Protein AF-A0A8C5RCY0-F1 (afdb_monomer)

Secondary structure (DSSP, 8-state):
-EEETTEEEEEEE-TT-TT--EEEEE-----B-B----------HHHHHHHHHHHHHHHHHHHHS-PPPEEEEEEEEE-HHHHHHTTT-HHHHHHHHHHHHHHHHHHHGGGTEEEEEEEEEE-SSS-SS---SSHHHHHHHHHHHIIIIITTTS--SEEEEEE---BTTBSEEE-TT-TT-TTT-EEEEE--TT-HHHHHHHHHHHHHHHHTPPPPPTT--BTTBS--TTSSB--SS----HHHHHHHHHHHHTTTTGGGGSPPP--SS---TTSSS--BTBS---SSHHHHTT-SSB-TTS-BPTT-S-SSSTTEETTEEPPTT-EEE--SSTTB--EE--SS-SSPPPP-B--TT-EETTTTEE-BTTB---HHHHHHHHH-TT-EEPPHHHHHHHHTT-BTTB-S-EETTTTEEPPPPGGGGGGSB--EE---S----TTEEEEEEEETTEEEEEEEESSS--TT-TTB--TT-EEETTEEEETTEEEE-------------PPP----------PPPPP--SS---SS---------------------------------------------------------------

Structure (mmCIF, N/CA/C/O backbone):
data_AF-A0A8C5RCY0-F1
#
_entry.id   AF-A0A8C5RCY0-F1
#
loop_
_atom_site.group_PDB
_atom_site.id
_atom_site.type_symbol
_atom_site.label_atom_id
_atom_site.label_alt_id
_atom_site.label_comp_id
_atom_site.label_asym_id
_atom_site.label_entity_id
_atom_site.label_seq_id
_atom_site.pdbx_PDB_ins_code
_atom_site.Cartn_x
_atom_site.Cartn_y
_atom_site.Cartn_z
_atom_site.occupancy
_atom_site.B_iso_or_equiv
_atom_site.auth_seq_id
_atom_site.auth_comp_id
_atom_site.auth_asym_id
_atom_site.auth_atom_id
_atom_site.pdbx_PDB_model_num
ATOM 1 N N . MET A 1 1 ? -20.989 9.919 14.136 1.00 50.25 1 MET A N 1
ATOM 2 C CA . MET A 1 1 ? -21.504 10.674 12.967 1.00 50.25 1 MET A CA 1
ATOM 3 C C . MET A 1 1 ? -22.786 10.044 12.462 1.00 50.25 1 MET A C 1
ATOM 5 O O . MET A 1 1 ? -22.923 8.832 12.572 1.00 50.25 1 MET A O 1
ATOM 9 N N . LEU A 1 2 ? -23.701 10.847 11.917 1.00 43.75 2 LEU A N 1
ATOM 10 C CA . LEU A 1 2 ? -24.967 10.369 11.351 1.00 43.75 2 LEU A CA 1
ATOM 11 C C . LEU A 1 2 ? -24.875 10.394 9.821 1.00 43.75 2 LEU A C 1
ATOM 13 O O . LEU A 1 2 ? -24.490 11.416 9.246 1.00 43.75 2 LEU A O 1
ATOM 17 N N . LYS A 1 3 ? -25.235 9.289 9.162 1.00 43.19 3 LYS A N 1
ATOM 18 C CA . LYS A 1 3 ? -25.404 9.233 7.703 1.00 43.19 3 LYS A CA 1
ATOM 19 C C . LYS A 1 3 ? -26.886 9.374 7.368 1.00 43.19 3 LYS A C 1
ATOM 21 O O . LYS A 1 3 ? -27.688 8.534 7.768 1.00 43.19 3 LYS A O 1
ATOM 26 N N . ILE A 1 4 ? -27.235 10.415 6.617 1.00 47.38 4 ILE A N 1
ATOM 27 C CA . ILE A 1 4 ? -28.568 10.574 6.022 1.00 47.38 4 ILE A CA 1
ATOM 28 C C . ILE A 1 4 ? -28.364 10.740 4.514 1.00 47.38 4 ILE A C 1
ATOM 30 O O . ILE A 1 4 ? -27.889 11.775 4.043 1.00 47.38 4 ILE A O 1
ATOM 34 N N . GLY A 1 5 ? -28.676 9.692 3.748 1.00 58.09 5 GLY A N 1
ATOM 35 C CA . GLY A 1 5 ? -28.392 9.642 2.311 1.00 58.09 5 GLY A CA 1
ATOM 36 C C . GLY A 1 5 ? -26.885 9.646 2.014 1.00 58.09 5 GLY A C 1
ATOM 37 O O . GLY A 1 5 ? -26.130 8.895 2.625 1.00 58.09 5 GLY A O 1
ATOM 38 N N . ALA A 1 6 ? -26.446 10.491 1.075 1.00 44.88 6 ALA A N 1
ATOM 39 C CA . ALA A 1 6 ? -25.035 10.643 0.695 1.00 44.88 6 ALA A CA 1
ATOM 40 C C . ALA A 1 6 ? -24.259 11.668 1.550 1.00 44.88 6 ALA A C 1
ATOM 42 O O . ALA A 1 6 ? -23.077 11.898 1.303 1.00 44.88 6 ALA A O 1
ATOM 43 N N . ARG A 1 7 ? -24.909 12.311 2.530 1.00 45.16 7 ARG A N 1
ATOM 44 C CA . ARG A 1 7 ? -24.324 13.394 3.330 1.00 45.16 7 ARG A CA 1
ATOM 45 C C . ARG A 1 7 ? -23.921 12.898 4.715 1.00 45.16 7 ARG A C 1
ATOM 47 O O . ARG A 1 7 ? -24.664 12.166 5.375 1.00 45.16 7 ARG A O 1
ATOM 54 N N . THR A 1 8 ? -22.745 13.336 5.148 1.00 47.88 8 THR A N 1
ATOM 55 C CA . THR A 1 8 ? -22.1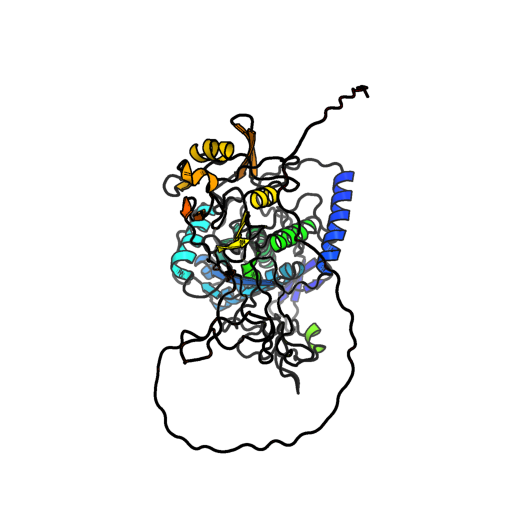94 13.031 6.467 1.00 47.88 8 THR A CA 1
ATOM 56 C C . THR A 1 8 ? -22.394 14.227 7.388 1.00 47.88 8 THR A C 1
ATOM 58 O O . THR A 1 8 ? -21.993 15.345 7.058 1.00 47.88 8 THR A O 1
ATOM 61 N N . TYR A 1 9 ? -22.996 13.983 8.551 1.00 56.94 9 TYR A N 1
ATOM 62 C CA . TYR A 1 9 ? -23.241 15.009 9.556 1.00 56.94 9 TYR A CA 1
ATOM 63 C C . TYR A 1 9 ? -22.355 14.790 10.784 1.00 56.94 9 TYR A C 1
ATOM 65 O O . TYR A 1 9 ? -22.276 13.676 11.328 1.00 56.94 9 TYR A O 1
ATOM 73 N N . GLY A 1 10 ? -21.716 15.872 11.226 1.00 47.06 10 GLY A N 1
ATOM 74 C CA . GLY A 1 10 ? -21.078 15.941 12.534 1.00 47.06 10 GLY A CA 1
ATOM 75 C C . GLY A 1 10 ? -22.150 15.960 13.619 1.00 47.06 10 GLY A C 1
ATOM 76 O O . GLY A 1 10 ? -23.184 16.608 13.451 1.00 47.06 10 GLY A O 1
ATOM 77 N N . ILE A 1 11 ? -21.921 15.210 14.697 1.00 56.53 11 ILE A N 1
ATOM 78 C CA . ILE A 1 11 ? -22.779 15.214 15.883 1.00 56.53 11 ILE A CA 1
ATOM 79 C C . ILE A 1 11 ? -21.907 15.662 17.052 1.00 56.53 11 ILE A C 1
ATOM 81 O O . ILE A 1 11 ? -20.930 14.982 17.359 1.00 56.53 11 ILE A O 1
ATOM 85 N N . GLU A 1 12 ? -22.249 16.773 17.693 1.00 47.50 12 GLU A N 1
ATOM 86 C CA . GLU A 1 12 ? -21.547 17.275 18.879 1.00 47.50 12 GLU A CA 1
ATOM 87 C C . GLU A 1 12 ? -22.531 17.392 20.052 1.00 47.50 12 GLU A C 1
ATOM 89 O O . GLU A 1 12 ? -23.617 17.938 19.865 1.00 47.50 12 GLU A O 1
ATOM 94 N N . PRO A 1 13 ? -22.222 16.872 21.253 1.00 45.31 13 PRO A N 1
ATOM 95 C CA . PRO A 1 13 ? -23.104 17.024 22.406 1.00 45.31 13 PRO A CA 1
ATOM 96 C C . PRO A 1 13 ? -23.240 18.499 22.806 1.00 45.31 13 PRO A C 1
ATOM 98 O O . PRO A 1 13 ? -22.250 19.216 22.947 1.00 45.31 13 PRO A O 1
ATOM 101 N N . LEU A 1 14 ? -24.476 18.951 23.032 1.00 54.16 14 LEU A N 1
ATOM 102 C CA . LEU A 1 14 ? -24.752 20.297 23.528 1.00 54.16 14 LEU A CA 1
ATOM 103 C C . LEU A 1 14 ? -24.266 20.391 24.982 1.00 54.16 14 LEU A C 1
ATOM 105 O O . LEU A 1 14 ? -24.842 19.755 25.872 1.00 54.16 14 LEU A O 1
ATOM 109 N N . GLN A 1 15 ? -23.203 21.163 25.238 1.00 45.41 15 GLN A N 1
ATOM 110 C CA . GLN A 1 15 ? -22.688 21.334 26.601 1.00 45.41 15 GLN A CA 1
ATOM 111 C C . GLN A 1 15 ? -23.796 21.843 27.540 1.00 45.41 15 GLN A C 1
ATOM 113 O O . GLN A 1 15 ? -24.514 22.786 27.217 1.00 45.41 15 GLN A O 1
ATOM 118 N N . ASN A 1 16 ? -23.918 21.204 28.711 1.00 47.50 16 ASN A N 1
ATOM 119 C CA . ASN A 1 16 ? -24.927 21.453 29.755 1.00 47.50 16 ASN A CA 1
ATOM 120 C C . ASN A 1 16 ? -26.383 21.072 29.421 1.00 47.50 16 ASN A C 1
ATOM 122 O O . ASN A 1 16 ? -27.303 21.477 30.133 1.00 47.50 16 ASN A O 1
ATOM 126 N N . SER A 1 17 ? -26.622 20.248 28.397 1.00 42.94 17 SER A N 1
ATOM 127 C CA . SER A 1 17 ? -27.958 19.703 28.137 1.00 42.94 17 SER A CA 1
ATOM 128 C C . SER A 1 17 ? -28.348 18.612 29.148 1.00 42.94 17 SER A C 1
ATOM 130 O O . SER A 1 17 ? -27.790 17.516 29.134 1.00 42.94 17 SER A O 1
ATOM 132 N N . SER A 1 18 ? -29.408 18.842 29.927 1.00 44.03 18 SER A N 1
ATOM 133 C CA . SER A 1 18 ? -30.026 17.838 30.814 1.00 44.03 18 SER A CA 1
ATOM 134 C C . SER A 1 18 ? -30.784 16.721 30.078 1.00 44.03 18 SER A C 1
ATOM 136 O O . SER A 1 18 ? -31.172 15.733 30.693 1.00 44.03 18 SER A O 1
ATOM 138 N N . THR A 1 19 ? -30.989 16.860 28.763 1.00 56.19 19 THR A N 1
ATOM 139 C CA . THR A 1 19 ? -31.773 15.934 27.922 1.00 56.19 19 THR A CA 1
ATOM 140 C C . THR A 1 19 ? -30.945 15.248 26.825 1.00 56.19 19 THR A C 1
ATOM 142 O O . THR A 1 19 ? -31.512 14.705 25.883 1.00 56.19 19 THR A O 1
ATOM 145 N N . PHE A 1 20 ? -29.607 15.247 26.938 1.00 52.72 20 PHE A N 1
ATOM 146 C CA . PHE A 1 20 ? -28.687 14.644 25.951 1.00 52.72 20 PHE A CA 1
ATOM 147 C C . PHE A 1 20 ? -28.889 15.131 24.498 1.00 52.72 20 PHE A C 1
ATOM 149 O O . PHE A 1 20 ? -28.779 14.363 23.540 1.00 52.72 20 PHE A O 1
ATOM 156 N N . GLN A 1 21 ? -29.190 16.416 24.310 1.00 50.53 21 GLN A N 1
ATOM 157 C CA . GLN A 1 21 ? -29.295 17.030 22.988 1.00 50.53 21 GLN A CA 1
ATOM 158 C C . GLN A 1 21 ? -27.919 17.144 22.319 1.00 50.53 21 GLN A C 1
ATOM 160 O O . GLN A 1 21 ? -26.903 17.347 22.983 1.00 50.53 21 GLN A O 1
ATOM 165 N N . HIS A 1 22 ? -27.895 17.021 20.992 1.00 58.16 22 HIS A N 1
ATOM 166 C CA . HIS A 1 22 ? -26.688 17.129 20.176 1.00 58.16 22 HIS A CA 1
ATOM 167 C C . HIS A 1 22 ? -26.909 18.131 19.035 1.00 58.16 22 HIS A C 1
ATOM 169 O O . HIS A 1 22 ? -27.993 18.174 18.450 1.00 58.16 22 HIS A O 1
ATOM 175 N N . PHE A 1 23 ? -25.881 18.903 18.688 1.00 46.06 23 PHE A N 1
ATOM 176 C CA . PHE A 1 23 ? -25.826 19.671 17.452 1.00 46.06 23 PHE A CA 1
ATOM 177 C C . PHE A 1 23 ? -25.548 18.749 16.272 1.00 46.06 23 PHE A C 1
ATOM 179 O O . PHE A 1 23 ? -24.612 17.951 16.305 1.00 46.06 23 PHE A O 1
ATOM 186 N N . LEU A 1 24 ? -26.347 18.901 15.218 1.00 41.97 24 LEU A N 1
ATOM 187 C CA . LEU A 1 24 ? -26.128 18.262 13.931 1.00 41.97 24 LEU A CA 1
ATOM 188 C C . LEU A 1 24 ? -25.653 19.335 12.948 1.00 41.97 24 LEU A C 1
ATOM 190 O O . LEU A 1 24 ? -26.405 20.267 12.665 1.00 41.97 24 LEU A O 1
ATOM 194 N N . TYR A 1 25 ? -24.432 19.225 12.426 1.00 49.44 25 TYR A N 1
ATOM 195 C CA . TYR A 1 25 ? -23.920 20.175 11.434 1.00 49.44 25 TYR A CA 1
ATOM 196 C C . TYR A 1 25 ? -23.475 19.471 10.155 1.00 49.44 25 TYR A C 1
ATOM 198 O O . TYR A 1 25 ? -22.950 18.354 10.160 1.00 49.44 25 TYR A O 1
ATOM 206 N N . LEU A 1 26 ? -23.743 20.139 9.036 1.00 41.75 26 LEU A N 1
ATOM 207 C CA . LEU A 1 26 ? -23.383 19.686 7.704 1.00 41.75 26 LEU A CA 1
ATOM 208 C C . LEU A 1 26 ? -21.919 20.058 7.445 1.00 41.75 26 LEU A C 1
ATOM 210 O O . LEU A 1 26 ? -21.539 21.216 7.598 1.00 41.75 26 LEU A O 1
ATOM 214 N N . SER A 1 27 ? -21.092 19.081 7.077 1.00 51.56 27 SER A N 1
ATOM 215 C CA . SER A 1 27 ? -19.667 19.303 6.801 1.00 51.56 27 SER A CA 1
ATOM 216 C C . SER A 1 27 ? -19.486 19.942 5.413 1.00 51.56 27 SER A C 1
ATOM 218 O O . SER A 1 27 ? -19.053 19.285 4.471 1.00 51.56 27 SER A O 1
ATOM 220 N N . GLU A 1 28 ? -19.867 21.210 5.256 1.00 38.28 28 GLU A N 1
ATOM 221 C CA . GLU A 1 28 ? -19.726 21.968 4.006 1.00 38.28 28 GLU A CA 1
ATOM 222 C C . GLU A 1 28 ? -18.860 23.218 4.215 1.00 38.28 28 GLU A C 1
ATOM 224 O O . GLU A 1 28 ? -19.363 24.276 4.564 1.00 38.28 28 GLU A O 1
ATOM 229 N N . GLU A 1 29 ? -17.564 23.107 3.915 1.00 36.97 29 GLU A N 1
ATOM 230 C CA . GLU A 1 29 ? -16.756 24.226 3.415 1.00 36.97 29 GLU A CA 1
ATOM 231 C C . GLU A 1 29 ? -15.822 23.698 2.315 1.00 36.97 29 GLU A C 1
ATOM 233 O O . GLU A 1 29 ? -15.032 22.774 2.522 1.00 36.97 29 GLU A O 1
ATOM 238 N N . LEU A 1 30 ? -15.943 24.256 1.107 1.00 34.28 30 LEU A N 1
ATOM 239 C CA . LEU A 1 30 ? -15.080 23.918 -0.024 1.00 34.28 30 LEU A CA 1
ATOM 240 C C . LEU A 1 30 ? -13.732 24.618 0.153 1.00 34.28 30 LEU A C 1
ATOM 242 O O . LEU A 1 30 ? -13.606 25.817 -0.079 1.00 34.28 30 LEU A O 1
ATOM 246 N N . GLN A 1 31 ? -12.718 23.850 0.536 1.00 42.97 31 GLN A N 1
ATOM 247 C CA . GLN A 1 31 ? -11.328 24.291 0.609 1.00 42.97 31 GLN A CA 1
ATOM 248 C C . GLN A 1 31 ? -10.449 23.322 -0.204 1.00 42.97 31 GLN A C 1
ATOM 250 O O . GLN A 1 31 ? -10.693 22.109 -0.186 1.00 42.97 31 GLN A O 1
ATOM 255 N N . PRO A 1 32 ? -9.438 23.816 -0.940 1.00 37.47 32 PRO A N 1
ATOM 256 C CA . PRO A 1 32 ? -8.477 22.949 -1.614 1.00 37.47 32 PRO A CA 1
ATOM 257 C C . PRO A 1 32 ? -7.735 22.073 -0.595 1.00 37.47 32 PRO A C 1
ATOM 259 O O . PRO A 1 32 ? -7.438 22.519 0.513 1.00 37.47 32 PRO A O 1
ATOM 262 N N . ILE A 1 33 ? -7.481 20.810 -0.959 1.00 45.62 33 ILE A N 1
ATOM 263 C CA . ILE A 1 33 ? -6.727 19.865 -0.116 1.00 45.62 33 ILE A CA 1
ATOM 264 C C . ILE A 1 33 ? -5.361 19.536 -0.718 1.00 45.62 33 ILE A C 1
ATOM 266 O O . ILE A 1 33 ? -4.458 19.209 0.035 1.00 45.62 33 ILE A O 1
ATOM 270 N N . PHE A 1 34 ? -5.137 19.693 -2.026 1.00 43.41 34 PHE A N 1
ATOM 271 C CA . PHE A 1 34 ? -3.838 19.344 -2.602 1.00 43.41 34 PHE A CA 1
ATOM 272 C C . PHE A 1 34 ? -3.398 20.259 -3.745 1.00 43.41 34 PHE A C 1
ATOM 274 O O . PHE A 1 34 ? -4.196 20.677 -4.587 1.00 43.41 34 PHE A O 1
ATOM 281 N N . SER A 1 35 ? -2.087 20.502 -3.795 1.00 29.30 35 SER A N 1
ATOM 282 C CA . SER A 1 35 ? -1.352 20.958 -4.973 1.00 29.30 35 SER A CA 1
ATOM 283 C C . SER A 1 35 ? -0.705 19.759 -5.682 1.00 29.30 35 SER A C 1
ATOM 285 O O . SER A 1 35 ? 0.372 19.306 -5.296 1.00 29.30 35 SER A O 1
ATOM 287 N N . SER A 1 36 ? -1.309 19.310 -6.781 1.00 34.56 36 SER A N 1
ATOM 288 C CA . SER A 1 36 ? -0.579 18.744 -7.920 1.00 34.56 36 SER A CA 1
ATOM 289 C C . SER A 1 36 ? -1.202 19.263 -9.219 1.00 34.56 36 SER A C 1
ATOM 291 O O . SER A 1 36 ? -2.405 19.530 -9.302 1.00 34.56 36 SER A O 1
ATOM 293 N N . TYR A 1 37 ? -0.347 19.540 -10.204 1.00 31.92 37 TYR A N 1
ATOM 294 C CA . TYR A 1 37 ? -0.692 20.263 -11.426 1.00 31.92 37 TYR A CA 1
ATOM 295 C C . TYR A 1 37 ? -1.842 19.587 -12.187 1.00 31.92 37 TYR A C 1
ATOM 297 O O . TYR A 1 37 ? -1.780 18.409 -12.535 1.00 31.92 37 TYR A O 1
ATOM 305 N N . ARG A 1 38 ? -2.873 20.370 -12.530 1.00 32.16 38 ARG A N 1
ATOM 306 C CA . ARG A 1 38 ? -3.836 19.988 -13.568 1.00 32.16 38 ARG A CA 1
ATOM 307 C C . ARG A 1 38 ? -3.090 19.801 -14.892 1.00 32.16 38 ARG A C 1
ATOM 309 O O . ARG A 1 38 ? -2.622 20.779 -15.466 1.00 32.16 38 ARG A O 1
ATOM 316 N N . THR A 1 39 ? -3.111 18.597 -15.449 1.00 32.84 39 THR A N 1
ATOM 317 C CA . THR A 1 39 ? -2.998 18.398 -16.901 1.00 32.84 39 THR A CA 1
ATOM 318 C C . THR A 1 39 ? -4.225 17.640 -17.377 1.00 32.84 39 THR A C 1
ATOM 320 O O . THR A 1 39 ? -4.200 16.432 -17.585 1.00 32.84 39 THR A O 1
ATOM 323 N N . GLY A 1 40 ? -5.346 18.352 -17.486 1.00 30.42 40 GLY A N 1
ATOM 324 C CA . GLY A 1 40 ? -6.555 17.797 -18.080 1.00 30.42 40 GLY A CA 1
ATOM 325 C C . GLY A 1 40 ? -6.426 17.787 -19.598 1.00 30.42 40 GLY A C 1
ATOM 326 O O . GLY A 1 40 ? -6.339 18.848 -20.210 1.00 30.42 40 GLY A O 1
ATOM 327 N N . VAL A 1 41 ? -6.446 16.605 -20.212 1.00 36.00 41 VAL A N 1
ATOM 328 C CA . VAL A 1 41 ? -6.773 16.483 -21.637 1.00 36.00 41 VAL A CA 1
ATOM 329 C C . VAL A 1 41 ? -8.282 16.681 -21.763 1.00 36.00 41 VAL A C 1
ATOM 331 O O . VAL A 1 41 ? -9.060 15.885 -21.231 1.00 36.00 41 VAL A O 1
ATOM 334 N N . GLU A 1 42 ? -8.718 17.739 -22.451 1.00 34.34 42 GLU A N 1
ATOM 335 C CA . GLU A 1 42 ? -10.131 17.926 -22.787 1.00 34.34 42 GLU A CA 1
ATOM 336 C C . GLU A 1 42 ? -10.602 16.776 -23.687 1.00 34.34 42 GLU A C 1
ATOM 338 O O . GLU A 1 42 ? -10.318 16.716 -24.883 1.00 34.34 42 GLU A O 1
ATOM 343 N N . ARG A 1 43 ? -11.328 15.822 -23.099 1.00 49.31 43 ARG A N 1
ATOM 344 C CA . ARG A 1 43 ? -12.045 14.784 -23.843 1.00 49.31 43 ARG A CA 1
ATOM 345 C C . ARG A 1 43 ? -13.437 15.281 -24.205 1.00 49.31 43 ARG A C 1
ATOM 347 O O . ARG A 1 43 ? -14.111 15.941 -23.416 1.00 49.31 43 ARG A O 1
ATOM 354 N N . THR A 1 44 ? -13.910 14.902 -25.388 1.00 48.47 44 THR A N 1
ATOM 355 C CA . THR A 1 44 ? -15.273 15.232 -25.820 1.00 48.47 44 THR A CA 1
ATOM 356 C C . THR A 1 44 ? -16.313 14.595 -24.887 1.00 48.47 44 THR A C 1
ATOM 358 O O . THR A 1 44 ? -16.146 13.464 -24.416 1.00 48.47 44 THR A O 1
ATOM 361 N N . LYS A 1 45 ? -17.436 15.290 -24.650 1.00 51.06 45 LYS A N 1
ATOM 362 C CA . LYS A 1 45 ? -18.540 14.823 -23.780 1.00 51.06 45 LYS A CA 1
ATOM 363 C C . LYS A 1 45 ? -19.024 13.403 -24.125 1.00 51.06 45 LYS A C 1
ATOM 365 O O . LYS A 1 45 ? -19.408 12.645 -23.236 1.00 51.06 45 LYS A O 1
ATOM 370 N N . HIS A 1 46 ? -18.970 13.022 -25.404 1.00 48.44 46 HIS A N 1
ATOM 371 C CA . HIS A 1 46 ? -19.343 11.687 -25.875 1.00 48.44 46 HIS A CA 1
ATOM 372 C C . HIS A 1 46 ? -18.389 10.581 -25.402 1.00 48.44 46 HIS A C 1
ATOM 374 O O . HIS A 1 46 ? -18.850 9.527 -24.959 1.00 48.44 46 HIS A O 1
ATOM 380 N N . GLN A 1 47 ? -17.074 10.812 -25.445 1.00 52.47 47 GLN A N 1
ATOM 381 C CA . GLN A 1 47 ? -16.083 9.832 -24.986 1.00 52.47 47 GLN A CA 1
ATOM 382 C C . GLN A 1 47 ? -16.169 9.619 -23.469 1.00 52.47 47 GLN A C 1
ATOM 384 O O . GLN A 1 47 ? -16.159 8.476 -23.011 1.00 52.47 47 GLN A O 1
ATOM 389 N N . ALA A 1 48 ? -16.351 10.698 -22.701 1.00 50.84 48 ALA A N 1
ATOM 390 C CA . ALA A 1 48 ? -16.540 10.631 -21.250 1.00 50.84 48 ALA A CA 1
ATOM 391 C C . ALA A 1 48 ? -17.800 9.833 -20.857 1.00 50.84 48 ALA A C 1
ATOM 393 O O . ALA A 1 48 ? -17.757 9.004 -19.947 1.00 50.84 48 ALA A O 1
ATOM 394 N N . LYS A 1 49 ? -18.915 10.014 -21.582 1.00 55.38 49 LYS A N 1
ATOM 395 C CA . LYS A 1 49 ? -20.176 9.293 -21.329 1.00 55.38 49 LYS A CA 1
ATOM 396 C C . LYS A 1 49 ? -20.057 7.786 -21.600 1.00 55.38 49 LYS A C 1
ATOM 398 O O . LYS A 1 49 ? -20.550 6.981 -20.809 1.00 55.38 49 LYS A O 1
ATOM 403 N N . ASN A 1 50 ? -19.360 7.404 -22.671 1.00 54.47 50 ASN A N 1
ATOM 404 C CA . ASN A 1 50 ? -19.125 5.997 -23.016 1.00 54.47 50 ASN A CA 1
ATOM 405 C C . ASN A 1 50 ? -18.203 5.297 -22.006 1.00 54.47 50 ASN A C 1
ATOM 407 O O . ASN A 1 50 ? -18.492 4.176 -21.585 1.00 54.47 50 ASN A O 1
ATOM 411 N N . LEU A 1 51 ? -17.127 5.968 -21.575 1.00 52.97 51 LEU A N 1
ATOM 412 C CA . LEU A 1 51 ? -16.232 5.472 -20.523 1.00 52.97 51 LEU A CA 1
ATOM 413 C C . LEU A 1 51 ? -16.984 5.274 -19.204 1.00 52.97 51 LEU A C 1
ATOM 415 O O . LEU A 1 51 ? -16.897 4.202 -18.609 1.00 52.97 51 LEU A O 1
ATOM 419 N N . ARG A 1 52 ? -17.808 6.253 -18.804 1.00 56.81 52 ARG A N 1
ATOM 420 C CA . ARG A 1 52 ? -18.641 6.180 -17.595 1.00 56.81 52 ARG A CA 1
ATOM 421 C C . ARG A 1 52 ? -19.579 4.970 -17.620 1.00 56.81 52 ARG A C 1
ATOM 423 O O . ARG A 1 52 ? -19.576 4.198 -16.669 1.00 56.81 52 ARG A O 1
ATOM 430 N N . SER A 1 53 ? -20.303 4.747 -18.720 1.00 54.44 53 SER A N 1
ATOM 431 C CA . SER A 1 53 ? -21.198 3.585 -18.878 1.00 54.44 53 SER A CA 1
ATOM 432 C C . SER A 1 53 ? -20.452 2.246 -18.795 1.00 54.44 53 SER A C 1
ATOM 434 O O . SER A 1 53 ? -20.878 1.330 -18.084 1.00 54.44 53 SER A O 1
ATOM 436 N N . ARG A 1 54 ? -19.299 2.137 -19.469 1.00 54.78 54 ARG A N 1
ATOM 437 C CA . ARG A 1 54 ? -18.464 0.929 -19.442 1.00 54.78 54 ARG A CA 1
ATOM 438 C C . ARG A 1 54 ? -17.912 0.648 -18.042 1.00 54.78 54 ARG A C 1
ATOM 440 O O . ARG A 1 54 ? -17.892 -0.507 -17.620 1.00 54.78 54 ARG A O 1
ATOM 447 N N . HIS A 1 55 ? -17.500 1.693 -17.325 1.00 59.78 55 HIS A N 1
ATOM 448 C CA . HIS A 1 55 ? -16.999 1.592 -15.957 1.00 59.78 55 HIS A CA 1
ATOM 449 C C . HIS A 1 55 ? -18.087 1.120 -14.994 1.00 59.78 55 HIS A C 1
ATOM 451 O O . HIS A 1 55 ? -17.861 0.174 -14.245 1.00 59.78 55 HIS A O 1
ATOM 457 N N . THR A 1 56 ? -19.292 1.693 -15.075 1.00 57.03 56 THR A N 1
ATOM 458 C CA . THR A 1 56 ? -20.436 1.276 -14.250 1.00 57.03 56 THR A CA 1
ATOM 459 C C . THR A 1 56 ? -20.748 -0.213 -14.418 1.00 57.03 56 THR A C 1
ATOM 461 O O . THR A 1 56 ? -20.978 -0.900 -13.427 1.00 57.03 56 THR A O 1
ATOM 464 N N . ARG A 1 57 ? -20.681 -0.747 -15.647 1.00 55.47 57 ARG A N 1
ATOM 465 C CA . ARG A 1 57 ? -20.912 -2.178 -15.903 1.00 55.47 57 ARG A CA 1
ATOM 466 C C . ARG A 1 57 ? -19.836 -3.083 -15.286 1.00 55.47 57 ARG A C 1
ATOM 468 O O . ARG A 1 57 ? -20.171 -4.134 -14.753 1.00 55.47 57 ARG A O 1
ATOM 475 N N . MET A 1 58 ? -18.561 -2.693 -15.340 1.00 54.94 58 MET A N 1
ATOM 476 C CA . MET A 1 58 ? -17.476 -3.471 -14.718 1.00 54.94 58 MET A CA 1
ATOM 477 C C . MET A 1 58 ? -17.524 -3.420 -13.187 1.00 54.94 58 MET A C 1
ATOM 479 O O . MET A 1 58 ? -17.354 -4.454 -12.546 1.00 54.94 58 MET A O 1
ATOM 483 N N . VAL A 1 59 ? -17.825 -2.255 -12.606 1.00 57.72 59 VAL A N 1
ATOM 484 C CA . VAL A 1 59 ? -18.030 -2.106 -11.156 1.00 57.72 59 VAL A CA 1
ATOM 485 C C . VAL A 1 59 ? -19.195 -2.976 -10.683 1.00 57.72 59 VAL A C 1
ATOM 487 O O . VAL A 1 59 ? -19.067 -3.679 -9.688 1.00 57.72 59 VAL A O 1
ATOM 490 N N . TYR A 1 60 ? -20.304 -3.001 -11.428 1.00 57.12 60 TYR A N 1
ATOM 491 C CA . TYR A 1 60 ? -21.455 -3.846 -11.107 1.00 57.12 60 TYR A CA 1
ATOM 492 C C . TYR A 1 60 ? -21.091 -5.339 -11.058 1.00 57.12 60 TYR A C 1
ATOM 494 O O . TYR A 1 60 ? -21.444 -6.027 -10.103 1.00 57.12 60 TYR A O 1
ATOM 502 N N . ASN A 1 61 ? -20.310 -5.826 -12.028 1.00 55.38 61 ASN A N 1
ATOM 503 C CA . ASN A 1 61 ? -19.833 -7.212 -12.032 1.00 55.38 61 ASN A CA 1
ATOM 504 C C . ASN A 1 61 ? -18.905 -7.525 -10.846 1.00 55.38 61 ASN A C 1
ATOM 506 O O . ASN A 1 61 ? -18.974 -8.617 -10.293 1.00 55.38 61 ASN A O 1
ATOM 510 N N . TYR A 1 62 ? -18.050 -6.582 -10.440 1.00 59.97 62 TYR A N 1
ATOM 511 C CA . TYR A 1 62 ? -17.175 -6.750 -9.276 1.00 59.97 62 TYR A CA 1
ATOM 512 C C . TYR A 1 62 ? -17.948 -6.796 -7.955 1.00 59.97 62 TYR A C 1
ATOM 514 O O . TYR A 1 62 ? -17.662 -7.618 -7.085 1.00 59.97 62 TYR A O 1
ATOM 522 N N . LEU A 1 63 ? -18.964 -5.943 -7.813 1.00 55.16 63 LEU A N 1
ATOM 523 C CA . LEU A 1 63 ? -19.838 -5.956 -6.644 1.00 55.16 63 LEU A CA 1
ATOM 524 C C . LEU A 1 63 ? -20.576 -7.298 -6.512 1.00 55.16 63 LEU A C 1
ATOM 526 O O . LEU A 1 63 ? -20.726 -7.775 -5.389 1.00 55.16 63 LEU A O 1
ATOM 530 N N . GLN A 1 64 ? -20.940 -7.929 -7.637 1.00 48.25 64 GLN A N 1
ATOM 531 C CA . GLN A 1 64 ? -21.567 -9.257 -7.679 1.00 48.25 64 GLN A CA 1
ATOM 532 C C . GLN A 1 64 ? -20.608 -10.443 -7.495 1.00 48.25 64 GLN A C 1
ATOM 534 O O . GLN A 1 64 ? -21.066 -11.534 -7.166 1.00 48.25 64 GLN A O 1
ATOM 539 N N . TYR A 1 65 ? -19.302 -10.271 -7.709 1.00 49.47 65 TYR A N 1
ATOM 540 C CA . TYR A 1 65 ? -18.336 -11.344 -7.482 1.00 49.47 65 TYR A CA 1
ATOM 541 C C . TYR A 1 65 ? -18.142 -11.535 -5.969 1.00 49.47 65 TYR A C 1
ATOM 543 O O . TYR A 1 65 ? -17.864 -10.565 -5.250 1.00 49.47 65 TYR A O 1
ATOM 551 N N . GLU A 1 66 ? -18.300 -12.769 -5.477 1.00 48.19 66 GLU A N 1
ATOM 552 C CA . GLU A 1 66 ? -17.975 -13.140 -4.093 1.00 48.19 66 GLU A CA 1
ATOM 553 C C . GLU A 1 66 ? -16.460 -13.159 -3.915 1.00 48.19 66 GLU A C 1
ATOM 555 O O . GLU A 1 66 ? -15.791 -14.189 -3.948 1.00 48.19 66 GLU A O 1
ATOM 560 N N . ASP A 1 67 ? -15.912 -11.961 -3.800 1.00 58.88 67 ASP A N 1
ATOM 561 C CA . ASP A 1 67 ? -14.536 -11.743 -3.434 1.00 58.88 67 ASP A CA 1
ATOM 562 C C . ASP A 1 67 ? -14.492 -11.429 -1.938 1.00 58.88 67 ASP A C 1
ATOM 564 O O . ASP A 1 67 ? -15.226 -10.567 -1.445 1.00 58.88 67 ASP A O 1
ATOM 568 N N . PHE A 1 68 ? -13.666 -12.177 -1.214 1.00 61.00 68 PHE A N 1
ATOM 569 C CA . PHE A 1 68 ? -13.592 -12.133 0.243 1.00 61.00 68 PHE A CA 1
ATOM 570 C C . PHE A 1 68 ? -13.133 -10.751 0.749 1.00 61.00 68 PHE A C 1
ATOM 572 O O . PHE A 1 68 ? -12.427 -10.039 0.014 1.00 61.00 68 PHE A O 1
ATOM 579 N N . PRO A 1 69 ? -13.501 -10.378 1.994 1.00 71.12 69 PRO A N 1
ATOM 580 C CA . PRO A 1 69 ? -13.052 -9.133 2.607 1.00 71.12 69 PRO A CA 1
ATOM 581 C C . PRO A 1 69 ? -11.524 -9.073 2.645 1.00 71.12 69 PRO A C 1
ATOM 583 O O . PRO A 1 69 ? -10.860 -10.071 2.943 1.00 71.12 69 PRO A O 1
ATOM 586 N N . LYS A 1 70 ? -10.987 -7.902 2.308 1.00 85.56 70 LYS A N 1
ATOM 587 C CA . LYS A 1 70 ? -9.580 -7.553 2.511 1.00 85.56 70 LYS A CA 1
ATOM 588 C C . LYS A 1 70 ? -9.420 -6.862 3.861 1.00 85.56 70 LYS A C 1
ATOM 590 O O . LYS A 1 70 ? -10.389 -6.304 4.378 1.00 85.56 70 LYS A O 1
ATOM 595 N N . TYR A 1 71 ? -8.213 -6.864 4.401 1.00 88.25 71 TYR A N 1
ATOM 596 C CA . TYR A 1 71 ? -7.891 -6.206 5.661 1.00 88.25 71 TYR A CA 1
ATOM 597 C C . TYR A 1 71 ? -6.620 -5.388 5.493 1.00 88.25 71 TYR A C 1
ATOM 599 O O . TYR A 1 71 ? -5.681 -5.854 4.867 1.00 88.25 71 TYR A O 1
ATOM 607 N N . ILE A 1 72 ? -6.619 -4.166 6.012 1.00 93.75 72 ILE A N 1
ATOM 608 C CA . ILE A 1 72 ? -5.443 -3.309 6.123 1.00 93.75 72 ILE A CA 1
ATOM 609 C C . ILE A 1 72 ? -5.038 -3.313 7.593 1.00 93.75 72 ILE A C 1
ATOM 611 O O . ILE A 1 72 ? -5.721 -2.704 8.420 1.00 93.75 72 ILE A O 1
ATOM 615 N N . GLU A 1 73 ? -3.937 -3.981 7.917 1.00 92.00 73 GLU A N 1
ATOM 616 C CA . GLU A 1 73 ? -3.320 -3.956 9.244 1.00 92.00 73 GLU A CA 1
ATOM 617 C C . GLU A 1 73 ? -2.549 -2.640 9.420 1.00 92.00 73 GLU A C 1
ATOM 619 O O . GLU A 1 73 ? -1.394 -2.493 9.010 1.00 92.00 73 GLU A O 1
ATOM 624 N N . LEU A 1 74 ? -3.217 -1.650 10.007 1.00 94.25 74 LEU A N 1
ATOM 625 C CA . LEU A 1 74 ? -2.734 -0.282 10.142 1.00 94.25 74 LEU A CA 1
ATOM 626 C C . LEU A 1 74 ? -2.053 -0.052 11.494 1.00 94.25 74 LEU A C 1
ATOM 628 O O . LEU A 1 74 ? -2.616 -0.333 12.554 1.00 94.25 74 LEU A O 1
ATOM 632 N N . TYR A 1 75 ? -0.875 0.564 11.461 1.00 94.12 75 TYR A N 1
ATOM 633 C CA . TYR A 1 75 ? -0.203 1.083 12.648 1.00 94.12 75 TYR A CA 1
ATOM 634 C C . TYR A 1 75 ? -0.141 2.613 12.605 1.00 94.12 75 TYR A C 1
ATOM 636 O O . TYR A 1 75 ? 0.326 3.196 11.627 1.00 94.12 75 TYR A O 1
ATOM 644 N N . ILE A 1 76 ? -0.569 3.286 13.671 1.00 96.88 76 ILE A N 1
ATOM 645 C CA . ILE A 1 76 ? -0.530 4.752 13.753 1.00 96.88 76 ILE A CA 1
ATOM 646 C C . ILE A 1 76 ? 0.535 5.201 14.750 1.00 96.88 76 ILE A C 1
ATOM 648 O O . ILE A 1 76 ? 0.631 4.695 15.866 1.00 96.88 76 ILE A O 1
ATOM 652 N N . VAL A 1 77 ? 1.333 6.183 14.349 1.00 97.50 77 VAL A N 1
ATOM 653 C CA . VAL A 1 77 ? 2.245 6.915 15.226 1.00 97.50 77 VAL A CA 1
ATOM 654 C C . VAL A 1 77 ? 1.740 8.345 15.347 1.00 97.50 77 VAL A C 1
ATOM 656 O O . VAL A 1 77 ? 1.353 8.946 14.351 1.00 97.50 77 VAL A O 1
ATOM 659 N N . VAL A 1 78 ? 1.729 8.896 16.554 1.00 98.19 78 VAL A N 1
ATOM 660 C CA . VAL A 1 78 ? 1.290 10.269 16.819 1.00 98.19 78 VAL A CA 1
ATOM 661 C C . VAL A 1 78 ? 2.460 11.067 17.370 1.00 98.19 78 VAL A C 1
ATOM 663 O O . VAL A 1 78 ? 3.081 10.661 18.357 1.00 98.19 78 VAL A O 1
ATOM 666 N N . ASP A 1 79 ? 2.764 12.194 16.728 1.00 96.62 79 ASP A N 1
ATOM 667 C CA . ASP A 1 79 ? 3.860 13.062 17.144 1.00 96.62 79 ASP A CA 1
ATOM 668 C C . ASP A 1 79 ? 3.568 13.784 18.478 1.00 96.62 79 ASP A C 1
ATOM 670 O O . ASP A 1 79 ? 2.435 13.867 18.970 1.00 96.62 79 ASP A O 1
ATOM 674 N N . LYS A 1 80 ? 4.628 14.315 19.092 1.00 97.25 80 LYS A N 1
ATOM 675 C CA . LYS A 1 80 ? 4.570 15.004 20.385 1.00 97.25 80 LYS A CA 1
ATOM 676 C C . LYS A 1 80 ? 3.678 16.240 20.355 1.00 97.25 80 LYS A C 1
ATOM 678 O O . LYS A 1 80 ? 3.054 16.575 21.365 1.00 97.25 80 LYS A O 1
ATOM 683 N N . ASN A 1 81 ? 3.612 16.922 19.220 1.00 95.88 81 ASN A N 1
ATOM 684 C CA . ASN A 1 81 ? 2.868 18.164 19.109 1.00 95.88 81 ASN A CA 1
ATOM 685 C C . ASN A 1 81 ? 1.360 17.909 18.995 1.00 95.88 81 ASN A C 1
ATOM 687 O O . ASN A 1 81 ? 0.590 18.626 19.630 1.00 95.88 81 ASN A O 1
ATOM 691 N N . VAL A 1 82 ? 0.930 16.854 18.298 1.00 96.25 82 VAL A N 1
ATOM 692 C CA . VAL A 1 82 ? -0.464 16.382 18.313 1.00 96.25 82 VAL A CA 1
ATOM 693 C C . VAL A 1 82 ? -0.855 15.952 19.725 1.00 96.25 82 VAL A C 1
ATOM 695 O O . VAL A 1 82 ? -1.914 16.339 20.215 1.00 96.25 82 VAL A O 1
ATOM 698 N N . PHE A 1 83 ? 0.020 15.232 20.436 1.00 97.12 83 PHE A N 1
ATOM 699 C CA . PHE A 1 83 ? -0.223 14.893 21.842 1.00 97.12 83 PHE A CA 1
ATOM 700 C C . PHE A 1 83 ? -0.398 16.141 22.724 1.00 97.12 83 PHE A C 1
ATOM 702 O O . PHE A 1 83 ? -1.288 16.175 23.575 1.00 97.12 83 PHE A O 1
ATOM 709 N N . ALA A 1 84 ? 0.400 17.190 22.505 1.00 96.06 84 ALA A N 1
ATOM 710 C CA . ALA A 1 84 ? 0.253 18.460 23.213 1.00 96.06 84 ALA A CA 1
ATOM 711 C C . ALA A 1 84 ? -1.054 19.194 22.851 1.00 96.06 84 ALA A C 1
ATOM 713 O O . ALA A 1 84 ? -1.706 19.737 23.745 1.00 96.06 84 ALA A O 1
ATOM 714 N N . GLN A 1 85 ? -1.461 19.172 21.576 1.00 94.75 85 GLN A N 1
ATOM 715 C CA . GLN A 1 85 ? -2.729 19.744 21.104 1.00 94.75 85 GLN A CA 1
ATOM 716 C C . GLN A 1 85 ? -3.943 19.049 21.733 1.00 94.75 85 GLN A C 1
ATOM 718 O O . GLN A 1 85 ? -4.896 19.722 22.118 1.00 94.75 85 GLN A O 1
ATOM 723 N N . GLU A 1 86 ? -3.868 17.739 21.965 1.00 95.19 86 GLU A N 1
ATOM 724 C CA . GLU A 1 86 ? -4.884 16.960 22.689 1.00 95.19 86 GLU A CA 1
ATOM 725 C C . GLU A 1 86 ? -4.717 17.009 24.218 1.00 95.19 86 GLU A C 1
ATOM 727 O O . GLU A 1 86 ? -5.031 16.064 24.949 1.00 95.19 86 GLU A O 1
ATOM 732 N N . ALA A 1 87 ? -4.242 18.151 24.721 1.00 94.69 87 ALA A N 1
ATOM 733 C CA . ALA A 1 87 ? -4.075 18.460 26.138 1.00 94.69 87 ALA A CA 1
ATOM 734 C C . ALA A 1 87 ? -3.147 17.491 26.896 1.00 94.69 87 ALA A C 1
ATOM 736 O O . ALA A 1 87 ? -3.343 17.256 28.089 1.00 94.69 87 ALA A O 1
ATOM 737 N N . ASN A 1 88 ? -2.132 16.935 26.223 1.00 95.12 88 ASN A N 1
ATOM 738 C CA . ASN A 1 88 ? -1.203 15.943 26.781 1.00 95.12 88 ASN A CA 1
ATOM 739 C C . ASN A 1 88 ? -1.934 14.744 27.411 1.00 95.12 88 ASN A C 1
ATOM 741 O O . ASN A 1 88 ? -1.505 14.197 28.429 1.00 95.12 88 ASN A O 1
ATOM 745 N N . ASN A 1 89 ? -3.063 14.346 26.821 1.00 94.62 89 ASN A N 1
ATOM 746 C CA . ASN A 1 89 ? -3.908 13.285 27.341 1.00 94.62 89 ASN A CA 1
ATOM 747 C C . ASN A 1 89 ? -3.921 12.090 26.382 1.00 94.62 89 ASN A C 1
ATOM 749 O O . ASN A 1 89 ? -4.443 12.162 25.270 1.00 94.62 89 ASN A O 1
ATOM 753 N N . VAL A 1 90 ? -3.368 10.967 26.846 1.00 93.75 90 VAL A N 1
ATOM 754 C CA . VAL A 1 90 ? -3.266 9.725 26.066 1.00 93.75 90 VAL A CA 1
ATOM 755 C C . VAL A 1 90 ? -4.649 9.226 25.643 1.00 93.75 90 VAL A C 1
ATOM 757 O O . VAL A 1 90 ? -4.831 8.878 24.479 1.00 93.75 90 VAL A O 1
ATOM 760 N N . SER A 1 91 ? -5.639 9.261 26.539 1.00 90.56 91 SER A N 1
ATOM 761 C CA . SER A 1 91 ? -7.001 8.805 26.241 1.00 90.56 91 SER A CA 1
ATOM 762 C C . SER A 1 91 ? -7.678 9.656 25.163 1.00 90.56 91 SER A C 1
ATOM 764 O O . SER A 1 91 ? -8.434 9.128 24.347 1.00 90.56 91 SER A O 1
ATOM 766 N N . ARG A 1 92 ? -7.396 10.967 25.119 1.00 91.50 92 ARG A N 1
ATOM 767 C CA . ARG A 1 92 ? -7.928 11.849 24.064 1.00 91.50 92 ARG A CA 1
ATOM 768 C C . ARG A 1 92 ? -7.337 11.516 22.704 1.00 91.50 92 ARG A C 1
ATOM 770 O O . ARG A 1 92 ? -8.094 11.302 21.763 1.00 91.50 92 ARG A O 1
ATOM 777 N N . VAL A 1 93 ? -6.013 11.375 22.624 1.00 94.19 93 VAL A N 1
ATOM 778 C CA . VAL A 1 93 ? -5.340 10.958 21.385 1.00 94.19 93 VAL A CA 1
ATOM 779 C C . VAL A 1 93 ? -5.851 9.596 20.914 1.00 94.19 93 VAL A C 1
ATOM 781 O O . VAL A 1 93 ? -6.153 9.437 19.736 1.00 94.19 93 VAL A O 1
ATOM 784 N N . GLN A 1 94 ? -6.006 8.629 21.823 1.00 91.62 94 GLN A N 1
ATOM 785 C CA . GLN A 1 94 ? -6.571 7.316 21.497 1.00 91.62 94 GLN A CA 1
ATOM 786 C C . GLN A 1 94 ? -7.977 7.423 20.901 1.00 91.62 94 GLN A C 1
ATOM 788 O O . GLN A 1 94 ? -8.251 6.786 19.890 1.00 91.62 94 GLN A O 1
ATOM 793 N N . THR A 1 95 ? -8.843 8.250 21.492 1.00 89.19 95 THR A N 1
ATOM 794 C CA . THR A 1 95 ? -10.214 8.460 20.998 1.00 89.19 95 THR A CA 1
ATOM 795 C C . THR A 1 95 ? -10.203 9.053 19.589 1.00 89.19 95 THR A C 1
ATOM 797 O O . THR A 1 95 ? -10.832 8.504 18.691 1.00 89.19 95 THR A O 1
ATOM 800 N N . VAL A 1 96 ? -9.409 10.106 19.364 1.00 92.69 96 VAL A N 1
ATOM 801 C CA . VAL A 1 96 ? -9.266 10.747 18.045 1.00 92.69 96 VAL A CA 1
ATOM 802 C C . VAL A 1 96 ? -8.765 9.758 16.993 1.00 92.69 96 VAL A C 1
ATOM 804 O O . VAL A 1 96 ? -9.307 9.698 15.891 1.00 92.69 96 VAL A O 1
ATOM 807 N N . VAL A 1 97 ? -7.742 8.966 17.322 1.00 94.69 97 VAL A N 1
ATOM 808 C CA . VAL A 1 97 ? -7.189 7.957 16.411 1.00 94.69 97 VAL A CA 1
ATOM 809 C C . VAL A 1 97 ? -8.235 6.896 16.066 1.00 94.69 97 VAL A C 1
ATOM 811 O O . VAL A 1 97 ? -8.402 6.579 14.890 1.00 94.69 97 VAL A O 1
ATOM 814 N N . LEU A 1 98 ? -8.958 6.374 17.060 1.00 88.94 98 LEU A N 1
ATOM 815 C CA . LEU A 1 98 ? -10.006 5.376 16.838 1.00 88.94 98 LEU A CA 1
ATOM 816 C C . LEU A 1 98 ? -11.130 5.923 15.957 1.00 88.94 98 LEU A C 1
ATOM 818 O O . LEU A 1 98 ? -11.535 5.253 15.011 1.00 88.94 98 LEU A O 1
ATOM 822 N N . ASP A 1 99 ? -11.588 7.150 16.203 1.00 88.69 99 ASP A N 1
ATOM 823 C CA . ASP A 1 99 ? -12.627 7.768 15.381 1.00 88.69 99 ASP A CA 1
ATOM 824 C C . ASP A 1 99 ? -12.177 7.933 13.923 1.00 88.69 99 ASP A C 1
ATOM 826 O O . ASP A 1 99 ? -12.938 7.649 12.997 1.00 88.69 99 ASP A O 1
ATOM 830 N N . VAL A 1 100 ? -10.925 8.339 13.697 1.00 93.44 100 VAL A N 1
ATOM 831 C CA . VAL A 1 100 ? -10.351 8.486 12.350 1.00 93.44 100 VAL A CA 1
ATOM 832 C C . VAL A 1 100 ? -10.257 7.147 11.632 1.00 93.44 100 VAL A C 1
ATOM 834 O O . VAL A 1 100 ? -10.642 7.060 10.464 1.00 93.44 100 VAL A O 1
ATOM 837 N N . VAL A 1 101 ? -9.792 6.102 12.321 1.00 92.75 101 VAL A N 1
ATOM 838 C CA . VAL A 1 101 ? -9.714 4.747 11.760 1.00 92.75 101 VAL A CA 1
ATOM 839 C C . VAL A 1 101 ? -11.103 4.213 11.434 1.00 92.75 101 VAL A C 1
ATOM 841 O O . VAL A 1 101 ? -11.293 3.700 10.339 1.00 92.75 101 VAL A O 1
ATOM 844 N N . ASN A 1 102 ? -12.092 4.407 12.307 1.00 86.00 102 ASN A N 1
ATOM 845 C CA . ASN A 1 102 ? -13.470 3.971 12.062 1.00 86.00 102 ASN A CA 1
ATOM 846 C C . ASN A 1 102 ? -14.098 4.684 10.851 1.00 86.00 102 ASN A C 1
ATOM 848 O O . ASN A 1 102 ? -14.831 4.079 10.068 1.00 86.00 102 ASN A O 1
ATOM 852 N N . ILE A 1 103 ? -13.808 5.976 10.660 1.00 87.56 103 ILE A N 1
ATOM 853 C CA . ILE A 1 103 ? -14.266 6.723 9.478 1.00 87.56 103 ILE A CA 1
ATOM 854 C C . ILE A 1 103 ? -13.582 6.210 8.207 1.00 87.56 103 ILE A C 1
ATOM 856 O O . ILE A 1 103 ? -14.243 6.079 7.170 1.00 87.56 103 ILE A O 1
ATOM 860 N N . ALA A 1 104 ? -12.281 5.922 8.277 1.00 93.44 104 ALA A N 1
ATOM 861 C CA . ALA A 1 104 ? -11.556 5.318 7.170 1.00 93.44 104 ALA A CA 1
ATOM 862 C C . ALA A 1 104 ? -12.126 3.934 6.842 1.00 93.44 104 ALA A C 1
ATOM 864 O O . ALA A 1 104 ? -12.518 3.714 5.700 1.00 93.44 104 ALA A O 1
ATOM 865 N N . ASP A 1 105 ? -12.291 3.050 7.825 1.00 89.75 105 ASP A N 1
ATOM 866 C CA . ASP A 1 105 ? -12.898 1.729 7.643 1.00 89.75 105 ASP A CA 1
ATOM 867 C C . ASP A 1 105 ? -14.242 1.825 6.909 1.00 89.75 105 ASP A C 1
ATOM 869 O O . ASP A 1 105 ? -14.398 1.283 5.814 1.00 89.75 105 ASP A O 1
ATOM 873 N N . ALA A 1 106 ? -15.159 2.661 7.409 1.00 85.56 106 ALA A N 1
ATOM 874 C CA . ALA A 1 106 ? -16.464 2.887 6.791 1.00 85.56 106 ALA A CA 1
ATOM 875 C C . ALA A 1 106 ? -16.391 3.414 5.342 1.00 85.56 106 ALA A C 1
ATOM 877 O O . ALA A 1 106 ? -17.336 3.232 4.568 1.00 85.56 106 ALA A O 1
ATOM 878 N N . THR A 1 107 ? -15.305 4.094 4.971 1.00 89.50 107 THR A N 1
ATOM 879 C CA . THR A 1 107 ? -15.035 4.559 3.601 1.00 89.50 107 THR A CA 1
ATOM 880 C C . THR A 1 107 ? -14.547 3.399 2.720 1.00 89.50 107 THR A C 1
ATOM 882 O O . THR A 1 107 ? -15.025 3.205 1.594 1.00 89.50 107 THR A O 1
ATOM 885 N N . PHE A 1 108 ? -13.644 2.577 3.260 1.00 92.25 108 PHE A N 1
ATOM 886 C CA . PHE A 1 108 ? -13.034 1.411 2.615 1.00 92.25 108 PHE A CA 1
ATOM 887 C C . PHE A 1 108 ? -13.974 0.210 2.449 1.00 92.25 108 PHE A C 1
ATOM 889 O O . PHE A 1 108 ? -13.757 -0.599 1.539 1.00 92.25 108 PHE A O 1
ATOM 896 N N . GLN A 1 109 ? -15.091 0.161 3.180 1.00 84.94 109 GLN A N 1
ATOM 897 C CA . GLN A 1 109 ? -16.151 -0.835 2.970 1.00 84.94 109 GLN A CA 1
ATOM 898 C C . GLN A 1 109 ? -16.645 -0.891 1.510 1.00 84.94 109 GLN A C 1
ATOM 900 O O . GLN A 1 109 ? -16.945 -1.966 0.989 1.00 84.94 109 GLN A O 1
ATOM 905 N N . SER A 1 110 ? -16.659 0.238 0.786 1.00 83.62 110 SER A N 1
ATOM 906 C CA . SER A 1 110 ? -17.044 0.265 -0.640 1.00 83.62 110 SER A CA 1
ATOM 907 C C . SER A 1 110 ? -16.057 -0.456 -1.578 1.00 83.62 110 SER A C 1
ATOM 909 O O . SER A 1 110 ? -16.425 -0.827 -2.694 1.00 83.62 110 SER A O 1
ATOM 911 N N . LEU A 1 111 ? -14.834 -0.724 -1.107 1.00 87.38 111 LEU A N 1
ATOM 912 C CA . LEU A 1 111 ? -13.816 -1.558 -1.756 1.00 87.38 111 LEU A CA 1
ATOM 913 C C . LEU A 1 111 ? -13.760 -2.980 -1.168 1.00 87.38 111 LEU A C 1
ATOM 915 O O . LEU A 1 111 ? -12.800 -3.708 -1.425 1.00 87.38 111 LEU A O 1
ATOM 919 N N . LYS A 1 112 ? -14.752 -3.380 -0.356 1.00 83.56 112 LYS A N 1
ATOM 920 C CA . LYS A 1 112 ? -14.764 -4.653 0.391 1.00 83.56 112 LYS A CA 1
ATOM 921 C C . LYS A 1 112 ? -13.476 -4.849 1.210 1.00 83.56 112 LYS A C 1
ATOM 923 O O . LYS A 1 112 ? -12.897 -5.937 1.223 1.00 83.56 112 LYS A O 1
ATOM 928 N N . THR A 1 113 ? -12.990 -3.771 1.825 1.00 88.06 113 THR A N 1
ATOM 929 C CA . THR A 1 113 ? -11.735 -3.736 2.583 1.00 88.06 113 THR A CA 1
ATOM 930 C C . THR A 1 113 ? -11.991 -3.149 3.965 1.00 88.06 113 THR A C 1
ATOM 932 O O . THR A 1 113 ? -12.626 -2.104 4.062 1.00 88.06 113 THR A O 1
ATOM 935 N N . ASN A 1 114 ? -11.485 -3.808 5.004 1.00 88.06 114 ASN A N 1
ATOM 936 C CA . ASN A 1 114 ? -11.570 -3.358 6.388 1.00 88.06 114 ASN A CA 1
ATOM 937 C C . ASN A 1 114 ? -10.244 -2.713 6.804 1.00 88.06 114 ASN A C 1
ATOM 939 O O . ASN A 1 114 ? -9.180 -3.248 6.490 1.00 88.06 114 ASN A O 1
ATOM 943 N N . VAL A 1 115 ? -10.284 -1.592 7.514 1.00 91.88 115 VAL A N 1
ATOM 944 C CA . VAL A 1 115 ? -9.109 -0.911 8.072 1.00 91.88 115 VAL A CA 1
ATOM 945 C C . VAL A 1 115 ? -9.040 -1.221 9.559 1.00 91.88 115 VAL A C 1
ATOM 947 O O . VAL A 1 115 ? -9.906 -0.814 10.326 1.00 91.88 115 VAL A O 1
ATOM 950 N N . VAL A 1 116 ? -7.995 -1.932 9.977 1.00 88.19 116 VAL A N 1
ATOM 951 C CA . VAL A 1 116 ? -7.885 -2.470 11.336 1.00 88.19 116 VAL A CA 1
ATOM 952 C C . VAL A 1 116 ? -6.665 -1.878 12.027 1.00 88.19 116 VAL A C 1
ATOM 954 O O . VAL A 1 116 ? -5.539 -2.034 11.559 1.00 88.19 116 VAL A O 1
ATOM 957 N N . LEU A 1 117 ? -6.875 -1.202 13.159 1.00 90.12 117 LEU A N 1
ATOM 958 C CA . LEU A 1 117 ? -5.786 -0.653 13.966 1.00 90.12 117 LEU A CA 1
ATOM 959 C C . LEU A 1 117 ? -5.096 -1.773 14.756 1.00 90.12 117 LEU A C 1
ATOM 961 O O . LEU A 1 117 ? -5.601 -2.230 15.783 1.00 90.12 117 LEU A O 1
ATOM 965 N N . VAL A 1 118 ? -3.914 -2.191 14.307 1.00 87.88 118 VAL A N 1
ATOM 966 C CA . VAL A 1 118 ? -3.113 -3.232 14.977 1.00 87.88 118 VAL A CA 1
ATOM 967 C C . VAL A 1 118 ? -2.091 -2.652 15.959 1.00 87.88 118 VAL A C 1
ATOM 969 O O . VAL A 1 118 ? -1.602 -3.356 16.845 1.00 87.88 118 VAL A O 1
ATOM 972 N N . GLY A 1 119 ? -1.795 -1.352 15.866 1.00 88.69 119 GLY A N 1
ATOM 973 C CA . GLY A 1 119 ? -0.894 -0.687 16.802 1.00 88.69 119 GLY A CA 1
ATOM 974 C C . GLY A 1 119 ? -1.000 0.834 16.816 1.00 88.69 119 GLY A C 1
ATOM 975 O O . GLY A 1 119 ? -1.341 1.468 15.821 1.00 88.69 119 GLY A O 1
ATOM 976 N N . LEU A 1 120 ? -0.697 1.408 17.980 1.00 93.00 120 LEU A N 1
ATOM 977 C CA . LEU A 1 120 ? -0.658 2.846 18.225 1.00 93.00 120 LEU A CA 1
ATOM 978 C C . LEU A 1 120 ? 0.562 3.176 19.082 1.00 93.00 120 LEU A C 1
ATOM 980 O O . LEU A 1 120 ? 0.746 2.585 20.149 1.00 93.00 120 LEU A O 1
ATOM 984 N N . GLU A 1 121 ? 1.359 4.143 18.644 1.00 94.44 121 GLU A N 1
ATOM 985 C CA . GLU A 1 121 ? 2.485 4.689 19.402 1.00 94.44 121 GLU A CA 1
ATOM 986 C C . GLU A 1 121 ? 2.355 6.209 19.497 1.00 94.44 121 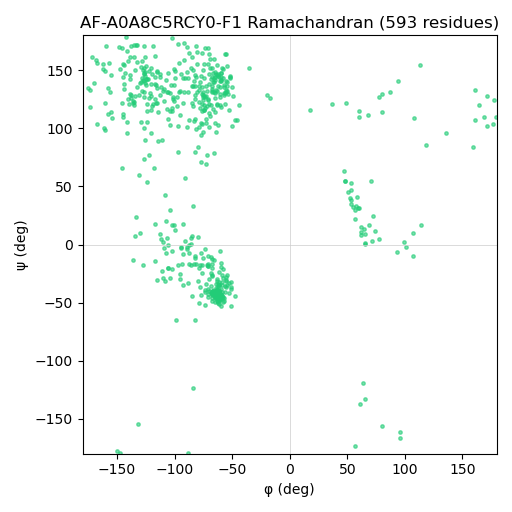GLU A C 1
ATOM 988 O O . GLU A 1 121 ? 2.189 6.886 18.489 1.00 94.44 121 GLU A O 1
ATOM 993 N N . ILE A 1 122 ? 2.408 6.756 20.713 1.00 97.12 122 ILE A N 1
ATOM 994 C CA . ILE A 1 122 ? 2.273 8.196 20.960 1.00 97.12 122 ILE A CA 1
ATOM 995 C C . ILE A 1 122 ? 3.596 8.693 21.530 1.00 97.12 122 ILE A C 1
ATOM 997 O O . ILE A 1 122 ? 4.048 8.213 22.571 1.00 97.12 122 ILE A O 1
ATOM 1001 N N . TRP A 1 123 ? 4.221 9.658 20.866 1.00 97.44 123 TRP A N 1
ATOM 1002 C CA . TRP A 1 123 ? 5.475 10.252 21.319 1.00 97.44 123 TRP A CA 1
ATOM 1003 C C . TRP A 1 123 ? 5.212 11.288 22.418 1.00 97.44 123 TRP A C 1
ATOM 1005 O O . TRP A 1 123 ? 5.103 12.482 22.168 1.00 97.44 123 TRP A O 1
ATOM 1015 N N . THR A 1 124 ? 5.082 10.833 23.666 1.00 97.12 124 THR A N 1
ATOM 1016 C CA . THR A 1 124 ? 4.688 11.685 24.806 1.00 97.12 124 THR A CA 1
ATOM 1017 C C . THR A 1 124 ? 5.801 12.585 25.335 1.00 97.12 124 THR A C 1
ATOM 1019 O O . THR A 1 124 ? 5.504 13.624 25.929 1.00 97.12 124 THR A O 1
ATOM 1022 N N . GLU A 1 125 ? 7.062 12.211 25.119 1.00 95.88 125 GLU A N 1
ATOM 1023 C CA . GLU A 1 125 ? 8.238 12.953 25.588 1.00 95.88 125 GLU A CA 1
ATOM 1024 C C . GLU A 1 125 ? 8.831 13.819 24.474 1.00 95.88 125 GLU A C 1
ATOM 1026 O O . GLU A 1 125 ? 8.769 15.043 24.557 1.00 95.88 125 GLU A O 1
ATOM 1031 N N . ASN A 1 126 ? 9.346 13.191 23.412 1.00 96.12 126 ASN A N 1
ATOM 1032 C CA . ASN A 1 126 ? 9.995 13.855 22.281 1.00 96.12 126 ASN A CA 1
ATOM 1033 C C . ASN A 1 126 ? 9.683 13.128 20.968 1.00 96.12 126 ASN A C 1
ATOM 1035 O O . ASN A 1 126 ? 9.471 11.915 20.964 1.00 96.12 126 ASN A O 1
ATOM 1039 N N . ASN A 1 127 ? 9.730 13.854 19.847 1.00 96.56 127 ASN A N 1
ATOM 1040 C CA . ASN A 1 127 ? 9.661 13.240 18.522 1.00 96.56 127 ASN A CA 1
ATOM 1041 C C . ASN A 1 127 ? 10.895 12.360 18.277 1.00 96.56 127 ASN A C 1
ATOM 1043 O O . ASN A 1 127 ? 12.025 12.808 18.464 1.00 96.56 127 ASN A O 1
ATOM 1047 N N . LEU A 1 128 ? 10.686 11.117 17.829 1.00 95.81 128 LEU A N 1
ATOM 1048 C CA . LEU A 1 128 ? 11.777 10.159 17.583 1.00 95.81 128 LEU A CA 1
ATOM 1049 C C . LEU A 1 128 ? 12.406 10.293 16.188 1.00 95.81 128 LEU A C 1
ATOM 1051 O O . LEU A 1 128 ? 13.325 9.549 15.842 1.00 95.81 128 LEU A O 1
ATOM 1055 N N . ILE A 1 129 ? 11.912 11.241 15.393 1.00 96.12 129 ILE A N 1
ATOM 1056 C CA . ILE A 1 129 ? 12.461 11.627 14.096 1.00 96.12 129 ILE A CA 1
ATOM 1057 C C . ILE A 1 129 ? 12.568 13.150 14.009 1.00 96.12 129 ILE A C 1
ATOM 1059 O O . ILE A 1 129 ? 11.830 13.882 14.669 1.00 96.12 129 ILE A O 1
ATOM 1063 N N . GLU A 1 130 ? 13.449 13.628 13.134 1.00 94.19 130 GLU A N 1
ATOM 1064 C CA . GLU A 1 130 ? 13.494 15.038 12.748 1.00 94.19 130 GLU A CA 1
ATOM 1065 C C . GLU A 1 130 ? 12.283 15.375 11.862 1.00 94.19 130 GLU A C 1
ATOM 1067 O O . GLU A 1 130 ? 12.142 14.825 10.761 1.00 94.19 130 GLU A O 1
ATOM 1072 N N . ILE A 1 131 ? 11.438 16.302 12.324 1.00 93.81 131 ILE A N 1
ATOM 1073 C CA . ILE A 1 131 ? 10.350 16.877 11.526 1.00 93.81 131 ILE A CA 1
ATOM 1074 C C . ILE A 1 131 ? 10.895 18.111 10.788 1.00 93.81 131 ILE A C 1
ATOM 1076 O O . ILE A 1 131 ? 11.098 19.171 11.373 1.00 93.81 131 ILE A O 1
ATOM 1080 N N . SER A 1 132 ? 11.205 17.943 9.503 1.00 91.12 132 SER A N 1
ATOM 1081 C CA . SER A 1 132 ? 11.683 19.003 8.609 1.00 91.12 132 SER A CA 1
ATOM 1082 C C . SER A 1 132 ? 10.536 19.872 8.076 1.00 91.12 132 SER A C 1
ATOM 1084 O O . SER A 1 132 ? 9.375 19.484 8.144 1.00 91.12 132 SER A O 1
ATOM 1086 N N . THR A 1 133 ? 10.848 21.036 7.498 1.00 89.06 133 THR A N 1
ATOM 1087 C CA . THR A 1 133 ? 9.894 21.875 6.745 1.00 89.06 133 THR A CA 1
ATOM 1088 C C . THR A 1 133 ? 9.492 21.273 5.399 1.00 89.06 133 THR A C 1
ATOM 1090 O O . THR A 1 133 ? 8.487 21.683 4.826 1.00 89.06 133 THR A O 1
ATOM 1093 N N . ASP A 1 134 ? 10.251 20.294 4.908 1.00 84.56 134 ASP A N 1
ATOM 1094 C CA . ASP A 1 134 ? 9.929 19.505 3.725 1.00 84.56 134 ASP A CA 1
ATOM 1095 C C . ASP A 1 134 ? 9.232 18.198 4.133 1.00 84.56 134 ASP A C 1
ATOM 1097 O O . ASP A 1 134 ? 9.848 17.308 4.731 1.00 84.56 134 ASP A O 1
ATOM 1101 N N . ILE A 1 135 ? 7.943 18.077 3.795 1.00 86.38 135 ILE A N 1
ATOM 1102 C CA . ILE A 1 135 ? 7.110 16.912 4.128 1.00 86.38 135 ILE A CA 1
ATOM 1103 C C . ILE A 1 135 ? 7.685 15.604 3.577 1.00 86.38 135 ILE A C 1
ATOM 1105 O O . ILE A 1 135 ? 7.506 14.541 4.173 1.00 86.38 135 ILE A O 1
ATOM 1109 N N . THR A 1 136 ? 8.423 15.647 2.471 1.00 83.25 136 THR A N 1
ATOM 1110 C CA . THR A 1 136 ? 9.021 14.439 1.906 1.00 83.25 136 THR A CA 1
ATOM 1111 C C . THR A 1 136 ? 10.194 13.965 2.721 1.00 83.25 136 THR A C 1
ATOM 1113 O O . THR A 1 136 ? 10.315 12.765 2.977 1.00 83.25 136 THR A O 1
ATOM 1116 N N . LYS A 1 137 ? 11.033 14.894 3.184 1.00 84.38 137 LYS A N 1
ATOM 1117 C CA . LYS A 1 137 ? 12.108 14.559 4.115 1.00 84.38 137 LYS A CA 1
ATOM 1118 C C . LYS A 1 137 ? 11.526 13.960 5.398 1.00 84.38 137 LYS A C 1
ATOM 1120 O O . LYS A 1 137 ? 12.065 12.980 5.908 1.00 84.38 137 LYS A O 1
ATOM 1125 N N . VAL A 1 138 ? 10.383 14.467 5.875 1.00 92.50 138 VAL A N 1
ATOM 1126 C CA . VAL A 1 138 ? 9.660 13.868 7.014 1.00 92.50 138 VAL A CA 1
ATOM 1127 C C . VAL A 1 138 ? 9.203 12.440 6.702 1.00 92.50 138 VAL A C 1
ATOM 1129 O O . VAL A 1 138 ? 9.441 11.545 7.513 1.00 92.50 138 VAL A O 1
ATOM 1132 N N . LEU A 1 139 ? 8.616 12.190 5.526 1.00 89.88 139 LEU A N 1
ATOM 1133 C CA . LEU A 1 139 ? 8.149 10.854 5.132 1.00 89.88 139 LEU A CA 1
ATOM 1134 C C . LEU A 1 139 ? 9.322 9.868 5.049 1.00 89.88 139 LEU A C 1
ATOM 1136 O O . LEU A 1 139 ? 9.225 8.749 5.551 1.00 89.88 139 LEU A O 1
ATOM 1140 N N . GLN A 1 140 ? 10.450 10.291 4.476 1.00 86.88 140 GLN A N 1
ATOM 1141 C CA . GLN A 1 140 ? 11.674 9.492 4.399 1.00 86.88 140 GLN A CA 1
ATOM 1142 C C . GLN A 1 140 ? 12.239 9.179 5.790 1.00 86.88 140 GLN A C 1
ATOM 1144 O O . GLN A 1 140 ? 12.587 8.028 6.065 1.00 86.88 140 GLN A O 1
ATOM 1149 N N . ASN A 1 141 ? 12.295 10.174 6.679 1.00 91.88 141 ASN A N 1
ATOM 1150 C CA . ASN A 1 141 ? 12.742 10.000 8.060 1.00 91.88 141 ASN A CA 1
ATOM 1151 C C . ASN A 1 141 ? 11.844 9.016 8.821 1.00 91.88 141 ASN A C 1
ATOM 1153 O O . ASN A 1 141 ? 12.350 8.100 9.474 1.00 91.88 141 ASN A O 1
ATOM 1157 N N . PHE A 1 142 ? 10.522 9.161 8.693 1.00 95.75 142 PHE A N 1
ATOM 1158 C CA . PHE A 1 142 ? 9.548 8.268 9.317 1.00 95.75 142 PHE A CA 1
ATOM 1159 C C . PHE A 1 142 ? 9.651 6.840 8.772 1.00 95.75 142 PHE A C 1
ATOM 1161 O O . PHE A 1 142 ? 9.721 5.875 9.535 1.00 95.75 142 PHE A O 1
ATOM 1168 N N . ASN A 1 143 ? 9.740 6.696 7.450 1.00 91.81 143 ASN A N 1
ATOM 1169 C CA . ASN A 1 143 ? 9.887 5.404 6.796 1.00 91.81 143 ASN A CA 1
ATOM 1170 C C . ASN A 1 143 ? 11.191 4.697 7.204 1.00 91.81 143 ASN A C 1
ATOM 1172 O O . ASN A 1 143 ? 11.193 3.500 7.491 1.00 91.81 143 ASN A O 1
ATOM 1176 N N . LYS A 1 144 ? 12.299 5.440 7.309 1.00 89.88 144 LYS A N 1
ATOM 1177 C CA . LYS A 1 144 ? 13.560 4.911 7.838 1.00 89.88 144 LYS A CA 1
ATOM 1178 C C . LYS A 1 144 ? 13.372 4.419 9.272 1.00 89.88 144 LYS A C 1
ATOM 1180 O O . LYS A 1 144 ? 13.644 3.251 9.537 1.00 89.88 144 LYS A O 1
ATOM 1185 N N . TRP A 1 145 ? 12.838 5.264 10.154 1.00 93.56 145 TRP A N 1
ATOM 1186 C CA . TRP A 1 145 ? 12.612 4.926 11.559 1.00 93.56 145 TRP A CA 1
ATOM 1187 C C . TRP A 1 145 ? 11.726 3.686 11.737 1.00 93.56 145 TRP A C 1
ATOM 1189 O O . TRP A 1 145 ? 12.106 2.780 12.479 1.00 93.56 145 TRP A O 1
ATOM 1199 N N . ARG A 1 146 ? 10.596 3.565 11.021 1.00 92.88 146 ARG A N 1
ATOM 1200 C CA . ARG A 1 146 ? 9.726 2.381 11.169 1.00 92.88 146 ARG A CA 1
ATOM 1201 C C . ARG A 1 146 ? 10.462 1.099 10.762 1.00 92.88 146 ARG A C 1
ATOM 1203 O O . ARG A 1 146 ? 10.349 0.083 11.442 1.00 92.88 146 ARG A O 1
ATOM 1210 N N . THR A 1 147 ? 11.265 1.146 9.694 1.00 88.62 147 THR A N 1
ATOM 1211 C CA . THR A 1 147 ? 11.980 -0.045 9.205 1.00 88.62 147 THR A CA 1
ATOM 1212 C C . THR A 1 147 ? 13.093 -0.491 10.149 1.00 88.62 147 THR A C 1
ATOM 1214 O O . THR A 1 147 ? 13.372 -1.684 10.226 1.00 88.62 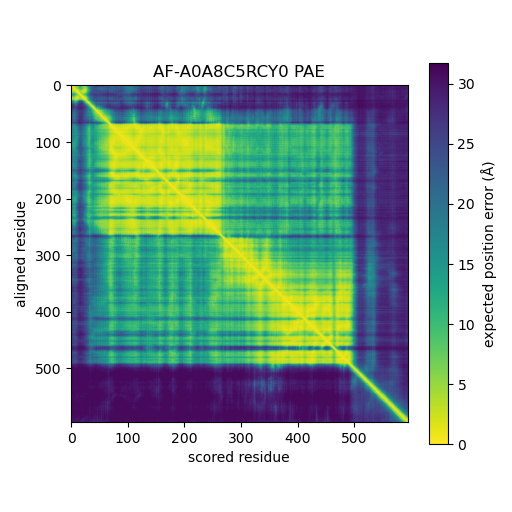147 THR A O 1
ATOM 1217 N N . THR A 1 148 ? 13.709 0.431 10.893 1.00 86.69 148 THR A N 1
ATOM 1218 C CA . THR A 1 148 ? 14.807 0.122 11.819 1.00 86.69 148 THR A CA 1
ATOM 1219 C C . THR A 1 148 ? 14.341 -0.154 13.245 1.00 86.69 148 THR A C 1
ATOM 1221 O O . THR A 1 148 ? 14.927 -0.991 13.927 1.00 86.69 148 THR A O 1
ATOM 1224 N N . ASN A 1 149 ? 13.299 0.535 13.712 1.00 86.62 149 ASN A N 1
ATOM 1225 C CA . ASN A 1 149 ? 12.907 0.542 15.122 1.00 86.62 149 ASN A CA 1
ATOM 1226 C C . ASN A 1 149 ? 11.599 -0.209 15.387 1.00 86.62 149 ASN A C 1
ATOM 1228 O O . ASN A 1 149 ? 11.427 -0.730 16.490 1.00 86.62 149 ASN A O 1
ATOM 1232 N N . MET A 1 150 ? 10.689 -0.254 14.410 1.00 85.00 150 MET A N 1
ATOM 1233 C CA . MET A 1 150 ? 9.315 -0.736 14.590 1.00 85.00 150 MET A CA 1
ATOM 1234 C C . MET A 1 150 ? 9.051 -2.092 13.926 1.00 85.00 150 MET A C 1
ATOM 1236 O O . MET A 1 150 ? 8.288 -2.880 14.475 1.00 85.00 150 MET A O 1
ATOM 1240 N N . ALA A 1 151 ? 9.726 -2.404 12.815 1.00 76.25 151 ALA A N 1
ATOM 1241 C CA . ALA A 1 151 ? 9.474 -3.598 11.998 1.00 76.25 151 ALA A CA 1
ATOM 1242 C C . ALA A 1 151 ? 9.524 -4.939 12.762 1.00 76.25 151 ALA A C 1
ATOM 1244 O O . ALA A 1 151 ? 8.862 -5.891 12.368 1.00 76.25 151 ALA A O 1
ATOM 1245 N N . ASN A 1 152 ? 10.276 -5.015 13.866 1.00 78.25 152 ASN A N 1
ATOM 1246 C CA . ASN A 1 152 ? 10.395 -6.230 14.683 1.00 78.25 152 ASN A CA 1
ATOM 1247 C C . ASN A 1 152 ? 9.417 -6.283 15.873 1.00 78.25 152 ASN A C 1
ATOM 1249 O O . ASN A 1 152 ? 9.436 -7.256 16.623 1.00 78.25 152 ASN A O 1
ATOM 1253 N N . ARG A 1 153 ? 8.612 -5.237 16.108 1.00 81.50 153 ARG A N 1
ATOM 1254 C CA . ARG A 1 153 ? 7.739 -5.139 17.293 1.00 81.50 153 ARG A CA 1
ATOM 1255 C C . ARG A 1 153 ? 6.400 -5.844 17.090 1.00 81.50 153 ARG A C 1
ATOM 1257 O O . ARG A 1 153 ? 5.908 -6.505 18.000 1.00 81.50 153 ARG A O 1
ATOM 1264 N N . THR A 1 154 ? 5.776 -5.660 15.931 1.00 80.38 154 THR A N 1
ATOM 1265 C CA . THR A 1 154 ? 4.425 -6.152 15.614 1.00 80.38 154 THR A CA 1
ATOM 1266 C C . THR A 1 154 ? 4.307 -6.296 14.098 1.00 80.38 154 THR A C 1
ATOM 1268 O O . THR A 1 154 ? 4.925 -5.516 13.376 1.00 80.38 154 THR A O 1
ATOM 1271 N N . ALA A 1 155 ? 3.556 -7.289 13.618 1.00 84.56 155 ALA A N 1
ATOM 1272 C CA . ALA A 1 155 ? 3.237 -7.410 12.197 1.00 84.56 155 ALA A CA 1
ATOM 1273 C C . ALA A 1 155 ? 2.159 -6.382 11.816 1.00 84.56 155 ALA A C 1
ATOM 1275 O O . ALA A 1 155 ? 1.207 -6.179 12.564 1.00 84.56 155 ALA A O 1
ATOM 1276 N N . TYR A 1 156 ? 2.351 -5.700 10.692 1.00 89.69 156 TYR A N 1
ATOM 1277 C CA . TYR A 1 156 ? 1.419 -4.725 10.133 1.00 89.69 156 TYR A CA 1
ATOM 1278 C C . TYR A 1 156 ? 1.679 -4.593 8.630 1.00 89.69 156 TYR A C 1
ATOM 1280 O O . TYR A 1 156 ? 2.804 -4.823 8.172 1.00 89.69 156 TYR A O 1
ATOM 1288 N N . ASP A 1 157 ? 0.668 -4.157 7.884 1.00 92.25 157 ASP A N 1
ATOM 1289 C CA . ASP A 1 157 ? 0.785 -3.867 6.458 1.00 92.25 157 ASP A CA 1
ATOM 1290 C C . ASP A 1 157 ? 1.435 -2.507 6.244 1.00 92.25 157 ASP A C 1
ATOM 1292 O O . ASP A 1 157 ? 2.405 -2.382 5.495 1.00 92.25 157 ASP A O 1
ATOM 1296 N N . THR A 1 158 ? 0.927 -1.479 6.932 1.00 94.94 158 THR A N 1
ATOM 1297 C CA . THR A 1 158 ? 1.349 -0.087 6.741 1.00 94.94 158 THR A CA 1
ATOM 1298 C C . THR A 1 158 ? 1.361 0.727 8.025 1.00 94.94 158 THR A C 1
ATOM 1300 O O . THR A 1 158 ? 0.655 0.420 8.986 1.00 94.94 158 THR A O 1
ATOM 1303 N N . ALA A 1 159 ? 2.187 1.776 8.039 1.00 95.94 159 ALA A N 1
ATOM 1304 C CA . ALA A 1 159 ? 2.284 2.703 9.154 1.00 95.94 159 ALA A CA 1
ATOM 1305 C C . ALA A 1 159 ? 2.055 4.152 8.714 1.00 95.94 159 ALA A C 1
ATOM 1307 O O . ALA A 1 159 ? 2.622 4.601 7.718 1.00 95.94 159 ALA A O 1
ATOM 1308 N N . PHE A 1 160 ? 1.286 4.909 9.492 1.00 97.88 160 PHE A N 1
ATOM 1309 C CA . PHE A 1 160 ? 1.066 6.336 9.264 1.00 97.88 160 PHE A CA 1
ATOM 1310 C C . PHE A 1 160 ? 1.512 7.169 10.462 1.00 97.88 160 PHE A C 1
ATOM 1312 O O . PHE A 1 160 ? 1.250 6.798 11.604 1.00 97.88 160 PHE A O 1
ATOM 1319 N N . LEU A 1 161 ? 2.166 8.302 10.203 1.00 98.19 161 LEU A N 1
ATOM 1320 C CA . LEU A 1 161 ? 2.481 9.303 11.222 1.00 98.19 161 LEU A CA 1
ATOM 1321 C C . LEU A 1 161 ? 1.476 10.453 11.150 1.00 98.19 161 LEU A C 1
ATOM 1323 O O . LEU A 1 161 ? 1.336 11.101 10.112 1.00 98.19 161 LEU A O 1
ATOM 1327 N N . PHE A 1 162 ? 0.812 10.724 12.268 1.00 97.88 162 PHE A N 1
ATOM 1328 C CA . PHE A 1 162 ? -0.006 11.910 12.479 1.00 97.88 162 PHE A CA 1
ATOM 1329 C C . PHE A 1 162 ? 0.857 12.989 13.121 1.00 97.88 162 PHE A C 1
ATOM 1331 O O . PHE A 1 162 ? 1.424 12.773 14.194 1.00 97.88 162 PHE A O 1
ATOM 1338 N N . LEU A 1 163 ? 0.967 14.140 12.460 1.00 95.56 163 LEU A N 1
ATOM 1339 C CA . LEU A 1 163 ? 1.810 15.243 12.913 1.00 95.56 163 LEU A CA 1
ATOM 1340 C C . LEU A 1 163 ? 1.090 16.584 12.838 1.00 95.56 163 LEU A C 1
ATOM 1342 O O . LEU A 1 163 ? 0.249 16.796 11.967 1.00 95.56 163 LEU A O 1
ATOM 1346 N N . SER A 1 164 ? 1.439 17.509 13.729 1.00 92.75 164 SER A N 1
ATOM 1347 C CA . SER A 1 164 ? 0.773 18.815 13.796 1.00 92.75 164 SER A CA 1
ATOM 1348 C C . SER A 1 164 ? 1.366 19.850 12.840 1.00 92.75 164 SER A C 1
ATOM 1350 O O . SER A 1 164 ? 0.771 20.907 12.630 1.00 92.75 164 SER A O 1
ATOM 1352 N N . GLN A 1 165 ? 2.585 19.616 12.346 1.00 90.62 165 GLN A N 1
ATOM 1353 C CA . GLN A 1 165 ? 3.272 20.590 11.510 1.00 90.62 165 GLN A CA 1
ATOM 1354 C C . GLN A 1 165 ? 2.542 20.736 10.175 1.00 90.62 165 GLN A C 1
ATOM 1356 O O . GLN A 1 165 ? 2.226 19.753 9.508 1.00 90.62 165 GLN A O 1
ATOM 1361 N N . THR A 1 166 ? 2.291 21.983 9.790 1.00 87.44 166 THR A N 1
ATOM 1362 C CA . THR A 1 166 ? 1.641 22.320 8.529 1.00 87.44 166 THR A CA 1
ATOM 1363 C C . THR A 1 166 ? 2.670 22.478 7.417 1.00 87.44 166 THR A C 1
ATOM 1365 O O . THR A 1 166 ? 3.805 22.910 7.636 1.00 87.44 166 THR A O 1
ATOM 1368 N N . PHE A 1 167 ? 2.257 22.140 6.200 1.00 84.88 167 PHE A N 1
ATOM 1369 C CA . PHE A 1 167 ? 3.062 22.285 4.994 1.00 84.88 167 PHE A CA 1
ATOM 1370 C C . PHE A 1 167 ? 2.286 23.107 3.972 1.00 84.88 167 PHE A C 1
ATOM 1372 O O . PHE A 1 167 ? 1.055 23.159 3.994 1.00 84.88 167 PHE A O 1
ATOM 1379 N N . LYS A 1 168 ? 3.009 23.783 3.080 1.00 77.69 168 LYS A N 1
ATOM 1380 C CA . LYS A 1 168 ? 2.387 24.614 2.053 1.00 77.69 168 LYS A CA 1
ATOM 1381 C C . LYS A 1 168 ? 1.608 23.731 1.073 1.00 77.69 168 LYS A C 1
ATOM 1383 O O . LYS A 1 168 ? 2.217 22.923 0.383 1.00 77.69 168 LYS A O 1
ATOM 1388 N N . ASP A 1 169 ? 0.288 23.914 1.022 1.00 68.94 169 ASP A N 1
ATOM 1389 C CA . ASP A 1 169 ? -0.644 23.264 0.085 1.00 68.94 169 ASP A CA 1
ATOM 1390 C C . ASP A 1 169 ? -0.635 21.716 0.106 1.00 68.94 169 ASP A C 1
ATOM 1392 O O . ASP A 1 169 ? -1.053 21.074 -0.863 1.00 68.94 169 ASP A O 1
ATOM 1396 N N . VAL A 1 170 ? -0.170 21.107 1.208 1.00 74.69 170 VAL A N 1
ATOM 1397 C CA . VAL A 1 170 ? -0.072 19.648 1.381 1.00 74.69 170 VAL A CA 1
ATOM 1398 C C . VAL A 1 170 ? -0.562 19.244 2.773 1.00 74.69 170 VAL A C 1
ATOM 1400 O O . VAL A 1 170 ? -0.024 19.689 3.786 1.00 74.69 170 VAL A O 1
ATOM 1403 N N . PHE A 1 171 ? -1.574 18.376 2.817 1.00 80.19 171 PHE A N 1
ATOM 1404 C CA . PHE A 1 171 ? -2.233 17.925 4.053 1.00 80.19 171 PHE A CA 1
ATOM 1405 C C . PHE A 1 171 ? -1.924 16.464 4.415 1.00 80.19 171 PHE A C 1
ATOM 1407 O O . PHE A 1 171 ? -2.338 15.977 5.465 1.00 80.19 171 PHE A O 1
ATOM 1414 N N . GLY A 1 172 ? -1.167 15.773 3.571 1.00 86.94 172 GLY A N 1
ATOM 1415 C CA . GLY A 1 172 ? -0.748 14.392 3.745 1.00 86.94 172 GLY A CA 1
ATOM 1416 C C . GLY A 1 172 ? 0.263 14.021 2.667 1.00 86.94 172 GLY A C 1
ATOM 1417 O O . GLY A 1 172 ? 0.412 14.744 1.678 1.00 86.94 172 GLY A O 1
ATOM 1418 N N . LYS A 1 173 ? 1.028 12.955 2.897 1.00 86.25 173 LYS A N 1
ATOM 1419 C CA . LYS A 1 173 ? 1.928 12.404 1.880 1.00 86.25 173 LYS A CA 1
ATOM 1420 C C . LYS A 1 173 ? 2.218 10.943 2.154 1.00 86.25 173 LYS A C 1
ATOM 1422 O O . LYS A 1 173 ? 2.648 10.584 3.247 1.00 86.25 173 LYS A O 1
ATOM 1427 N N . SER A 1 174 ? 2.092 10.112 1.135 1.00 86.69 174 SER A N 1
ATOM 1428 C CA . SER A 1 174 ? 2.396 8.687 1.207 1.00 86.69 174 SER A CA 1
ATOM 1429 C C . SER A 1 174 ? 3.116 8.205 -0.050 1.00 86.69 174 SER A C 1
ATOM 1431 O O . SER A 1 174 ? 3.119 8.860 -1.096 1.00 86.69 174 SER A O 1
ATOM 1433 N N . TYR A 1 175 ? 3.774 7.051 0.045 1.00 77.94 175 TYR A N 1
ATOM 1434 C CA . TYR A 1 175 ? 4.334 6.403 -1.138 1.00 77.94 175 TYR A CA 1
ATOM 1435 C C . TYR A 1 175 ? 3.208 5.760 -1.956 1.00 77.94 175 TYR A C 1
ATOM 1437 O O . TYR A 1 175 ? 2.516 4.879 -1.457 1.00 77.94 175 TYR A O 1
ATOM 1445 N N . HIS A 1 176 ? 3.027 6.172 -3.211 1.00 79.75 176 HIS A N 1
ATOM 1446 C CA . HIS A 1 176 ? 1.995 5.600 -4.080 1.00 79.75 176 HIS A CA 1
ATOM 1447 C C . HIS A 1 176 ? 2.194 4.091 -4.299 1.00 79.75 176 HIS A C 1
ATOM 1449 O O . HIS A 1 176 ? 3.304 3.659 -4.621 1.00 79.75 176 HIS A O 1
ATOM 1455 N N . SER A 1 177 ? 1.114 3.306 -4.212 1.00 78.19 177 SER A N 1
ATOM 1456 C CA . SER A 1 177 ? 1.114 1.855 -4.479 1.00 78.19 177 SER A CA 1
ATOM 1457 C C . SER A 1 177 ? 2.131 1.052 -3.647 1.00 78.19 177 SER A C 1
ATOM 1459 O O . SER A 1 177 ? 2.659 0.043 -4.118 1.00 78.19 177 SER A O 1
ATOM 1461 N N . ALA A 1 178 ? 2.415 1.488 -2.420 1.00 82.06 178 ALA A N 1
ATOM 1462 C CA . ALA A 1 178 ? 3.464 0.926 -1.571 1.00 82.06 178 ALA A CA 1
ATOM 1463 C C . ALA A 1 178 ? 2.942 0.187 -0.327 1.00 82.06 178 ALA A C 1
ATOM 1465 O O . ALA A 1 178 ? 3.752 -0.269 0.477 1.00 82.06 178 ALA A O 1
ATOM 1466 N N . ILE A 1 179 ? 1.622 0.025 -0.172 1.00 89.62 179 ILE A N 1
ATOM 1467 C CA . ILE A 1 179 ? 1.022 -0.578 1.032 1.00 89.62 179 ILE A CA 1
ATOM 1468 C C . ILE A 1 179 ? 1.551 -1.985 1.363 1.00 89.62 179 ILE A C 1
ATOM 1470 O O . ILE A 1 179 ? 1.742 -2.314 2.524 1.00 89.62 179 ILE A O 1
ATOM 1474 N N . CYS A 1 180 ? 1.852 -2.804 0.351 1.00 84.44 180 CYS A N 1
ATOM 1475 C CA . CYS A 1 180 ? 2.414 -4.147 0.541 1.00 84.44 180 CYS A CA 1
ATOM 1476 C C . CYS A 1 180 ? 3.934 -4.202 0.320 1.00 84.44 180 CYS A C 1
ATOM 1478 O O . CYS A 1 180 ? 4.486 -5.282 0.101 1.00 84.44 180 CYS A O 1
ATOM 1480 N N . GLU A 1 181 ? 4.622 -3.055 0.324 1.00 81.38 181 GLU A N 1
ATOM 1481 C CA . GLU A 1 181 ? 6.068 -2.965 0.129 1.00 81.38 181 GLU A CA 1
ATOM 1482 C C . GLU A 1 181 ? 6.766 -2.704 1.477 1.00 81.38 181 GLU A C 1
ATOM 1484 O O . GLU A 1 181 ? 6.788 -1.565 1.954 1.00 81.38 181 GLU A O 1
ATOM 1489 N N . PRO A 1 182 ? 7.392 -3.720 2.107 1.00 79.25 182 PRO A N 1
ATOM 1490 C CA . PRO A 1 182 ? 7.904 -3.615 3.474 1.00 79.25 182 PRO A CA 1
ATOM 1491 C C . PRO A 1 182 ? 8.868 -2.449 3.696 1.00 79.25 182 PRO A C 1
ATOM 1493 O O . PRO A 1 182 ? 8.897 -1.876 4.784 1.00 79.25 182 PRO A O 1
ATOM 1496 N N . HIS A 1 183 ? 9.626 -2.049 2.672 1.00 77.81 183 HIS A N 1
ATOM 1497 C CA . HIS A 1 183 ? 10.581 -0.945 2.764 1.00 77.81 183 HIS A CA 1
ATOM 1498 C C . HIS A 1 183 ? 9.966 0.447 2.583 1.00 77.81 183 HIS A C 1
ATOM 1500 O O . HIS A 1 183 ? 10.600 1.416 2.989 1.00 77.81 183 HIS A O 1
ATOM 1506 N N . PHE A 1 184 ? 8.748 0.566 2.041 1.00 81.88 184 PHE A N 1
ATOM 1507 C CA . PHE A 1 184 ? 8.121 1.854 1.694 1.00 81.88 184 PHE A CA 1
ATOM 1508 C C . PHE A 1 184 ? 6.658 1.988 2.132 1.00 81.88 184 PHE A C 1
ATOM 1510 O O . PHE A 1 184 ? 6.022 2.983 1.810 1.00 81.88 184 PHE A O 1
ATOM 1517 N N . SER A 1 185 ? 6.129 1.032 2.892 1.00 90.94 185 SER A N 1
ATOM 1518 C CA . SER A 1 185 ? 4.780 1.076 3.454 1.00 90.94 185 SER A CA 1
ATOM 1519 C C . SER A 1 185 ? 4.655 2.089 4.610 1.00 90.94 185 SER A C 1
ATOM 1521 O O . SER A 1 185 ? 4.598 1.727 5.790 1.00 90.94 185 SER A O 1
ATOM 1523 N N . ALA A 1 186 ? 4.741 3.377 4.261 1.00 93.12 186 ALA A N 1
ATOM 1524 C CA . ALA A 1 186 ? 4.625 4.526 5.149 1.00 93.12 186 ALA A CA 1
ATOM 1525 C C . ALA A 1 186 ? 3.806 5.659 4.518 1.00 93.12 186 ALA A C 1
ATOM 1527 O O . ALA A 1 186 ? 3.936 5.948 3.322 1.00 93.12 186 ALA A O 1
ATOM 1528 N N . GLY A 1 187 ? 3.066 6.370 5.366 1.00 94.25 187 GLY A N 1
ATOM 1529 C CA . GLY A 1 187 ? 2.411 7.629 5.036 1.00 94.25 187 GLY A CA 1
ATOM 1530 C C . GLY A 1 187 ? 2.463 8.643 6.177 1.00 94.25 187 GLY A C 1
ATOM 1531 O O . GLY A 1 187 ? 2.804 8.325 7.317 1.00 94.25 187 GLY A O 1
ATOM 1532 N N . LEU A 1 188 ? 2.133 9.885 5.854 1.00 95.62 188 LEU A N 1
ATOM 1533 C CA . LEU A 1 188 ? 2.002 11.009 6.767 1.00 95.62 188 LEU A CA 1
ATOM 1534 C C . LEU A 1 188 ? 0.616 11.619 6.605 1.00 95.62 188 LEU A C 1
ATOM 1536 O O . LEU A 1 188 ? 0.147 11.780 5.478 1.00 95.62 188 LEU A O 1
ATOM 1540 N N . GLN A 1 189 ? 0.024 12.051 7.711 1.00 95.50 189 GLN A N 1
ATOM 1541 C CA . GLN A 1 189 ? -1.180 12.869 7.695 1.00 95.50 189 GLN A CA 1
ATOM 1542 C C . GLN A 1 189 ? -0.998 14.077 8.617 1.00 95.50 189 GLN A C 1
ATOM 1544 O O . GLN A 1 189 ? -0.640 13.933 9.789 1.00 95.50 189 GLN A O 1
ATOM 1549 N N . VAL A 1 190 ? -1.272 15.273 8.094 1.00 94.19 190 VAL A N 1
ATOM 1550 C CA . VAL A 1 190 ? -1.275 16.504 8.892 1.00 94.19 190 VAL A CA 1
ATOM 1551 C C . VAL A 1 190 ? -2.546 16.542 9.732 1.00 94.19 190 VAL A C 1
ATOM 1553 O O . VAL A 1 190 ? -3.655 16.444 9.202 1.00 94.19 190 VAL A O 1
ATOM 1556 N N . TYR A 1 191 ? -2.382 16.679 11.045 1.00 93.81 191 TYR A N 1
ATOM 1557 C CA . TYR A 1 191 ? -3.473 16.734 12.006 1.00 93.81 191 TYR A CA 1
ATOM 1558 C C . TYR A 1 191 ? -4.224 18.063 11.927 1.00 93.81 191 TYR A C 1
ATOM 1560 O O . TYR A 1 191 ? -3.630 19.138 12.004 1.00 93.81 191 TYR A O 1
ATOM 1568 N N . LEU A 1 192 ? -5.549 17.981 11.786 1.00 86.62 192 LEU A N 1
ATOM 1569 C CA . LEU A 1 192 ? -6.441 19.138 11.754 1.00 86.62 192 LEU A CA 1
ATOM 1570 C C . LEU A 1 192 ? -7.288 19.156 13.025 1.00 86.62 192 LEU A C 1
ATOM 1572 O O . LEU A 1 192 ? -8.376 18.575 13.075 1.00 86.62 192 LEU A O 1
ATOM 1576 N N . GLN A 1 193 ? -6.774 19.830 14.055 1.00 83.75 193 GLN A N 1
ATOM 1577 C CA . GLN A 1 193 ? -7.466 19.973 15.332 1.00 83.75 193 GLN A CA 1
ATOM 1578 C C . GLN A 1 193 ? -8.876 20.553 15.127 1.00 83.75 193 GLN A C 1
ATOM 1580 O O . GLN A 1 193 ? -9.070 21.493 14.354 1.00 83.75 193 GLN A O 1
ATOM 1585 N N . ASN A 1 194 ? -9.865 19.978 15.817 1.00 84.31 194 ASN A N 1
ATOM 1586 C CA . ASN A 1 194 ? -11.290 20.329 15.729 1.00 84.31 194 ASN A CA 1
ATOM 1587 C C . ASN A 1 194 ? -11.951 20.123 14.347 1.00 84.31 194 ASN A C 1
ATOM 1589 O O . ASN A 1 194 ? -13.103 20.503 14.165 1.00 84.31 194 ASN A O 1
ATOM 1593 N N . GLN A 1 195 ? -11.276 19.498 13.374 1.00 86.88 195 GLN A N 1
ATOM 1594 C CA . GLN A 1 195 ? -11.836 19.168 12.054 1.00 86.88 195 GLN A CA 1
ATOM 1595 C C . GLN A 1 195 ? -11.716 17.664 11.765 1.00 86.88 195 GLN A C 1
ATOM 1597 O O . GLN A 1 195 ? -11.190 17.251 10.731 1.00 86.88 195 GLN A O 1
ATOM 1602 N N . LEU A 1 196 ? -12.218 16.835 12.687 1.00 86.62 196 LEU A N 1
ATOM 1603 C CA . LEU A 1 196 ? -12.084 15.372 12.655 1.00 86.62 196 LEU A CA 1
ATOM 1604 C C . LEU A 1 196 ? -12.535 14.747 11.326 1.00 86.62 196 LEU A C 1
ATOM 1606 O O . LEU A 1 196 ? -11.863 13.870 10.796 1.00 86.62 196 LEU A O 1
ATOM 1610 N N . THR A 1 197 ? -13.646 15.218 10.755 1.00 84.75 197 THR A N 1
ATOM 1611 C CA . THR A 1 197 ? -14.180 14.700 9.485 1.00 84.75 197 THR A CA 1
ATOM 1612 C C . THR A 1 197 ? -13.256 14.978 8.310 1.00 84.75 197 THR A C 1
ATOM 1614 O O . THR A 1 197 ? -12.991 14.084 7.507 1.00 84.75 197 THR A O 1
ATOM 1617 N N . ARG A 1 198 ? -12.717 16.197 8.235 1.00 85.56 198 ARG A N 1
ATOM 1618 C CA . ARG A 1 198 ? -11.765 16.592 7.197 1.00 85.56 198 ARG A CA 1
ATOM 1619 C C . ARG A 1 198 ? -10.439 15.860 7.362 1.00 85.56 198 ARG A C 1
ATOM 1621 O O . ARG A 1 198 ? -9.885 15.392 6.372 1.00 85.56 198 ARG A O 1
ATOM 1628 N N . PHE A 1 199 ? -9.967 15.718 8.599 1.00 90.31 199 PHE A N 1
ATOM 1629 C CA . PHE A 1 199 ? -8.771 14.943 8.920 1.00 90.31 199 PHE A CA 1
ATOM 1630 C C . PHE A 1 199 ? -8.925 13.474 8.507 1.00 90.31 199 PHE A C 1
ATOM 1632 O O . PHE A 1 199 ? -8.066 12.947 7.807 1.00 90.31 199 PHE A O 1
ATOM 1639 N N . ALA A 1 200 ? -10.047 12.837 8.849 1.00 91.12 200 ALA A N 1
ATOM 1640 C CA . ALA A 1 200 ? -10.311 11.445 8.499 1.00 91.12 200 ALA A CA 1
ATOM 1641 C C . ALA A 1 200 ? -10.527 11.224 6.992 1.00 91.12 200 ALA A C 1
ATOM 1643 O O . ALA A 1 200 ? -10.088 10.211 6.448 1.00 91.12 200 ALA A O 1
ATOM 1644 N N . SER A 1 201 ? -11.159 12.174 6.299 1.00 89.38 201 SER A N 1
ATOM 1645 C CA . SER A 1 201 ? -11.286 12.158 4.835 1.00 89.38 201 SER A CA 1
ATOM 1646 C C . SER A 1 201 ? -9.918 12.288 4.154 1.00 89.38 201 SER A C 1
ATOM 1648 O O . SER A 1 201 ? -9.598 11.499 3.266 1.00 89.38 201 SER A O 1
ATOM 1650 N N . GLY A 1 202 ? -9.069 13.210 4.628 1.00 89.94 202 GLY A N 1
ATOM 1651 C CA . GLY A 1 202 ? -7.686 13.353 4.164 1.00 89.94 202 GLY A CA 1
ATOM 1652 C C . GLY A 1 202 ? -6.853 12.095 4.415 1.00 89.94 202 GLY A C 1
ATOM 1653 O O . GLY A 1 202 ? -6.201 11.601 3.502 1.00 89.94 202 GLY A O 1
ATOM 1654 N N . PHE A 1 203 ? -6.969 11.504 5.605 1.00 94.75 203 PHE A N 1
ATOM 1655 C CA . PHE A 1 203 ? -6.329 10.228 5.917 1.00 94.75 203 PHE A CA 1
ATOM 1656 C C . PHE A 1 203 ? -6.809 9.099 4.990 1.00 94.75 203 PHE A C 1
ATOM 1658 O O . PHE A 1 203 ? -5.998 8.329 4.483 1.00 94.75 203 PHE A O 1
ATOM 1665 N N . SER A 1 204 ? -8.115 9.026 4.711 1.00 94.81 204 SER A N 1
ATOM 1666 C CA . SER A 1 204 ? -8.686 8.032 3.792 1.00 94.81 204 SER A CA 1
ATOM 1667 C C . SER A 1 204 ? -8.167 8.207 2.362 1.00 94.81 204 SER A C 1
ATOM 1669 O O . SER A 1 204 ? -7.881 7.214 1.694 1.00 94.81 204 SER A O 1
ATOM 1671 N N . HIS A 1 205 ? -8.010 9.455 1.905 1.00 92.31 205 HIS A N 1
ATOM 1672 C CA . HIS A 1 205 ? -7.391 9.786 0.621 1.00 92.31 205 HIS A CA 1
ATOM 1673 C C . HIS A 1 205 ? -5.941 9.304 0.561 1.00 92.31 205 HIS A C 1
ATOM 1675 O O . HIS A 1 205 ? -5.569 8.599 -0.375 1.00 92.31 205 HIS A O 1
ATOM 1681 N N . GLU A 1 206 ? -5.129 9.637 1.564 1.00 92.00 206 GLU A N 1
ATOM 1682 C CA . GLU A 1 206 ? -3.725 9.225 1.598 1.00 92.00 206 GLU A CA 1
ATOM 1683 C C . GLU A 1 206 ? -3.573 7.709 1.691 1.00 92.00 206 GLU A C 1
ATOM 1685 O O . GLU A 1 206 ? -2.754 7.134 0.982 1.00 92.00 206 GLU A O 1
ATOM 1690 N N . LEU A 1 207 ? -4.388 7.031 2.501 1.00 95.88 207 LEU A N 1
ATOM 1691 C CA . LEU A 1 207 ? -4.371 5.571 2.587 1.00 95.88 207 LEU A CA 1
ATOM 1692 C C . LEU A 1 207 ? -4.758 4.924 1.246 1.00 95.88 207 LEU A C 1
ATOM 1694 O O . LEU A 1 207 ? -4.143 3.948 0.819 1.00 95.88 207 LEU A O 1
ATOM 1698 N N . ALA A 1 208 ? -5.734 5.490 0.539 1.00 93.31 208 ALA A N 1
ATOM 1699 C CA . ALA A 1 208 ? -6.151 5.026 -0.780 1.00 93.31 208 ALA A CA 1
ATOM 1700 C C . ALA A 1 208 ? -5.077 5.260 -1.853 1.00 93.31 208 ALA A C 1
ATOM 1702 O O . ALA A 1 208 ? -4.782 4.364 -2.651 1.00 93.31 208 ALA A O 1
ATOM 1703 N N . TYR A 1 209 ? -4.435 6.426 -1.840 1.00 88.25 209 TYR A N 1
ATOM 1704 C CA . TYR A 1 209 ? -3.282 6.719 -2.688 1.00 88.25 209 TYR A CA 1
ATOM 1705 C C . TYR A 1 209 ? -2.109 5.771 -2.383 1.00 88.25 209 TYR A C 1
ATOM 1707 O O . TYR A 1 209 ? -1.475 5.226 -3.293 1.00 88.25 209 TYR A O 1
ATOM 1715 N N . HIS A 1 210 ? -1.882 5.470 -1.103 1.00 90.00 210 HIS A N 1
ATOM 1716 C CA . HIS A 1 210 ? -0.865 4.529 -0.639 1.00 90.00 210 HIS A CA 1
ATOM 1717 C C . HIS A 1 210 ? -1.099 3.093 -1.136 1.00 90.00 210 HIS A C 1
ATOM 1719 O O . HIS A 1 210 ? -0.146 2.380 -1.460 1.00 90.00 210 HIS A O 1
ATOM 1725 N N . ILE A 1 211 ? -2.362 2.682 -1.279 1.00 91.00 211 ILE A N 1
ATOM 1726 C CA . ILE A 1 211 ? -2.757 1.403 -1.900 1.00 91.00 211 ILE A CA 1
ATOM 1727 C C . ILE A 1 211 ? -2.449 1.377 -3.400 1.00 91.00 211 ILE A C 1
ATOM 1729 O O . ILE A 1 211 ? -2.190 0.309 -3.955 1.00 91.00 211 ILE A O 1
ATOM 1733 N N . GLY A 1 212 ? -2.422 2.542 -4.048 1.00 82.44 212 GLY A N 1
ATOM 1734 C CA . GLY A 1 212 ? -2.169 2.698 -5.481 1.00 82.44 212 GLY A CA 1
ATOM 1735 C C . GLY A 1 212 ? -3.367 3.222 -6.267 1.00 82.44 212 GLY A C 1
ATOM 1736 O O . GLY A 1 212 ? -3.412 3.049 -7.489 1.00 82.44 212 GLY A O 1
ATOM 1737 N N . LEU A 1 213 ? -4.359 3.802 -5.581 1.00 87.38 213 LEU A N 1
ATOM 1738 C CA . LEU A 1 213 ? -5.464 4.483 -6.240 1.00 87.38 213 LEU A CA 1
ATOM 1739 C C . LEU A 1 213 ? -4.998 5.838 -6.767 1.00 87.38 213 LEU A C 1
ATOM 1741 O O . LEU A 1 213 ? -4.419 6.647 -6.048 1.00 87.38 213 LEU A O 1
ATOM 1745 N N . SER A 1 214 ? -5.276 6.085 -8.041 1.00 81.69 214 SER A N 1
ATOM 1746 C CA . SER A 1 214 ? -4.975 7.359 -8.692 1.00 81.69 214 SER A CA 1
ATOM 1747 C C . SER A 1 214 ? -6.038 8.409 -8.378 1.00 81.69 214 SER A C 1
ATOM 1749 O O . SER A 1 214 ? -7.193 8.071 -8.105 1.00 81.69 214 SER A O 1
ATOM 1751 N N . HIS A 1 215 ? -5.666 9.691 -8.458 1.00 83.31 215 HIS A N 1
ATOM 1752 C CA . HIS A 1 215 ? -6.640 10.770 -8.300 1.00 83.31 215 HIS A CA 1
ATOM 1753 C C . HIS A 1 215 ? -7.726 10.710 -9.369 1.00 83.31 215 HIS A C 1
ATOM 1755 O O . HIS A 1 215 ? -7.434 10.445 -10.537 1.00 83.31 215 HIS A O 1
ATOM 1761 N N . ASP A 1 216 ? -8.946 11.065 -8.989 1.00 82.56 216 ASP A N 1
ATOM 1762 C CA . ASP A 1 216 ? -10.091 11.101 -9.888 1.00 82.56 216 ASP A CA 1
ATOM 1763 C C . ASP A 1 216 ? -9.939 12.164 -10.986 1.00 82.56 216 ASP A C 1
ATOM 1765 O O . ASP A 1 216 ? -9.402 13.256 -10.774 1.00 82.56 216 ASP A O 1
ATOM 1769 N N . ASP A 1 217 ? -10.436 11.831 -12.175 1.00 75.50 217 ASP A N 1
ATOM 1770 C CA . ASP A 1 217 ? -10.569 12.750 -13.304 1.00 75.50 217 ASP A CA 1
ATOM 1771 C C . ASP A 1 217 ? -11.992 13.317 -13.384 1.00 75.50 217 ASP A C 1
ATOM 1773 O O . ASP A 1 217 ? -12.918 12.843 -12.728 1.00 75.50 217 ASP A O 1
ATOM 1777 N N . SER A 1 218 ? -12.215 14.283 -14.278 1.00 74.88 218 SER A N 1
ATOM 1778 C CA . SER A 1 218 ? -13.503 14.982 -14.430 1.00 74.88 218 SER A CA 1
ATOM 1779 C C . SER A 1 218 ? -14.708 14.095 -14.785 1.00 74.88 218 SER A C 1
ATOM 1781 O O . SER A 1 218 ? -15.850 14.537 -14.671 1.00 74.88 218 SER A O 1
ATOM 1783 N N . TYR A 1 219 ? -14.483 12.859 -15.241 1.00 78.81 219 TYR A N 1
ATOM 1784 C CA . TYR A 1 219 ? -15.534 11.896 -15.592 1.00 78.81 219 TYR A CA 1
ATOM 1785 C C . TYR A 1 219 ? -15.767 10.821 -14.519 1.00 78.81 219 TYR A C 1
ATOM 1787 O O . TYR A 1 219 ? -16.686 10.004 -14.670 1.00 78.81 219 TYR A O 1
ATOM 1795 N N . CYS A 1 220 ? -14.947 10.802 -13.468 1.00 83.75 220 CYS A N 1
ATOM 1796 C CA . CYS A 1 220 ? -15.067 9.884 -12.346 1.00 83.75 220 CYS A CA 1
ATOM 1797 C C . CYS A 1 220 ? -16.166 10.367 -11.394 1.00 83.75 220 CYS A C 1
ATOM 1799 O O . CYS A 1 220 ? -16.308 11.561 -11.140 1.00 83.75 220 CYS A O 1
ATOM 1801 N N . ILE A 1 221 ? -16.998 9.435 -10.930 1.00 84.44 221 ILE A N 1
ATOM 1802 C CA . ILE A 1 221 ? -18.195 9.743 -10.139 1.00 84.44 221 ILE A CA 1
ATOM 1803 C C . ILE A 1 221 ? -18.443 8.714 -9.040 1.00 84.44 221 ILE A C 1
ATOM 1805 O O . ILE A 1 221 ? -18.194 7.521 -9.225 1.00 84.44 221 ILE A O 1
ATOM 1809 N N . CYS A 1 222 ? -19.008 9.173 -7.930 1.00 84.06 222 CYS A N 1
ATOM 1810 C CA . CYS A 1 222 ? -19.448 8.376 -6.787 1.00 84.06 222 CYS A CA 1
ATOM 1811 C C . CYS A 1 222 ? -20.917 8.713 -6.501 1.00 84.06 222 CYS A C 1
ATOM 1813 O O . CYS A 1 222 ? -21.248 9.753 -5.931 1.00 84.06 222 CYS A O 1
ATOM 1815 N N . GLY A 1 223 ? -21.825 7.849 -6.966 1.00 79.44 223 GLY A N 1
ATOM 1816 C CA . GLY A 1 223 ? -23.256 8.158 -6.989 1.00 79.44 223 GLY A CA 1
ATOM 1817 C C . GLY A 1 223 ? -23.549 9.340 -7.920 1.00 79.44 223 GLY A C 1
ATOM 1818 O O . GLY A 1 223 ? -23.268 9.276 -9.120 1.00 79.44 223 GLY A O 1
ATOM 1819 N N . GLU A 1 224 ? -24.092 10.419 -7.359 1.00 78.31 224 GLU A N 1
ATOM 1820 C CA . GLU A 1 224 ? -24.397 11.667 -8.077 1.00 78.31 224 GLU A CA 1
ATOM 1821 C C . GLU A 1 224 ? -23.276 12.717 -7.976 1.00 78.31 224 GLU A C 1
ATOM 1823 O O . GLU A 1 224 ? -23.367 13.780 -8.590 1.00 78.31 224 GLU A O 1
ATOM 1828 N N . HIS A 1 225 ? -22.197 12.421 -7.244 1.00 80.12 225 HIS A N 1
ATOM 1829 C CA . HIS A 1 225 ? -21.118 13.365 -6.958 1.00 80.12 225 HIS A CA 1
ATOM 1830 C C . HIS A 1 225 ? -19.899 13.160 -7.866 1.00 80.12 225 HIS A C 1
ATOM 1832 O O . HIS A 1 225 ? -19.597 12.042 -8.287 1.00 80.12 225 HIS A O 1
ATOM 1838 N N . THR A 1 226 ? -19.182 14.255 -8.138 1.00 77.88 226 THR A N 1
ATOM 1839 C CA . THR A 1 226 ? -17.894 14.276 -8.861 1.00 77.88 226 THR A CA 1
ATOM 1840 C C . THR A 1 226 ? -16.690 14.447 -7.931 1.00 77.88 226 THR A C 1
ATOM 1842 O O . THR A 1 226 ? -15.578 14.088 -8.299 1.00 77.88 226 THR A O 1
ATOM 1845 N N . ASN A 1 227 ? -16.901 14.982 -6.723 1.00 82.06 227 ASN A N 1
ATOM 1846 C CA . ASN A 1 227 ? -15.845 15.208 -5.735 1.00 82.06 227 ASN A CA 1
ATOM 1847 C C . ASN A 1 227 ? -15.835 14.037 -4.748 1.00 82.06 227 ASN A C 1
ATOM 1849 O O . ASN A 1 227 ? -16.430 14.115 -3.675 1.00 82.06 227 ASN A O 1
ATOM 1853 N N . CYS A 1 228 ? -15.226 12.933 -5.166 1.00 89.38 228 CYS A N 1
ATOM 1854 C CA . CYS A 1 228 ? -15.094 11.698 -4.394 1.00 89.38 228 CYS A CA 1
ATOM 1855 C C . CYS A 1 228 ? -13.782 11.691 -3.600 1.00 89.38 228 CYS A C 1
ATOM 1857 O O . CYS A 1 228 ? -12.955 12.579 -3.791 1.00 89.38 228 CYS A O 1
ATOM 1859 N N . ILE A 1 229 ? -13.561 10.692 -2.736 1.00 90.88 229 ILE A N 1
ATOM 1860 C CA . ILE A 1 229 ? -12.380 10.641 -1.848 1.00 90.88 229 ILE A CA 1
ATOM 1861 C C . ILE A 1 229 ? -11.057 10.848 -2.595 1.00 90.88 229 ILE A C 1
ATOM 1863 O O . ILE A 1 229 ? -10.193 11.551 -2.088 1.00 90.88 229 ILE A O 1
ATOM 1867 N N . MET A 1 230 ? -10.910 10.308 -3.810 1.00 89.75 230 MET A N 1
ATOM 1868 C CA . MET A 1 230 ? -9.683 10.431 -4.608 1.00 89.75 230 MET A CA 1
ATOM 1869 C C . MET A 1 230 ? -9.602 11.717 -5.441 1.00 89.75 230 MET A C 1
ATOM 1871 O O . MET A 1 230 ? -8.690 11.874 -6.250 1.00 89.75 230 MET A O 1
ATOM 1875 N N . HIS A 1 231 ? -10.522 12.660 -5.280 1.00 85.19 231 HIS A N 1
ATOM 1876 C CA . HIS A 1 231 ? -10.452 13.951 -5.952 1.00 85.19 231 HIS A CA 1
ATOM 1877 C C . HIS A 1 231 ? -9.317 14.824 -5.376 1.00 85.19 231 HIS A C 1
ATOM 1879 O O . HIS A 1 231 ? -8.918 14.673 -4.225 1.00 85.19 231 HIS A O 1
ATOM 1885 N N . THR A 1 232 ? -8.791 15.769 -6.164 1.00 74.56 232 THR A N 1
ATOM 1886 C CA . THR A 1 232 ? -7.682 16.658 -5.742 1.00 74.56 232 THR A CA 1
ATOM 1887 C C . THR A 1 232 ? -8.108 17.764 -4.764 1.00 74.56 232 THR A C 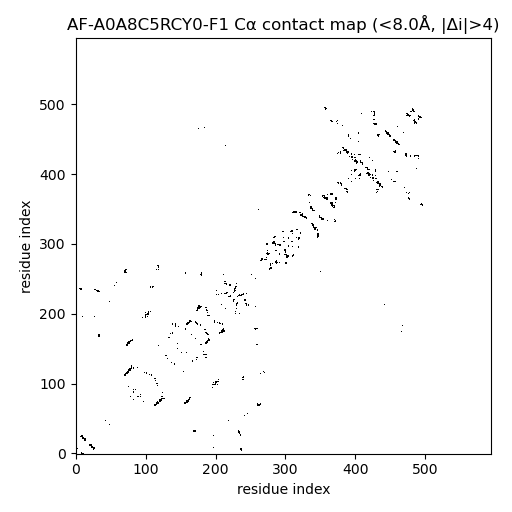1
ATOM 1889 O O . THR A 1 232 ? -7.280 18.436 -4.151 1.00 74.56 232 THR A O 1
ATOM 1892 N N . TYR A 1 233 ? -9.415 17.953 -4.600 1.00 69.44 233 TYR A N 1
ATOM 1893 C CA . TYR A 1 233 ? -10.036 18.865 -3.636 1.00 69.44 233 TYR A CA 1
ATOM 1894 C C . TYR A 1 233 ? -10.868 18.065 -2.641 1.00 69.44 233 TYR A C 1
ATOM 1896 O O . TYR A 1 233 ? -11.262 16.942 -2.954 1.00 69.44 233 TYR A O 1
ATOM 1904 N N . TYR A 1 234 ? -11.202 18.676 -1.499 1.00 69.62 234 TYR A N 1
ATOM 1905 C CA . TYR A 1 234 ? -12.019 18.035 -0.471 1.00 69.62 234 TYR A CA 1
ATOM 1906 C C . TYR A 1 234 ? -13.284 17.404 -1.042 1.00 69.62 234 TYR A C 1
ATOM 1908 O O . TYR A 1 234 ? -14.078 18.059 -1.727 1.00 69.62 234 TYR A O 1
ATOM 1916 N N . ALA A 1 235 ? -13.469 16.130 -0.717 1.00 67.81 235 ALA A N 1
ATOM 1917 C CA . ALA A 1 235 ? -14.695 15.410 -0.966 1.00 67.81 235 ALA A CA 1
ATOM 1918 C C . ALA A 1 235 ? -15.664 15.676 0.188 1.00 67.81 235 ALA A C 1
ATOM 1920 O O . ALA A 1 235 ? -15.374 15.348 1.335 1.00 67.81 235 ALA A O 1
ATOM 1921 N N . SER A 1 236 ? -16.844 16.219 -0.110 1.00 64.12 236 SER A N 1
ATOM 1922 C CA . SER A 1 236 ? -17.933 16.312 0.875 1.00 64.12 236 SER A CA 1
ATOM 1923 C C . SER A 1 236 ? -18.595 14.955 1.155 1.00 64.12 236 SER A C 1
ATOM 1925 O O . SER A 1 236 ? -19.477 14.855 2.009 1.00 64.12 236 SER A O 1
ATOM 1927 N N . VAL A 1 237 ? -18.175 13.907 0.437 1.00 76.94 237 VAL A N 1
ATOM 1928 C CA . VAL A 1 237 ? -18.694 12.543 0.538 1.00 76.94 237 VAL A CA 1
ATOM 1929 C C . VAL A 1 237 ? -17.567 11.544 0.792 1.00 76.94 237 VAL A C 1
ATOM 1931 O O . VAL A 1 237 ? -16.511 11.598 0.166 1.00 76.94 237 VAL A O 1
ATOM 1934 N N . ASN A 1 238 ? -17.826 10.573 1.667 1.00 81.19 238 ASN A N 1
ATOM 1935 C CA . ASN A 1 238 ? -16.887 9.498 1.996 1.00 81.19 238 ASN A CA 1
ATOM 1936 C C . ASN A 1 238 ? -17.098 8.282 1.082 1.00 81.19 238 ASN A C 1
ATOM 1938 O O . ASN A 1 238 ? -17.420 7.190 1.548 1.00 81.19 238 ASN A O 1
ATOM 1942 N N . LEU A 1 239 ? -17.005 8.493 -0.234 1.00 86.38 239 LEU A N 1
ATOM 1943 C CA . LEU A 1 239 ? -17.227 7.461 -1.250 1.00 86.38 239 LEU A CA 1
ATOM 1944 C C . LEU A 1 239 ? -16.083 7.433 -2.265 1.00 86.38 239 LEU A C 1
ATOM 1946 O O . LEU A 1 239 ? -15.626 8.480 -2.729 1.00 86.38 239 LEU A O 1
ATOM 1950 N N . PHE A 1 240 ? -15.671 6.226 -2.656 1.00 90.75 240 PHE A N 1
ATOM 1951 C CA . PHE A 1 240 ? -14.776 6.016 -3.791 1.00 90.75 240 PHE A CA 1
ATOM 1952 C C . PHE A 1 240 ? -15.528 6.142 -5.117 1.00 90.75 240 PHE A C 1
ATOM 1954 O O . PHE A 1 240 ? -16.701 5.770 -5.228 1.00 90.75 240 PHE A O 1
ATOM 1961 N N . SER A 1 241 ? -14.854 6.676 -6.137 1.00 89.88 241 SER A N 1
ATOM 1962 C CA . SER A 1 241 ? -15.441 6.808 -7.466 1.00 89.88 241 SER A CA 1
ATOM 1963 C C . SER A 1 241 ? -15.469 5.463 -8.196 1.00 89.88 241 SER A C 1
ATOM 1965 O O . SER A 1 241 ? -14.751 4.514 -7.869 1.00 89.88 241 SER A O 1
ATOM 1967 N N . ASN A 1 242 ? -16.257 5.391 -9.265 1.00 81.38 242 ASN A N 1
ATOM 1968 C CA . ASN A 1 242 ? -16.209 4.274 -10.205 1.00 81.38 242 ASN A CA 1
ATOM 1969 C C . ASN A 1 242 ? -14.800 4.040 -10.791 1.00 81.38 242 ASN A C 1
ATOM 1971 O O . ASN A 1 242 ? -14.455 2.897 -11.083 1.00 81.38 242 ASN A O 1
ATOM 1975 N N . CYS A 1 243 ? -13.990 5.087 -10.965 1.00 85.12 243 CYS A N 1
ATOM 1976 C CA . CYS A 1 243 ? -12.607 4.970 -11.426 1.00 85.12 243 CYS A CA 1
ATOM 1977 C C . CYS A 1 243 ? -11.713 4.354 -10.348 1.00 85.12 243 CYS A C 1
ATOM 1979 O O . CYS A 1 243 ? -10.959 3.427 -10.646 1.00 85.12 243 CYS A O 1
ATOM 1981 N N . SER A 1 244 ? -11.844 4.811 -9.099 1.00 89.62 244 SER A N 1
ATOM 1982 C CA . SER A 1 244 ? -11.086 4.276 -7.966 1.00 89.62 244 SER A CA 1
ATOM 1983 C C . SER A 1 244 ? -11.363 2.782 -7.773 1.00 89.62 244 SER A C 1
ATOM 1985 O O . SER A 1 244 ? -10.431 1.993 -7.645 1.00 89.62 244 SER A O 1
ATOM 1987 N N . ILE A 1 245 ? -12.632 2.363 -7.853 1.00 87.12 245 ILE A N 1
ATOM 1988 C CA . ILE A 1 245 ? -13.012 0.946 -7.738 1.00 87.12 245 ILE A CA 1
ATOM 1989 C C . ILE A 1 245 ? -12.364 0.109 -8.854 1.00 87.12 245 ILE A C 1
ATOM 1991 O O . ILE A 1 245 ? -11.836 -0.968 -8.592 1.00 87.12 245 ILE A O 1
ATOM 1995 N N . LEU A 1 246 ? -12.343 0.595 -10.099 1.00 80.00 246 LEU A N 1
ATOM 1996 C CA . LEU A 1 246 ? -11.692 -0.123 -11.204 1.00 80.00 246 LEU A CA 1
ATOM 1997 C C . LEU A 1 246 ? -10.180 -0.220 -11.045 1.00 80.00 246 LEU A C 1
ATOM 1999 O O . LEU A 1 246 ? -9.605 -1.270 -11.331 1.00 80.00 246 LEU A O 1
ATOM 2003 N N . ASN A 1 247 ? -9.541 0.852 -10.581 1.00 84.19 247 ASN A N 1
ATOM 2004 C CA . ASN A 1 247 ? -8.119 0.834 -10.275 1.00 84.19 247 ASN A CA 1
ATOM 2005 C C . ASN A 1 247 ? -7.822 -0.200 -9.180 1.00 84.19 247 ASN A C 1
ATOM 2007 O O . ASN A 1 247 ? -6.870 -0.962 -9.329 1.00 84.19 247 ASN A O 1
ATOM 2011 N N . PHE A 1 248 ? -8.651 -0.280 -8.138 1.00 86.69 248 PHE A N 1
ATOM 2012 C CA . PHE A 1 248 ? -8.508 -1.273 -7.074 1.00 86.69 248 PHE A CA 1
ATOM 2013 C C . PHE A 1 248 ? -8.602 -2.714 -7.600 1.00 86.69 248 PHE A C 1
ATOM 2015 O O . PHE A 1 248 ? -7.763 -3.555 -7.276 1.00 86.69 248 PHE A O 1
ATOM 2022 N N . ILE A 1 249 ? -9.581 -2.993 -8.467 1.00 78.19 249 ILE A N 1
ATOM 2023 C CA . ILE A 1 249 ? -9.755 -4.309 -9.104 1.00 78.19 249 ILE A CA 1
ATOM 2024 C C . ILE A 1 249 ? -8.516 -4.695 -9.913 1.00 78.19 249 ILE A C 1
ATOM 2026 O O . ILE A 1 249 ? -8.048 -5.828 -9.828 1.00 78.19 249 ILE A O 1
ATOM 2030 N N . ASP A 1 250 ? -7.977 -3.756 -10.686 1.00 73.44 250 ASP A N 1
ATOM 2031 C CA . ASP A 1 250 ? -6.784 -3.969 -11.504 1.00 73.44 250 ASP A CA 1
ATOM 2032 C C . ASP A 1 250 ? -5.557 -4.285 -10.632 1.00 73.44 250 ASP A C 1
ATOM 2034 O O . ASP A 1 250 ? -4.845 -5.253 -10.893 1.00 73.44 250 ASP A O 1
ATOM 2038 N N . LEU A 1 251 ? -5.357 -3.549 -9.531 1.00 78.00 251 LEU A N 1
ATOM 2039 C CA . LEU A 1 251 ? -4.293 -3.831 -8.557 1.00 78.00 251 LEU A CA 1
ATOM 2040 C C . LEU A 1 251 ? -4.437 -5.232 -7.942 1.00 78.00 251 LEU A C 1
ATOM 2042 O O . LEU A 1 251 ? -3.451 -5.967 -7.825 1.00 78.00 251 LEU A O 1
ATOM 2046 N N . HIS A 1 252 ? -5.663 -5.624 -7.582 1.00 77.69 252 HIS A N 1
ATOM 2047 C CA . HIS A 1 252 ? -5.950 -6.953 -7.046 1.00 77.69 252 HIS A CA 1
ATOM 2048 C C . HIS A 1 252 ? -5.640 -8.057 -8.069 1.00 77.69 252 HIS A C 1
ATOM 2050 O O . HIS A 1 252 ? -4.902 -8.993 -7.759 1.00 77.69 252 HIS A O 1
ATOM 2056 N N . GLN A 1 253 ? -6.117 -7.920 -9.310 1.00 68.06 253 GLN A N 1
ATOM 2057 C CA . GLN A 1 253 ? -5.873 -8.886 -10.391 1.00 68.06 253 GLN A CA 1
ATOM 2058 C C . GLN A 1 253 ? -4.390 -9.002 -10.764 1.00 68.06 253 GLN A C 1
ATOM 2060 O O . GLN A 1 253 ? -3.927 -10.068 -11.169 1.00 68.06 253 GLN A O 1
ATOM 2065 N N . GLN A 1 254 ? -3.622 -7.926 -10.595 1.00 66.88 254 GLN A N 1
ATOM 2066 C CA . GLN A 1 254 ? -2.173 -7.925 -10.795 1.00 66.88 254 GLN A CA 1
ATOM 2067 C C . GLN A 1 254 ? -1.394 -8.560 -9.629 1.00 66.88 254 GLN A C 1
ATOM 2069 O O . GLN A 1 254 ? -0.179 -8.750 -9.741 1.00 66.88 254 GLN A O 1
ATOM 2074 N N . GLY A 1 255 ? -2.066 -8.897 -8.523 1.00 68.62 255 GLY A N 1
ATOM 2075 C CA . GLY A 1 255 ? -1.449 -9.452 -7.319 1.00 68.62 255 GLY A CA 1
ATOM 2076 C C . GLY A 1 255 ? -0.635 -8.431 -6.520 1.00 68.62 255 GLY A C 1
ATOM 2077 O O . GLY A 1 255 ? 0.292 -8.820 -5.813 1.00 68.62 255 GLY A O 1
ATOM 2078 N N . LEU A 1 256 ? -0.940 -7.133 -6.647 1.00 75.62 256 LEU A N 1
ATOM 2079 C CA . LEU A 1 256 ? -0.240 -6.053 -5.934 1.00 75.62 256 LEU A CA 1
ATOM 2080 C C . LEU A 1 256 ? -0.736 -5.850 -4.499 1.00 75.62 256 LEU A C 1
ATOM 2082 O O . LEU A 1 256 ? -0.032 -5.261 -3.688 1.00 75.62 256 LEU A O 1
ATOM 2086 N N . LEU A 1 257 ? -1.915 -6.384 -4.177 1.00 84.06 257 LEU A N 1
ATOM 2087 C CA . LEU A 1 257 ? -2.583 -6.233 -2.881 1.00 84.06 257 LEU A CA 1
ATOM 2088 C C . LEU A 1 257 ? -2.482 -7.495 -2.012 1.00 84.06 257 LEU A C 1
ATOM 2090 O O . LEU A 1 257 ? -3.390 -7.802 -1.247 1.00 84.06 257 LEU A O 1
ATOM 2094 N N . GLY A 1 258 ? -1.409 -8.272 -2.178 1.00 81.12 258 GLY A N 1
ATOM 2095 C CA . GLY A 1 258 ? -1.277 -9.593 -1.556 1.00 81.12 258 GLY A CA 1
ATOM 2096 C C . GLY A 1 258 ? -1.247 -9.577 -0.025 1.00 81.12 258 GLY A C 1
ATOM 2097 O O . GLY A 1 258 ? -1.745 -10.521 0.576 1.00 81.12 258 GLY A O 1
ATOM 2098 N N . CYS A 1 259 ? -0.709 -8.516 0.589 1.00 84.81 259 CYS A N 1
ATOM 2099 C CA . CYS A 1 259 ? -0.688 -8.356 2.047 1.00 84.81 259 CYS A CA 1
ATOM 2100 C C . CYS A 1 259 ? -2.087 -8.132 2.638 1.00 84.81 259 CYS A C 1
ATOM 2102 O O . CYS A 1 259 ? -2.359 -8.549 3.744 1.00 84.81 259 CYS A O 1
ATOM 2104 N N . LEU A 1 260 ? -3.039 -7.616 1.857 1.00 89.25 260 LEU A N 1
ATOM 2105 C CA . LEU A 1 260 ? -4.380 -7.311 2.364 1.00 89.25 260 LEU A CA 1
ATOM 2106 C C . LEU A 1 260 ? -5.297 -8.543 2.478 1.00 89.25 260 LEU A C 1
ATOM 2108 O O . LEU A 1 260 ? -6.507 -8.413 2.670 1.00 89.25 260 LEU A O 1
ATOM 2112 N N . LEU A 1 261 ? -4.766 -9.744 2.236 1.00 81.94 261 LEU A N 1
ATOM 2113 C CA . LEU A 1 261 ? -5.547 -10.980 2.130 1.00 81.94 261 LEU A CA 1
ATOM 2114 C C . LEU A 1 261 ? -5.572 -11.789 3.430 1.00 81.94 261 LEU A C 1
ATOM 2116 O O . LEU A 1 261 ? -6.436 -12.668 3.560 1.00 81.94 261 LEU A O 1
ATOM 2120 N N . ASN A 1 262 ? -4.658 -11.527 4.370 1.00 75.12 262 ASN A N 1
ATOM 2121 C CA . ASN A 1 262 ? -4.725 -12.135 5.694 1.00 75.12 262 ASN A CA 1
ATOM 2122 C C . ASN A 1 262 ? -5.767 -11.434 6.559 1.00 75.12 262 ASN A C 1
ATOM 2124 O O . ASN A 1 262 ? -5.901 -10.217 6.555 1.00 75.12 262 ASN A O 1
ATOM 2128 N N . VAL A 1 263 ? -6.508 -12.239 7.317 1.00 76.06 263 VAL A N 1
ATOM 2129 C CA . VAL A 1 263 ? -7.297 -11.726 8.434 1.00 76.06 263 VAL A CA 1
ATOM 2130 C C . VAL A 1 263 ? -6.301 -11.347 9.533 1.00 76.06 263 VAL A C 1
ATOM 2132 O O . VAL A 1 263 ? -5.425 -12.174 9.816 1.00 76.06 263 VAL A O 1
ATOM 2135 N N . PRO A 1 264 ? -6.408 -10.153 10.139 1.00 76.38 264 PRO A N 1
ATOM 2136 C CA . PRO A 1 264 ? -5.516 -9.746 11.207 1.00 76.38 264 PRO A CA 1
ATOM 2137 C C . PRO A 1 264 ? -5.522 -10.757 12.347 1.00 76.38 264 PRO A C 1
ATOM 2139 O O . PRO A 1 264 ? -6.568 -11.318 12.692 1.00 76.38 264 PRO A O 1
ATOM 2142 N N . GLU A 1 265 ? -4.349 -11.021 12.922 1.00 70.06 265 GLU A N 1
ATOM 2143 C CA . GLU A 1 265 ? -4.287 -11.838 14.133 1.00 70.06 265 GLU A CA 1
ATOM 2144 C C . GLU A 1 265 ? -5.013 -11.114 15.279 1.00 70.06 265 GLU A C 1
ATOM 2146 O O . GLU A 1 265 ? -5.017 -9.886 15.349 1.00 70.06 265 GLU A O 1
ATOM 2151 N N . ILE A 1 266 ? -5.637 -11.894 16.170 1.00 62.62 266 ILE A N 1
ATOM 2152 C CA . ILE A 1 266 ? -6.486 -11.422 17.274 1.00 62.62 266 ILE A CA 1
ATOM 2153 C C . ILE A 1 266 ? -5.807 -10.251 18.005 1.00 62.62 266 ILE A C 1
ATOM 2155 O O . ILE A 1 266 ? -4.840 -10.444 18.754 1.00 62.62 266 ILE A O 1
ATOM 2159 N N . SER A 1 267 ? -6.321 -9.033 17.807 1.00 56.19 267 SER A N 1
ATOM 2160 C CA . SER A 1 267 ? -5.765 -7.837 18.432 1.00 56.19 267 SER A CA 1
ATOM 2161 C C . SER A 1 267 ? -6.162 -7.803 19.905 1.00 56.19 267 SER A C 1
ATOM 2163 O O . SER A 1 267 ? -7.322 -7.945 20.292 1.00 56.19 267 SER A O 1
ATOM 2165 N N . SER A 1 268 ? -5.168 -7.648 20.777 1.00 52.09 268 SER A N 1
ATOM 2166 C CA . SER A 1 268 ? -5.382 -7.584 22.230 1.00 52.09 268 SER A CA 1
ATOM 2167 C C . SER A 1 268 ? -5.683 -6.172 22.738 1.00 52.09 268 SER A C 1
ATOM 2169 O O . SER A 1 268 ? -6.157 -6.029 23.867 1.00 52.09 268 SER A O 1
ATOM 2171 N N . ARG A 1 269 ? -5.389 -5.132 21.942 1.00 60.44 269 ARG A N 1
ATOM 2172 C CA . ARG A 1 269 ? -5.298 -3.741 22.423 1.00 60.44 269 ARG A CA 1
ATOM 2173 C C . ARG A 1 269 ? -6.488 -2.853 22.065 1.00 60.44 269 ARG A C 1
ATOM 2175 O O . ARG A 1 269 ? -6.784 -1.954 22.845 1.00 60.44 269 ARG A O 1
ATOM 2182 N N . PHE A 1 270 ? -7.175 -3.107 20.954 1.00 65.81 270 PHE A N 1
ATOM 2183 C CA . PHE A 1 270 ? -8.293 -2.283 20.480 1.00 65.81 270 PHE A CA 1
ATOM 2184 C C . PHE A 1 270 ? -9.520 -3.154 20.241 1.00 65.81 270 PHE A C 1
ATOM 2186 O O . PHE A 1 270 ? -9.852 -3.456 19.108 1.00 65.81 270 PHE A O 1
ATOM 2193 N N . LYS A 1 271 ? -10.149 -3.589 21.336 1.00 72.81 271 LYS A N 1
ATOM 2194 C CA . LYS A 1 271 ? -11.321 -4.467 21.289 1.00 72.81 271 LYS A CA 1
ATOM 2195 C C . LYS A 1 271 ? -12.545 -3.658 20.889 1.00 72.81 271 LYS A C 1
ATOM 2197 O O . LYS A 1 271 ? -12.892 -2.714 21.611 1.00 72.81 271 LYS A O 1
ATOM 2202 N N . HIS A 1 272 ? -13.198 -4.016 19.795 1.00 77.69 272 HIS A N 1
ATOM 2203 C CA . HIS A 1 272 ? -14.430 -3.359 19.389 1.00 77.69 272 HIS A CA 1
ATOM 2204 C C . HIS A 1 272 ? -15.440 -4.342 18.813 1.00 77.69 272 HIS A C 1
ATOM 2206 O O . HIS A 1 272 ? -15.472 -4.581 17.612 1.00 77.69 272 HIS A O 1
ATOM 2212 N N . CYS A 1 273 ? -16.348 -4.785 19.678 1.00 83.69 273 CYS A N 1
ATOM 2213 C CA . CYS A 1 273 ? -17.448 -5.626 19.255 1.00 83.69 273 CYS A CA 1
ATOM 2214 C C . CYS A 1 273 ? -18.339 -4.916 18.229 1.00 83.69 273 CYS A C 1
ATOM 2216 O O . CYS A 1 273 ? -18.954 -3.883 18.523 1.00 83.69 273 CYS A O 1
ATOM 2218 N N . GLY A 1 274 ? -18.440 -5.521 17.052 1.00 79.38 274 GLY A N 1
ATOM 2219 C CA . GLY A 1 274 ? -19.223 -5.067 15.915 1.00 79.38 274 GLY A CA 1
ATOM 2220 C C . GLY A 1 274 ? -18.389 -4.510 14.759 1.00 79.38 274 GLY A C 1
ATOM 2221 O O . GLY A 1 274 ? -18.971 -3.933 13.837 1.00 79.38 274 GLY A O 1
ATOM 2222 N N . ASN A 1 275 ? -17.059 -4.664 14.782 1.00 73.12 275 ASN A N 1
ATOM 2223 C CA . ASN A 1 275 ? -16.168 -4.290 13.673 1.00 73.12 275 ASN A CA 1
ATOM 2224 C C . ASN A 1 275 ? -15.964 -5.431 12.651 1.00 73.12 275 ASN A C 1
ATOM 2226 O O . ASN A 1 275 ? -15.281 -5.241 11.646 1.00 73.12 275 ASN A O 1
ATOM 2230 N N . GLY A 1 276 ? -16.545 -6.612 12.882 1.00 76.38 276 GLY A N 1
ATOM 2231 C CA . GLY A 1 276 ? -16.414 -7.782 12.007 1.00 76.38 276 GLY A CA 1
ATOM 2232 C C . GLY A 1 276 ? -15.054 -8.491 12.082 1.00 76.38 276 GLY A C 1
ATOM 2233 O O . GLY A 1 276 ? -14.765 -9.345 11.234 1.00 76.38 276 GLY A O 1
ATOM 2234 N N . VAL A 1 277 ? -14.217 -8.161 13.067 1.00 76.62 277 VAL A N 1
ATOM 2235 C CA . VAL A 1 277 ? -12.915 -8.784 13.339 1.00 76.62 277 VAL A CA 1
ATOM 2236 C C . VAL A 1 277 ? -12.984 -9.466 14.699 1.00 76.62 277 VAL A C 1
ATOM 2238 O O . VAL A 1 277 ? -13.533 -8.930 15.644 1.00 76.62 277 VAL A O 1
ATOM 2241 N N . LEU A 1 278 ? -12.435 -10.676 14.810 1.00 79.44 278 LEU A N 1
ATOM 2242 C CA . LEU A 1 278 ? -12.469 -11.404 16.075 1.00 79.44 278 LEU A CA 1
ATOM 2243 C C . LEU A 1 278 ? -11.390 -10.877 17.034 1.00 79.44 278 LEU A C 1
ATOM 2245 O O . LEU A 1 278 ? -10.220 -11.259 16.912 1.00 79.44 278 LEU A O 1
ATOM 2249 N N . ASP A 1 279 ? -11.785 -10.052 18.003 1.00 78.81 279 ASP A N 1
ATOM 2250 C CA . ASP A 1 279 ? -10.879 -9.492 19.009 1.00 78.81 279 ASP A CA 1
ATOM 2251 C C . ASP A 1 279 ? -10.705 -10.398 20.243 1.00 78.81 279 ASP A C 1
ATOM 2253 O O . ASP A 1 279 ? -11.450 -11.348 20.505 1.00 78.81 279 ASP A O 1
ATOM 2257 N N . MET A 1 280 ? -9.675 -10.125 21.055 1.00 75.94 280 MET A N 1
ATOM 2258 C CA . MET A 1 280 ? -9.384 -10.952 22.231 1.00 75.94 280 MET A CA 1
ATOM 2259 C C . MET A 1 280 ? -10.509 -10.877 23.277 1.00 75.94 280 MET A C 1
ATOM 2261 O O . MET A 1 280 ? -10.657 -9.875 23.982 1.00 75.94 280 MET A O 1
ATOM 2265 N N . GLY A 1 281 ? -11.198 -11.997 23.491 1.00 79.88 281 GLY A N 1
ATOM 2266 C CA . GLY A 1 281 ? -12.304 -12.127 24.448 1.00 79.88 281 GLY A CA 1
ATOM 2267 C C . GLY A 1 281 ? -13.674 -12.213 23.779 1.00 79.88 281 GLY A C 1
ATOM 2268 O O . GLY A 1 281 ? -14.647 -12.560 24.446 1.00 79.88 281 GLY A O 1
ATOM 2269 N N . GLU A 1 282 ? -13.737 -11.969 22.474 1.00 87.88 282 GLU A N 1
ATOM 2270 C CA . GLU A 1 282 ? -14.913 -12.217 21.653 1.00 87.88 282 GLU A CA 1
ATOM 2271 C C . GLU A 1 282 ? -14.927 -13.670 21.172 1.00 87.88 282 GLU A C 1
ATOM 2273 O O . GLU A 1 282 ? -13.887 -14.321 21.037 1.00 87.88 282 GLU A O 1
ATOM 2278 N N . GLN A 1 283 ? -16.122 -14.206 20.933 1.00 88.06 283 GLN A N 1
ATOM 2279 C CA . GLN A 1 283 ? -16.299 -15.553 20.375 1.00 88.06 283 GLN A CA 1
ATOM 2280 C C . GLN A 1 283 ? -16.724 -15.518 18.902 1.00 88.06 283 GLN A C 1
ATOM 2282 O O . GLN A 1 283 ? -16.589 -16.509 18.182 1.00 88.06 283 GLN A O 1
ATOM 2287 N N . CYS A 1 284 ? -17.262 -14.385 18.464 1.00 87.81 284 CYS A N 1
ATOM 2288 C CA . CYS A 1 284 ? -17.658 -14.085 17.098 1.00 87.81 284 CYS A CA 1
ATOM 2289 C C . CYS A 1 284 ? -17.800 -12.570 16.952 1.00 87.81 284 CYS A C 1
ATOM 2291 O O . CYS A 1 284 ? -18.114 -11.903 17.930 1.00 87.81 284 CYS A O 1
ATOM 2293 N N . ASP A 1 285 ? -17.649 -12.060 15.734 1.00 86.69 285 ASP A N 1
ATOM 2294 C CA . ASP A 1 285 ? -18.047 -10.702 15.381 1.00 86.69 285 ASP A CA 1
ATOM 2295 C C . ASP A 1 285 ? -18.734 -10.741 14.008 1.00 86.69 285 ASP A C 1
ATOM 2297 O O . ASP A 1 285 ? -18.238 -11.319 13.041 1.00 86.69 285 ASP A O 1
ATOM 2301 N N . CYS A 1 286 ? -19.937 -10.194 13.977 1.00 83.81 286 CYS A N 1
ATOM 2302 C CA . CYS A 1 286 ? -20.937 -10.214 12.911 1.00 83.81 286 CYS A CA 1
ATOM 2303 C C . CYS A 1 286 ? -21.139 -8.811 12.303 1.00 83.81 286 CYS A C 1
ATOM 2305 O O . CYS A 1 286 ? -22.078 -8.605 11.526 1.00 83.81 286 CYS A O 1
ATOM 2307 N N . GLY A 1 287 ? -20.294 -7.844 12.670 1.00 81.75 287 GLY A N 1
ATOM 2308 C CA . GLY A 1 287 ? -20.408 -6.444 12.284 1.00 81.75 287 GLY A CA 1
ATOM 2309 C C . GLY A 1 287 ? -21.430 -5.680 13.126 1.00 81.75 287 GLY A C 1
ATOM 2310 O O . GLY A 1 287 ? -21.759 -6.063 14.250 1.00 81.75 287 GLY A O 1
ATOM 2311 N N . GLU A 1 288 ? -21.966 -4.592 12.564 1.00 82.00 288 GLU A N 1
ATOM 2312 C CA . GLU A 1 288 ? -22.803 -3.654 13.313 1.00 82.00 288 GLU A CA 1
ATOM 2313 C C . GLU A 1 288 ? -23.963 -4.338 14.075 1.00 82.00 288 GLU A C 1
ATOM 2315 O O . GLU A 1 288 ? -24.622 -5.253 13.561 1.00 82.00 288 GLU A O 1
ATOM 2320 N N . PRO A 1 289 ? -24.320 -3.848 15.279 1.00 83.44 289 PRO A N 1
ATOM 2321 C CA . PRO A 1 289 ? -25.330 -4.483 16.126 1.00 83.44 289 PRO A CA 1
ATOM 2322 C C . PRO A 1 289 ? -26.684 -4.713 15.440 1.00 83.44 289 PRO A C 1
ATOM 2324 O O . PRO A 1 289 ? -27.359 -5.710 15.707 1.00 83.44 289 PRO A O 1
ATOM 2327 N N . ASN A 1 290 ? -27.099 -3.801 14.554 1.00 83.12 290 ASN A N 1
ATOM 2328 C CA . ASN A 1 290 ? -28.384 -3.885 13.858 1.00 83.12 290 ASN A CA 1
ATOM 2329 C C . ASN A 1 290 ? -28.414 -5.012 12.821 1.00 83.12 290 ASN A C 1
ATOM 2331 O O . ASN A 1 290 ? -29.404 -5.742 12.753 1.00 83.12 290 ASN A O 1
ATOM 2335 N N . THR A 1 291 ? -27.340 -5.181 12.049 1.00 81.00 291 THR A N 1
ATOM 2336 C CA . THR A 1 291 ? -27.201 -6.290 11.098 1.00 81.00 291 THR A CA 1
ATOM 2337 C C . THR A 1 291 ? -26.997 -7.610 11.834 1.00 81.00 291 THR A C 1
ATOM 2339 O O . THR A 1 291 ? -27.613 -8.615 11.476 1.00 81.00 291 THR A O 1
ATOM 2342 N N . CYS A 1 292 ? -26.237 -7.590 12.931 1.00 87.44 292 CYS A N 1
ATOM 2343 C CA . CYS A 1 292 ? -25.919 -8.782 13.706 1.00 87.44 292 CYS A CA 1
ATOM 2344 C C . CYS A 1 292 ? -27.121 -9.412 14.432 1.00 87.44 292 CYS A C 1
ATOM 2346 O O . CYS A 1 292 ? -27.142 -10.620 14.665 1.00 87.44 292 CYS A O 1
ATOM 2348 N N . ARG A 1 293 ? -28.171 -8.651 14.775 1.00 86.38 293 ARG A N 1
ATOM 2349 C CA . ARG A 1 293 ? -29.365 -9.221 15.446 1.00 86.38 293 ARG A CA 1
ATOM 2350 C C . ARG A 1 293 ? -29.935 -10.442 14.717 1.00 86.38 293 ARG A C 1
ATOM 2352 O O . ARG A 1 293 ? -30.365 -11.396 15.373 1.00 86.38 293 ARG A O 1
ATOM 2359 N N . ASN A 1 294 ? -29.891 -10.411 13.386 1.00 86.75 294 ASN A N 1
ATOM 2360 C CA . ASN A 1 294 ? -30.414 -11.459 12.516 1.00 86.75 294 ASN A CA 1
ATOM 2361 C C . ASN A 1 294 ? -29.391 -12.562 12.195 1.00 86.75 294 ASN A C 1
ATOM 2363 O O . ASN A 1 294 ? -29.756 -13.538 11.542 1.00 86.75 294 ASN A O 1
ATOM 2367 N N . ASP A 1 295 ? -28.141 -12.442 12.648 1.00 89.75 295 ASP A N 1
ATOM 2368 C CA . ASP A 1 295 ? -27.113 -13.453 12.412 1.00 89.75 295 ASP A CA 1
ATOM 2369 C C . ASP A 1 295 ? -27.474 -14.766 13.133 1.00 89.75 295 ASP A C 1
ATOM 2371 O O . ASP A 1 295 ? -27.836 -14.740 14.310 1.00 89.75 295 ASP A O 1
ATOM 2375 N N . PRO A 1 296 ? -27.424 -15.938 12.485 1.00 90.88 296 PRO A N 1
ATOM 2376 C CA . PRO A 1 296 ? -27.839 -17.190 13.116 1.00 90.88 296 PRO A CA 1
ATOM 2377 C C . PRO A 1 296 ? -26.876 -17.689 14.207 1.00 90.88 296 PRO A C 1
ATOM 2379 O O . PRO A 1 296 ? -27.284 -18.500 15.040 1.00 90.88 296 PRO A O 1
ATOM 2382 N N . CYS A 1 297 ? -25.630 -17.216 14.231 1.00 93.56 297 CYS A N 1
ATOM 2383 C CA . CYS A 1 297 ? -24.534 -17.787 15.013 1.00 93.56 297 CYS A CA 1
ATOM 2384 C C . CYS A 1 297 ? -24.008 -16.850 16.099 1.00 93.56 297 CYS A C 1
ATOM 2386 O O . CYS A 1 297 ? -23.555 -17.324 17.140 1.00 93.56 297 CYS A O 1
ATOM 2388 N N . CYS A 1 298 ? -24.075 -15.541 15.879 1.00 93.06 298 CYS A N 1
ATOM 2389 C CA . CYS A 1 298 ? -23.504 -14.526 16.745 1.00 93.06 298 CYS A CA 1
ATOM 2390 C C . CYS A 1 298 ? -24.579 -13.632 17.367 1.00 93.06 298 CYS A C 1
ATOM 2392 O O . CYS A 1 298 ? -25.649 -13.395 16.801 1.00 93.06 298 CYS A O 1
ATOM 2394 N N . THR A 1 299 ? -24.317 -13.160 18.580 1.00 92.19 299 THR A N 1
ATOM 2395 C CA . THR A 1 299 ? -25.121 -12.130 19.242 1.00 92.19 299 THR A CA 1
ATOM 2396 C C . THR A 1 299 ? -24.488 -10.753 19.028 1.00 92.19 299 THR A C 1
ATOM 2398 O O . THR A 1 299 ? -23.270 -10.676 18.893 1.00 92.19 299 THR A O 1
ATOM 2401 N N . PRO A 1 300 ? -25.261 -9.650 19.106 1.00 90.69 300 PRO A N 1
ATOM 2402 C CA . PRO A 1 300 ? -24.714 -8.288 19.029 1.00 90.69 300 PRO A CA 1
ATOM 2403 C C . PRO A 1 300 ? -23.699 -7.924 20.125 1.00 90.69 300 PRO A C 1
ATOM 2405 O O . PRO A 1 300 ? -23.153 -6.831 20.097 1.00 90.69 300 PRO A O 1
ATOM 2408 N N . ASN A 1 301 ? -23.482 -8.812 21.101 1.00 90.62 301 ASN A N 1
ATOM 2409 C CA . ASN A 1 301 ? -22.501 -8.664 22.174 1.00 90.62 301 ASN A CA 1
ATOM 2410 C C . ASN A 1 301 ? -21.234 -9.508 21.915 1.00 90.62 301 ASN A C 1
ATOM 2412 O O . ASN A 1 301 ? -20.504 -9.803 22.858 1.00 90.62 301 ASN A O 1
ATOM 2416 N N . CYS A 1 302 ? -21.016 -9.961 20.675 1.00 91.06 302 CYS A N 1
ATOM 2417 C CA . CYS A 1 302 ? -19.851 -10.744 20.241 1.00 91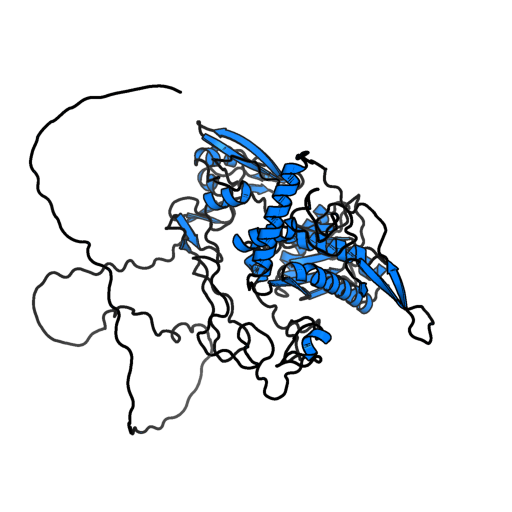.06 302 CYS A CA 1
ATOM 2418 C C . CYS A 1 302 ? -19.668 -12.088 20.966 1.00 91.06 302 CYS A C 1
ATOM 2420 O O . CYS A 1 302 ? -18.564 -12.609 21.158 1.00 91.06 302 CYS A O 1
ATOM 2422 N N . LEU A 1 303 ? -20.800 -12.677 21.359 1.00 92.50 303 LEU A N 1
ATOM 2423 C CA . LEU A 1 303 ? -20.895 -14.013 21.943 1.00 92.50 303 LEU A CA 1
ATOM 2424 C C . LEU A 1 303 ? -21.626 -14.956 20.996 1.00 92.50 303 LEU A C 1
ATOM 2426 O O . LEU A 1 303 ? -22.603 -14.554 20.353 1.00 92.50 303 LEU A O 1
ATOM 2430 N N . LEU A 1 304 ? -21.205 -16.220 20.966 1.00 94.00 304 LEU A N 1
ATOM 2431 C CA . LEU A 1 304 ? -21.875 -17.250 20.182 1.00 94.00 304 LEU A CA 1
ATOM 2432 C C . LEU A 1 304 ? -23.277 -17.530 20.738 1.00 94.00 304 LEU A C 1
ATOM 2434 O O . LEU A 1 304 ? -23.502 -17.601 21.949 1.00 94.00 304 LEU A O 1
ATOM 2438 N N . LYS A 1 305 ? -24.238 -17.720 19.835 1.00 93.88 305 LYS A N 1
ATOM 2439 C CA . LYS A 1 305 ? -25.583 -18.195 20.168 1.00 93.88 305 LYS A CA 1
ATOM 2440 C C . LYS A 1 305 ? -25.531 -19.658 20.617 1.00 93.88 305 LYS A C 1
ATOM 2442 O O . LYS A 1 305 ? -24.601 -20.406 20.320 1.00 93.88 305 LYS A O 1
ATOM 2447 N N . LYS A 1 306 ? -26.567 -20.094 21.339 1.00 91.50 306 LYS A N 1
ATOM 2448 C CA . LYS A 1 306 ? -26.678 -21.477 21.821 1.00 91.50 306 LYS A CA 1
ATOM 2449 C C . LYS A 1 306 ? -26.568 -22.464 20.647 1.00 91.50 306 LYS A C 1
ATOM 2451 O O . LYS A 1 306 ? -27.281 -22.313 19.660 1.00 91.50 306 LYS A O 1
ATOM 2456 N N . ASN A 1 307 ? -25.718 -23.483 20.798 1.00 88.50 307 ASN A N 1
ATOM 2457 C CA . ASN A 1 307 ? -25.380 -24.508 19.795 1.00 88.50 307 ASN A CA 1
ATOM 2458 C C . ASN A 1 307 ? -24.511 -24.041 18.610 1.00 88.50 307 ASN A C 1
ATOM 2460 O O . ASN A 1 307 ? -24.236 -24.853 17.729 1.00 88.50 307 ASN A O 1
ATOM 2464 N N . ALA A 1 308 ? -24.057 -22.786 18.577 1.00 94.12 308 ALA A N 1
ATOM 2465 C CA . ALA A 1 308 ? -23.061 -22.354 17.603 1.00 94.12 308 ALA A CA 1
ATOM 2466 C C . ALA A 1 308 ? -21.654 -22.770 18.063 1.00 94.12 308 ALA A C 1
ATOM 2468 O O . ALA A 1 308 ? -21.274 -22.540 19.210 1.00 94.12 308 ALA A O 1
ATOM 2469 N N . ILE A 1 309 ? -20.883 -23.381 17.163 1.00 93.38 309 ILE A N 1
ATOM 2470 C CA . ILE A 1 309 ? -19.468 -23.734 17.379 1.00 93.38 309 ILE A CA 1
ATOM 2471 C C . ILE A 1 309 ? -18.555 -22.643 16.802 1.00 93.38 309 ILE A C 1
ATOM 2473 O O . ILE A 1 309 ? -17.464 -22.400 17.309 1.00 93.38 309 ILE A O 1
ATOM 2477 N N . CYS A 1 310 ? -19.013 -21.965 15.751 1.00 90.50 310 CYS A N 1
ATOM 2478 C CA . CYS A 1 310 ? -18.339 -20.825 15.148 1.00 90.50 310 CYS A CA 1
ATOM 2479 C C . CYS A 1 310 ? -19.348 -19.749 14.743 1.00 90.50 310 CYS A C 1
ATOM 2481 O O . CYS A 1 310 ? -20.526 -20.046 14.539 1.00 90.50 310 CYS A O 1
ATOM 2483 N N . GLY A 1 311 ? -18.875 -18.508 14.605 1.00 85.44 311 GLY A N 1
ATOM 2484 C CA . GLY A 1 311 ? -19.696 -17.378 14.155 1.00 85.44 311 GLY A CA 1
ATOM 2485 C C . GLY A 1 311 ? -19.025 -16.470 13.125 1.00 85.44 311 GLY A C 1
ATOM 2486 O O . GLY A 1 311 ? -19.716 -15.688 12.493 1.00 85.44 311 GLY A O 1
ATOM 2487 N N . ALA A 1 312 ? -17.712 -16.595 12.915 1.00 78.62 312 ALA A N 1
ATOM 2488 C CA . ALA A 1 312 ? -16.960 -15.799 11.947 1.00 78.62 312 ALA A CA 1
ATOM 2489 C C . ALA A 1 312 ? -15.805 -16.618 11.343 1.00 78.62 312 ALA A C 1
ATOM 2491 O O . ALA A 1 312 ? -15.262 -17.499 12.011 1.00 78.62 312 ALA A O 1
ATOM 2492 N N . GLY A 1 313 ? -15.424 -16.314 10.097 1.00 77.50 313 GLY A N 1
ATOM 2493 C CA . GLY A 1 313 ? -14.306 -16.944 9.378 1.00 77.50 313 GLY A CA 1
ATOM 2494 C C . GLY A 1 313 ? -14.718 -17.788 8.161 1.00 77.50 313 GLY A C 1
ATOM 2495 O O . GLY A 1 313 ? -15.829 -18.311 8.084 1.00 77.50 313 GLY A O 1
ATOM 2496 N N . LYS A 1 314 ? -13.801 -17.932 7.189 1.00 80.75 314 LYS A N 1
ATOM 2497 C CA . LYS A 1 314 ? -14.060 -18.582 5.879 1.00 80.75 314 LYS A CA 1
ATOM 2498 C C . LYS A 1 314 ? -14.364 -20.086 5.963 1.00 80.75 314 LYS A C 1
ATOM 2500 O O . LYS A 1 314 ? -14.827 -20.666 4.989 1.00 80.75 314 LYS A O 1
ATOM 2505 N N . CYS A 1 315 ? -14.101 -20.709 7.108 1.00 91.12 315 CYS A N 1
ATOM 2506 C CA . CYS A 1 315 ? -14.390 -22.112 7.397 1.00 91.12 315 CYS A CA 1
ATOM 2507 C C . CYS A 1 315 ? -15.558 -22.292 8.377 1.00 91.12 315 CYS A C 1
ATOM 2509 O O . CYS A 1 315 ? -15.692 -23.355 8.983 1.00 91.12 315 CYS A O 1
ATOM 2511 N N . CYS A 1 316 ? -16.421 -21.283 8.526 1.00 90.75 316 CYS A N 1
ATOM 2512 C CA . CYS A 1 316 ? -17.663 -21.379 9.283 1.00 90.75 316 CYS A CA 1
ATOM 2513 C C . CYS A 1 316 ? -18.876 -21.355 8.348 1.00 90.75 316 CYS A C 1
ATOM 2515 O O . CYS A 1 316 ? -19.063 -20.414 7.580 1.00 90.75 316 CYS A O 1
ATOM 2517 N N . ARG A 1 317 ? -19.737 -22.375 8.421 1.00 90.88 317 ARG A N 1
ATOM 2518 C CA . ARG A 1 317 ? -20.993 -22.418 7.659 1.00 90.88 317 ARG A CA 1
ATOM 2519 C C . ARG A 1 317 ? -22.110 -22.961 8.531 1.00 90.88 317 ARG A C 1
ATOM 2521 O O . ARG A 1 317 ? -21.971 -24.026 9.123 1.00 90.88 317 ARG A O 1
ATOM 2528 N N . LYS A 1 318 ? -23.239 -22.245 8.578 1.00 90.75 318 LYS A N 1
ATOM 2529 C CA . LYS A 1 318 ? -24.393 -22.595 9.431 1.00 90.75 318 LYS A CA 1
ATOM 2530 C C . LYS A 1 318 ? -23.968 -22.857 10.889 1.00 90.75 318 LYS A C 1
ATOM 2532 O O . LYS A 1 318 ? -24.381 -23.843 11.489 1.00 90.75 318 LYS A O 1
ATOM 2537 N N . CYS A 1 319 ? -23.112 -21.985 11.423 1.00 93.94 319 CYS A N 1
ATOM 2538 C CA . CYS A 1 319 ? -22.609 -22.012 12.802 1.00 93.94 319 CYS A CA 1
ATOM 2539 C C . CYS A 1 319 ? -21.740 -23.223 13.178 1.00 93.94 319 CYS A C 1
ATOM 2541 O O . CYS A 1 319 ? -21.475 -23.451 14.360 1.00 93.94 319 CYS A O 1
ATOM 2543 N N . MET A 1 320 ? -21.288 -23.991 12.184 1.00 94.50 320 MET A N 1
ATOM 2544 C CA . MET A 1 320 ? -20.465 -25.187 12.344 1.00 94.50 320 MET A CA 1
ATOM 2545 C C . MET A 1 320 ? -19.199 -25.073 11.493 1.00 94.50 320 MET A C 1
ATOM 2547 O O . MET A 1 320 ? -19.202 -24.422 10.442 1.00 94.50 320 MET A O 1
ATOM 2551 N N . PHE A 1 321 ? -18.120 -25.732 11.924 1.00 94.62 321 PHE A N 1
ATOM 2552 C CA . PHE A 1 321 ? -16.917 -25.824 11.103 1.00 94.62 321 PHE A CA 1
ATOM 2553 C C . PHE A 1 321 ? -17.215 -26.564 9.802 1.00 94.62 321 PHE A C 1
ATOM 2555 O O . PHE A 1 321 ? -17.879 -27.605 9.784 1.00 94.62 321 PHE A O 1
ATOM 2562 N N . ILE A 1 322 ? -16.699 -26.020 8.708 1.00 95.00 322 ILE A N 1
ATOM 2563 C CA . ILE A 1 322 ? -16.751 -26.671 7.409 1.00 95.00 322 ILE A CA 1
ATOM 2564 C C . ILE A 1 322 ? -15.864 -27.928 7.452 1.00 95.00 322 ILE A C 1
ATOM 2566 O O . ILE A 1 322 ? -14.732 -27.842 7.934 1.00 95.00 322 ILE A O 1
ATOM 2570 N N . PRO A 1 323 ? -16.335 -29.091 6.955 1.00 94.00 323 PRO A N 1
ATOM 2571 C CA . PRO A 1 323 ? -15.551 -30.322 6.938 1.00 94.00 323 PRO A CA 1
ATOM 2572 C C . PRO A 1 323 ? -14.192 -30.176 6.246 1.00 94.00 323 PRO A C 1
ATOM 2574 O O . PRO A 1 323 ? -14.007 -29.361 5.339 1.00 94.00 323 PRO A O 1
ATOM 2577 N N . LYS A 1 324 ? -13.242 -31.026 6.648 1.00 96.06 324 LYS A N 1
ATOM 2578 C CA . LYS A 1 324 ? -11.896 -31.032 6.075 1.00 96.06 324 LYS A CA 1
ATOM 2579 C C . LYS A 1 324 ? -11.941 -31.230 4.556 1.00 96.06 324 LYS A C 1
ATOM 2581 O O . LYS A 1 324 ? -12.536 -32.195 4.081 1.00 96.06 324 LYS A O 1
ATOM 2586 N N . GLY A 1 325 ? -11.228 -30.378 3.820 1.00 90.62 325 GLY A N 1
ATOM 2587 C CA . GLY A 1 325 ? -11.051 -30.507 2.369 1.00 90.62 325 GLY A CA 1
ATOM 2588 C C . GLY A 1 325 ? -11.962 -29.627 1.508 1.00 90.62 325 GLY A C 1
ATOM 2589 O O . GLY A 1 325 ? -11.856 -29.695 0.286 1.00 90.62 325 GLY A O 1
ATOM 2590 N N . GLU A 1 326 ? -12.816 -28.786 2.095 1.00 91.81 326 GLU A N 1
ATOM 2591 C CA . GLU A 1 326 ? -13.532 -27.741 1.347 1.00 91.81 326 GLU A CA 1
ATOM 2592 C C . GLU A 1 326 ? -12.632 -26.511 1.159 1.00 91.81 326 GLU A C 1
ATOM 2594 O O . GLU A 1 326 ? -11.930 -26.112 2.086 1.00 91.81 326 GLU A O 1
ATOM 2599 N N . ILE A 1 327 ? -12.618 -25.924 -0.041 1.00 84.94 327 ILE A N 1
ATOM 2600 C CA . ILE A 1 327 ? -11.755 -24.778 -0.366 1.00 84.94 327 ILE A CA 1
ATOM 2601 C C . ILE A 1 327 ? -12.260 -23.533 0.368 1.00 84.94 327 ILE A C 1
ATOM 2603 O O . ILE A 1 327 ? -13.402 -23.129 0.171 1.00 84.94 327 ILE A O 1
ATOM 2607 N N . CYS A 1 328 ? -11.390 -22.891 1.150 1.00 85.25 328 CYS A N 1
ATOM 2608 C CA . CYS A 1 328 ? -11.675 -21.611 1.807 1.00 85.25 328 CYS A CA 1
ATOM 2609 C C . CYS A 1 328 ? -10.958 -20.421 1.166 1.00 85.25 328 CYS A C 1
ATOM 2611 O O . CYS A 1 328 ? -11.396 -19.281 1.327 1.00 85.25 328 CYS A O 1
ATOM 2613 N N . ARG A 1 329 ? -9.883 -20.661 0.407 1.00 82.94 329 ARG A N 1
ATOM 2614 C CA . ARG A 1 329 ? -9.264 -19.646 -0.449 1.00 82.94 329 ARG A CA 1
ATOM 2615 C C . ARG A 1 329 ? -8.827 -20.285 -1.760 1.00 82.94 329 ARG A C 1
ATOM 2617 O O . ARG A 1 329 ? -8.092 -21.268 -1.786 1.00 82.94 329 ARG A O 1
ATOM 2624 N N . ALA A 1 330 ? -9.299 -19.718 -2.864 1.00 75.75 330 ALA A N 1
ATOM 2625 C CA . ALA A 1 330 ? -8.853 -20.117 -4.187 1.00 75.75 330 ALA A CA 1
ATOM 2626 C C . ALA A 1 330 ? -7.451 -19.559 -4.476 1.00 75.75 330 ALA A C 1
ATOM 2628 O O . ALA A 1 330 ? -7.092 -18.471 -4.018 1.00 75.75 330 ALA A O 1
ATOM 2629 N N . LYS A 1 331 ? -6.683 -20.282 -5.295 1.00 76.12 331 LYS A N 1
ATOM 2630 C CA . LYS A 1 331 ? -5.423 -19.764 -5.835 1.00 76.12 331 LYS A CA 1
ATOM 2631 C C . LYS A 1 331 ? -5.678 -18.582 -6.778 1.00 76.12 331 LYS A C 1
ATOM 2633 O O . LYS A 1 331 ? -6.599 -18.628 -7.592 1.00 76.12 331 LYS A O 1
ATOM 2638 N N . VAL A 1 332 ? -4.832 -17.558 -6.704 1.00 67.94 332 VAL A N 1
ATOM 2639 C CA . VAL A 1 332 ? -4.917 -16.328 -7.514 1.00 67.94 332 VAL A CA 1
ATOM 2640 C C . VAL A 1 332 ? -4.169 -16.468 -8.841 1.00 67.94 332 VAL A C 1
ATOM 2642 O O . VAL A 1 332 ? -4.566 -15.899 -9.854 1.00 67.94 332 VAL A O 1
ATOM 2645 N N . ASN A 1 333 ? -3.074 -17.227 -8.859 1.00 72.31 333 ASN A N 1
ATOM 2646 C CA . ASN A 1 333 ? -2.269 -17.457 -10.054 1.00 72.31 333 ASN A CA 1
ATOM 2647 C C . ASN A 1 333 ? -1.586 -18.837 -9.998 1.00 72.31 333 ASN A C 1
ATOM 2649 O O . ASN A 1 333 ? -1.816 -19.627 -9.085 1.00 72.31 333 ASN A O 1
ATOM 2653 N N . GLU A 1 334 ? -0.775 -19.160 -11.004 1.00 81.00 334 GLU A N 1
ATOM 2654 C CA . GLU A 1 334 ? -0.077 -20.450 -11.099 1.00 81.00 334 GLU A CA 1
ATOM 2655 C C . GLU A 1 334 ? 0.999 -20.670 -10.024 1.00 81.00 334 GLU A C 1
ATOM 2657 O O . GLU A 1 334 ? 1.338 -21.814 -9.758 1.00 81.00 334 GLU A O 1
ATOM 2662 N N . CYS A 1 335 ? 1.498 -19.603 -9.395 1.00 84.25 335 CYS A N 1
ATOM 2663 C CA . CYS A 1 335 ? 2.454 -19.636 -8.288 1.00 84.25 335 CYS A CA 1
ATOM 2664 C C . CYS A 1 335 ? 1.794 -19.678 -6.910 1.00 84.25 335 CYS A C 1
ATOM 2666 O O . CYS A 1 335 ? 2.497 -19.636 -5.906 1.00 84.25 335 CYS A O 1
ATOM 2668 N N . ASP A 1 336 ? 0.469 -19.743 -6.848 1.00 80.75 336 ASP A N 1
ATOM 2669 C CA . ASP A 1 336 ? -0.308 -19.709 -5.617 1.00 80.75 336 ASP A CA 1
ATOM 2670 C C . ASP A 1 336 ? -0.999 -21.057 -5.371 1.00 80.75 336 ASP A C 1
ATOM 2672 O O . ASP A 1 336 ? -1.398 -21.744 -6.320 1.00 80.75 336 ASP A O 1
ATOM 2676 N N . LEU A 1 337 ? -1.144 -21.448 -4.105 1.00 83.31 337 LEU A N 1
ATOM 2677 C CA . LEU A 1 337 ? -1.842 -22.676 -3.722 1.00 83.31 337 LEU A CA 1
ATOM 2678 C C . LEU A 1 337 ? -3.264 -22.348 -3.250 1.00 83.31 337 LEU A C 1
ATOM 2680 O O . LEU A 1 337 ? -3.515 -21.242 -2.801 1.00 83.31 337 LEU A O 1
ATOM 2684 N N . PRO A 1 338 ? -4.238 -23.256 -3.405 1.00 84.50 338 PRO A N 1
ATOM 2685 C CA . PRO A 1 338 ? -5.515 -23.127 -2.717 1.00 84.50 338 PRO A CA 1
ATOM 2686 C C . PRO A 1 338 ? -5.407 -23.654 -1.280 1.00 84.50 338 PRO A C 1
ATOM 2688 O O . PRO A 1 338 ? -4.744 -24.666 -1.037 1.00 84.50 338 PRO A O 1
ATOM 2691 N N . GLU A 1 339 ? -6.129 -23.039 -0.349 1.00 89.38 339 GLU A N 1
ATOM 2692 C CA . GLU A 1 339 ? -6.260 -23.517 1.029 1.00 89.38 339 GLU A CA 1
ATOM 2693 C C . GLU A 1 339 ? -7.626 -24.135 1.267 1.00 89.38 339 GLU A C 1
ATOM 2695 O O . GLU A 1 339 ? -8.655 -23.723 0.719 1.00 89.38 339 GLU A O 1
ATOM 2700 N N . TYR A 1 340 ? -7.611 -25.128 2.148 1.00 91.25 340 TYR A N 1
ATOM 2701 C CA . TYR A 1 340 ? -8.756 -25.951 2.477 1.00 91.25 340 TYR A CA 1
ATOM 2702 C C . TYR A 1 340 ? -9.022 -25.886 3.972 1.00 91.25 340 TYR A C 1
ATOM 2704 O O . TYR A 1 340 ? -8.085 -25.908 4.770 1.00 91.25 340 TYR A O 1
ATOM 2712 N N . CYS A 1 341 ? -10.293 -25.878 4.353 1.00 94.06 341 CYS A N 1
ATOM 2713 C CA . CYS A 1 341 ? -10.692 -26.013 5.743 1.00 94.06 341 CYS A CA 1
ATOM 2714 C C . CYS A 1 341 ? -10.147 -27.316 6.331 1.00 94.06 341 CYS A C 1
ATOM 2716 O O . CYS A 1 341 ? -10.093 -28.352 5.660 1.00 94.06 341 CYS A O 1
ATOM 2718 N N . ASP A 1 342 ? -9.748 -27.268 7.598 1.00 93.81 342 ASP A N 1
ATOM 2719 C CA . ASP A 1 342 ? -9.179 -28.402 8.328 1.00 93.81 342 ASP A CA 1
ATOM 2720 C C . ASP A 1 342 ? -10.234 -29.209 9.108 1.00 93.81 342 ASP A C 1
ATOM 2722 O O . ASP A 1 342 ? -9.925 -30.285 9.629 1.00 93.81 342 ASP A O 1
ATOM 2726 N N . GLY A 1 343 ? -11.475 -28.711 9.169 1.00 94.06 343 GLY A N 1
ATOM 2727 C CA . GLY A 1 343 ? -12.573 -29.287 9.949 1.00 94.06 343 GLY A CA 1
ATOM 2728 C C . GLY A 1 343 ? -12.512 -29.002 11.449 1.00 94.06 343 GLY A C 1
ATOM 2729 O O . GLY A 1 343 ? -13.316 -29.557 12.195 1.00 94.06 343 GLY A O 1
ATOM 2730 N N . LYS A 1 344 ? -11.557 -28.189 11.906 1.00 93.19 344 LYS A N 1
ATOM 2731 C CA . LYS A 1 344 ? -11.276 -27.934 13.328 1.00 93.19 344 LYS A CA 1
ATOM 2732 C C . LYS A 1 344 ? -11.254 -26.449 13.680 1.00 93.19 344 LYS A C 1
ATOM 2734 O O . LYS A 1 344 ? -11.346 -26.117 14.857 1.00 93.19 344 LYS A O 1
ATOM 2739 N N . SER A 1 345 ? -11.122 -25.579 12.684 1.00 89.50 345 SER A N 1
ATOM 2740 C CA . SER A 1 345 ? -11.081 -24.130 12.834 1.00 89.50 345 SER A CA 1
ATOM 2741 C C . SER A 1 345 ? -12.127 -23.453 11.950 1.00 89.50 345 SER A C 1
ATOM 2743 O O . SER A 1 345 ? -12.440 -23.916 10.853 1.00 89.50 345 SER A O 1
ATOM 2745 N N . ALA A 1 346 ? -12.642 -22.314 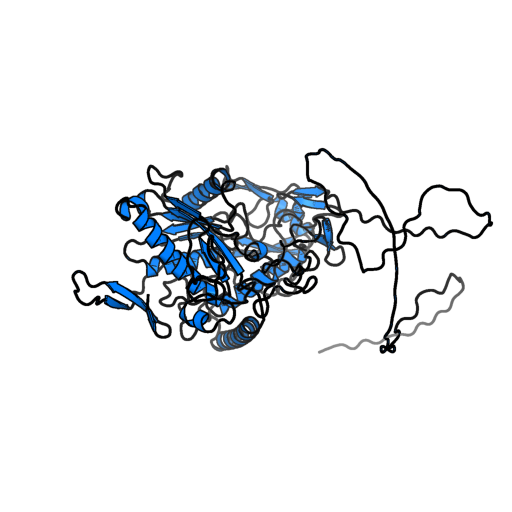12.417 1.00 87.44 346 ALA A N 1
ATOM 2746 C CA . ALA A 1 346 ? -13.473 -21.422 11.610 1.00 87.44 346 ALA A CA 1
ATOM 2747 C C . ALA A 1 346 ? -12.648 -20.560 10.644 1.00 87.44 346 ALA A C 1
ATOM 2749 O O . ALA A 1 346 ? -13.191 -20.019 9.681 1.00 87.44 346 ALA A O 1
ATOM 2750 N N . GLN A 1 347 ? -11.342 -20.430 10.883 1.00 84.50 347 GLN A N 1
ATOM 2751 C CA . GLN A 1 347 ? -10.443 -19.660 10.032 1.00 84.50 347 GLN A CA 1
ATOM 2752 C C . GLN A 1 347 ? -9.825 -20.539 8.951 1.00 84.50 347 GLN A C 1
ATOM 2754 O O . GLN A 1 347 ? -9.497 -21.703 9.185 1.00 84.50 347 GLN A O 1
ATOM 2759 N N . CYS A 1 348 ? -9.646 -19.958 7.765 1.00 83.88 348 CYS A N 1
ATOM 2760 C CA . CYS A 1 348 ? -8.877 -20.603 6.709 1.00 83.88 348 CYS A CA 1
ATOM 2761 C C . CYS A 1 348 ? -7.413 -20.728 7.167 1.00 83.88 348 CYS A C 1
ATOM 2763 O O . CYS A 1 348 ? -6.913 -19.804 7.818 1.00 83.88 348 CYS A O 1
ATOM 2765 N N . PRO A 1 349 ? -6.715 -21.831 6.854 1.00 87.38 349 PRO A N 1
ATOM 2766 C CA . PRO A 1 349 ? -5.291 -21.949 7.145 1.00 87.38 349 PRO A CA 1
ATOM 2767 C C . PRO A 1 349 ? -4.462 -20.813 6.533 1.00 87.38 349 PRO A C 1
ATOM 2769 O O . PRO A 1 349 ? -4.916 -20.107 5.631 1.00 87.38 349 PRO A O 1
ATOM 2772 N N . LYS A 1 350 ? -3.224 -20.657 7.022 1.00 80.94 350 LYS A N 1
ATOM 2773 C CA . LYS A 1 350 ? -2.284 -19.650 6.510 1.00 80.94 350 LYS A CA 1
ATOM 2774 C C . LYS A 1 350 ? -2.103 -19.799 4.995 1.00 80.94 350 LYS A C 1
ATOM 2776 O O . LYS A 1 350 ? -1.997 -20.917 4.500 1.00 80.94 350 LYS A O 1
ATOM 2781 N N . ASP A 1 351 ? -2.042 -18.662 4.308 1.00 77.62 351 ASP A N 1
ATOM 2782 C CA . ASP A 1 351 ? -1.834 -18.553 2.863 1.00 77.62 351 ASP A CA 1
ATOM 2783 C C . ASP A 1 351 ? -0.461 -19.121 2.470 1.00 77.62 351 ASP A C 1
ATOM 2785 O O . ASP A 1 351 ? 0.579 -18.661 2.956 1.00 77.62 351 ASP A O 1
ATOM 2789 N N . LEU A 1 352 ? -0.466 -20.146 1.619 1.00 84.44 352 LEU A N 1
ATOM 2790 C CA . LEU A 1 352 ? 0.730 -20.797 1.104 1.00 84.44 352 LEU A CA 1
ATOM 2791 C C . LEU A 1 352 ? 0.835 -20.588 -0.409 1.00 84.44 352 LEU A C 1
ATOM 2793 O O . LEU A 1 352 ? -0.145 -20.535 -1.144 1.00 84.44 352 LEU A O 1
ATOM 2797 N N . TYR A 1 353 ? 2.068 -20.531 -0.901 1.00 83.56 353 TYR A N 1
ATOM 2798 C CA . TYR A 1 353 ? 2.357 -20.373 -2.321 1.00 83.56 353 TYR A CA 1
ATOM 2799 C C . TYR A 1 353 ? 3.459 -21.337 -2.758 1.00 83.56 353 TYR A C 1
ATOM 2801 O O . TYR A 1 353 ? 4.184 -21.898 -1.930 1.00 83.56 353 TYR A O 1
ATOM 2809 N N . LEU A 1 354 ? 3.558 -21.570 -4.069 1.00 85.75 354 LEU A N 1
ATOM 2810 C CA . LEU A 1 354 ? 4.588 -22.442 -4.624 1.00 85.75 354 LEU A CA 1
ATOM 2811 C C . LEU A 1 354 ? 5.970 -21.915 -4.273 1.00 85.75 354 LEU A C 1
ATOM 2813 O O . LEU A 1 354 ? 6.210 -20.709 -4.262 1.00 85.75 354 LEU A O 1
ATOM 2817 N N . GLN A 1 355 ? 6.893 -22.842 -4.036 1.00 86.94 355 GLN A N 1
ATOM 2818 C CA . GLN A 1 355 ? 8.256 -22.490 -3.694 1.00 86.94 355 GLN A CA 1
ATOM 2819 C C . GLN A 1 355 ? 8.855 -21.553 -4.749 1.00 86.94 355 GLN A C 1
ATOM 2821 O O . GLN A 1 355 ? 8.797 -21.802 -5.959 1.00 86.94 355 GLN A O 1
ATOM 2826 N N . ASP A 1 356 ? 9.462 -20.490 -4.244 1.00 85.12 356 ASP A N 1
ATOM 2827 C CA . ASP A 1 356 ? 10.307 -19.560 -4.971 1.00 85.12 356 ASP A CA 1
ATOM 2828 C C . ASP A 1 356 ? 11.278 -20.309 -5.909 1.00 85.12 356 ASP A C 1
ATOM 2830 O O . ASP A 1 356 ? 12.062 -21.155 -5.476 1.00 85.12 356 ASP A O 1
ATOM 2834 N N . GLY A 1 357 ? 11.191 -20.035 -7.215 1.00 83.69 357 GLY A N 1
ATOM 2835 C CA . GLY A 1 357 ? 11.958 -20.720 -8.267 1.00 83.69 357 GLY A CA 1
ATOM 2836 C C . GLY A 1 357 ? 11.207 -21.786 -9.047 1.00 83.69 357 GLY A C 1
ATOM 2837 O O . GLY A 1 357 ? 11.775 -22.349 -9.983 1.00 83.69 357 GLY A O 1
ATOM 2838 N N . THR A 1 358 ? 9.946 -22.050 -8.713 1.00 86.44 358 THR A N 1
ATOM 2839 C CA . THR A 1 358 ? 9.085 -22.905 -9.537 1.00 86.44 358 THR A CA 1
ATOM 2840 C C . THR A 1 358 ? 8.846 -22.237 -10.899 1.00 86.44 358 THR A C 1
ATOM 2842 O O . THR A 1 358 ? 8.441 -21.075 -10.922 1.00 86.44 358 THR A O 1
ATOM 2845 N N . PRO A 1 359 ? 9.108 -22.903 -12.041 1.00 87.56 359 PRO A N 1
ATOM 2846 C CA . PRO A 1 359 ? 8.845 -22.327 -13.357 1.00 87.56 359 PRO A CA 1
ATOM 2847 C C . PRO A 1 359 ? 7.369 -21.979 -13.545 1.00 87.56 359 PRO A C 1
ATOM 2849 O O . PRO A 1 359 ? 6.488 -22.739 -13.151 1.00 87.56 359 PRO A O 1
ATOM 2852 N N . CYS A 1 360 ? 7.110 -20.846 -14.185 1.00 87.06 360 CYS A N 1
ATOM 2853 C CA . CYS A 1 360 ? 5.771 -20.327 -14.422 1.00 87.06 360 CYS A CA 1
ATOM 2854 C C . CYS A 1 360 ? 5.710 -19.594 -15.774 1.00 87.06 360 CYS A C 1
ATOM 2856 O O . CYS A 1 360 ? 6.736 -19.378 -16.432 1.00 87.06 360 CYS A O 1
ATOM 2858 N N . SER A 1 361 ? 4.511 -19.257 -16.245 1.00 83.94 361 SER A N 1
ATOM 2859 C CA . SER A 1 361 ? 4.261 -18.612 -17.535 1.00 83.94 361 SER A CA 1
ATOM 2860 C C . SER A 1 361 ? 4.911 -19.379 -18.690 1.00 83.94 361 SER A C 1
ATOM 2862 O O . SER A 1 361 ? 5.703 -18.839 -19.465 1.00 83.94 361 SER A O 1
ATOM 2864 N N . LYS A 1 362 ? 4.618 -20.685 -18.775 1.00 82.50 362 LYS A N 1
ATOM 2865 C CA . LYS A 1 362 ? 5.203 -21.603 -19.773 1.00 82.50 362 LYS A CA 1
ATOM 2866 C C . LYS A 1 362 ? 6.742 -21.567 -19.779 1.00 82.50 362 LYS A C 1
ATOM 2868 O O . LYS A 1 362 ? 7.349 -21.473 -20.840 1.00 82.50 362 LYS A O 1
ATOM 2873 N N . TYR A 1 363 ? 7.362 -21.627 -18.598 1.00 80.38 363 TYR A N 1
ATOM 2874 C CA . TYR A 1 363 ? 8.820 -21.582 -18.401 1.00 80.38 363 TYR A CA 1
ATOM 2875 C C . TYR A 1 363 ? 9.500 -20.258 -18.790 1.00 80.38 363 TYR A C 1
ATOM 2877 O O . TYR A 1 363 ? 10.727 -20.180 -18.776 1.00 80.38 363 TYR A O 1
ATOM 2885 N N . SER A 1 364 ? 8.736 -19.204 -19.101 1.00 82.69 364 SER A N 1
ATOM 2886 C CA . SER A 1 364 ? 9.305 -17.876 -19.373 1.00 82.69 364 SER A CA 1
ATOM 2887 C C . SER A 1 364 ? 9.616 -17.078 -18.104 1.00 82.69 364 SER A C 1
ATOM 2889 O O . SER A 1 364 ? 10.276 -16.042 -18.181 1.00 82.69 364 SER A O 1
ATOM 2891 N N . SER A 1 365 ? 9.147 -17.534 -16.938 1.00 89.44 365 SER A N 1
ATOM 2892 C CA . SER A 1 365 ? 9.457 -16.922 -15.648 1.00 89.44 365 SER A CA 1
ATOM 2893 C C . SER A 1 365 ? 9.527 -17.942 -14.509 1.00 89.44 365 SER A C 1
ATOM 2895 O O . SER A 1 365 ? 9.354 -19.144 -14.717 1.00 89.44 365 SER A O 1
ATOM 2897 N N . TYR A 1 366 ? 9.791 -17.451 -13.300 1.00 88.62 366 TYR A N 1
ATOM 2898 C CA . TYR A 1 366 ? 9.794 -18.217 -12.064 1.00 88.62 366 TYR A CA 1
ATOM 2899 C C . TYR A 1 366 ? 8.893 -17.561 -11.022 1.00 88.62 366 TYR A C 1
ATOM 2901 O O . TYR A 1 366 ? 8.786 -16.335 -10.946 1.00 88.62 366 TYR A O 1
ATOM 2909 N N . CYS A 1 367 ? 8.284 -18.393 -10.186 1.00 87.31 367 CYS A N 1
ATOM 2910 C CA . CYS A 1 367 ? 7.578 -17.955 -9.001 1.00 87.31 367 CYS A CA 1
ATOM 2911 C C . CYS A 1 367 ? 8.540 -17.238 -8.059 1.00 87.31 367 CYS A C 1
ATOM 2913 O O . CYS A 1 367 ? 9.607 -17.764 -7.739 1.00 87.31 367 CYS A O 1
ATOM 2915 N N . TYR A 1 368 ? 8.161 -16.047 -7.611 1.00 86.44 368 TYR A N 1
ATOM 2916 C CA . TYR A 1 368 ? 8.907 -15.301 -6.606 1.00 86.44 368 TYR A CA 1
ATOM 2917 C C . TYR A 1 368 ? 7.946 -14.538 -5.698 1.00 86.44 368 TYR A C 1
ATOM 2919 O O . TYR A 1 368 ? 7.270 -13.601 -6.139 1.00 86.44 368 TYR A O 1
ATOM 2927 N N . LYS A 1 369 ? 7.875 -14.935 -4.425 1.00 81.50 369 LYS A N 1
ATOM 2928 C CA . LYS A 1 369 ? 6.922 -14.442 -3.425 1.00 81.50 369 LYS A CA 1
ATOM 2929 C C . LYS A 1 369 ? 5.495 -14.409 -3.982 1.00 81.50 369 LYS A C 1
ATOM 2931 O O . LYS A 1 369 ? 4.942 -13.325 -4.169 1.00 81.50 369 LYS A O 1
ATOM 2936 N N . LYS A 1 370 ? 4.940 -15.581 -4.326 1.00 77.69 370 LYS A N 1
ATOM 2937 C CA . LYS A 1 370 ? 3.567 -15.768 -4.858 1.00 77.69 370 LYS A CA 1
ATOM 2938 C C . LYS A 1 370 ? 3.289 -15.153 -6.246 1.00 77.69 370 LYS A C 1
ATOM 2940 O O . LYS A 1 370 ? 2.180 -15.265 -6.767 1.00 77.69 370 LYS A O 1
ATOM 2945 N N . ARG A 1 371 ? 4.274 -14.516 -6.892 1.00 81.38 371 ARG A N 1
ATOM 2946 C CA . ARG A 1 371 ? 4.101 -13.833 -8.188 1.00 81.38 371 ARG A CA 1
ATOM 2947 C C . ARG A 1 371 ? 4.760 -14.596 -9.328 1.00 81.38 371 ARG A C 1
ATOM 2949 O O . ARG A 1 371 ? 5.881 -15.068 -9.176 1.00 81.38 371 ARG A O 1
ATOM 2956 N N . CYS A 1 372 ? 4.095 -14.608 -10.484 1.00 83.50 372 CYS A N 1
ATOM 2957 C CA . CYS A 1 372 ? 4.678 -15.004 -11.763 1.00 83.50 372 CYS A CA 1
ATOM 2958 C C . CYS A 1 372 ? 4.722 -13.806 -12.717 1.00 83.50 372 CYS A C 1
ATOM 2960 O O . CYS A 1 372 ? 3.767 -13.551 -13.453 1.00 83.50 372 CYS A O 1
ATOM 2962 N N . TRP A 1 373 ? 5.804 -13.032 -12.693 1.00 87.19 373 TRP A N 1
ATOM 2963 C CA . TRP A 1 373 ? 5.939 -11.837 -13.531 1.00 87.19 373 TRP A CA 1
ATOM 2964 C C . TRP A 1 373 ? 7.135 -11.960 -14.474 1.00 87.19 373 TRP A C 1
ATOM 2966 O O . TRP A 1 373 ? 8.158 -12.534 -14.121 1.00 87.19 373 TRP A O 1
ATOM 2976 N N . ASN A 1 374 ? 7.030 -11.383 -15.665 1.00 89.31 374 ASN A N 1
ATOM 2977 C CA . ASN A 1 374 ? 8.120 -11.238 -16.634 1.00 89.31 374 ASN A CA 1
ATOM 2978 C C . ASN A 1 374 ? 8.112 -9.811 -17.207 1.00 89.31 374 ASN A C 1
ATOM 2980 O O . ASN A 1 374 ? 7.182 -9.044 -16.945 1.00 89.31 374 ASN A O 1
ATOM 2984 N N . HIS A 1 375 ? 9.131 -9.426 -17.982 1.00 93.25 375 HIS A N 1
ATOM 2985 C CA . HIS A 1 375 ? 9.208 -8.066 -18.536 1.00 93.25 375 HIS A CA 1
ATOM 2986 C C . HIS A 1 375 ? 8.006 -7.691 -19.410 1.00 93.25 375 HIS A C 1
ATOM 2988 O O . HIS A 1 375 ? 7.571 -6.542 -19.378 1.00 93.25 375 HIS A O 1
ATOM 2994 N N . ASP A 1 376 ? 7.411 -8.652 -20.114 1.00 90.75 376 ASP A N 1
ATOM 2995 C CA . ASP A 1 376 ? 6.171 -8.449 -20.866 1.00 90.75 376 ASP A CA 1
ATOM 2996 C C . ASP A 1 376 ? 5.007 -8.037 -19.963 1.00 90.75 376 ASP A C 1
ATOM 2998 O O . ASP A 1 376 ? 4.291 -7.079 -20.260 1.00 90.75 376 ASP A O 1
ATOM 3002 N N . PHE A 1 377 ? 4.822 -8.742 -18.845 1.00 85.81 377 PHE A N 1
ATOM 3003 C CA . PHE A 1 377 ? 3.827 -8.386 -17.840 1.00 85.81 377 PHE A CA 1
ATOM 3004 C C . PHE A 1 377 ? 4.091 -6.989 -17.268 1.00 85.81 377 PHE A C 1
ATOM 3006 O O . PHE A 1 377 ? 3.153 -6.203 -17.157 1.00 85.81 377 PHE A O 1
ATOM 3013 N N . LEU A 1 378 ? 5.349 -6.641 -16.970 1.00 87.69 378 LEU A N 1
ATOM 3014 C CA . LEU A 1 378 ? 5.703 -5.308 -16.464 1.00 87.69 378 LEU A CA 1
ATOM 3015 C C . LEU A 1 378 ? 5.347 -4.198 -17.465 1.00 87.69 378 LEU A C 1
ATOM 3017 O O . LEU A 1 378 ? 4.847 -3.150 -17.062 1.00 87.69 378 LEU A O 1
ATOM 3021 N N . CYS A 1 379 ? 5.550 -4.436 -18.761 1.00 90.19 379 CYS A N 1
ATOM 3022 C CA . CYS A 1 379 ? 5.161 -3.487 -19.800 1.00 90.19 379 CYS A CA 1
ATOM 3023 C C . CYS A 1 379 ? 3.645 -3.343 -19.919 1.00 90.19 379 CYS A C 1
ATOM 3025 O O . CYS A 1 379 ? 3.155 -2.214 -19.914 1.00 90.19 379 CYS A O 1
ATOM 3027 N N . ARG A 1 380 ? 2.899 -4.457 -19.926 1.00 82.31 380 ARG A N 1
ATOM 3028 C CA . ARG A 1 380 ? 1.425 -4.433 -19.923 1.00 82.31 380 ARG A CA 1
ATOM 3029 C C . ARG A 1 380 ? 0.856 -3.756 -18.688 1.00 82.31 380 ARG A C 1
ATOM 3031 O O . ARG A 1 380 ? -0.147 -3.061 -18.792 1.00 82.31 380 ARG A O 1
ATOM 3038 N N . ARG A 1 381 ? 1.508 -3.916 -17.541 1.00 78.69 381 ARG A N 1
ATOM 3039 C CA . ARG A 1 381 ? 1.124 -3.248 -16.299 1.00 78.69 381 ARG A CA 1
ATOM 3040 C C . ARG A 1 381 ? 1.198 -1.725 -16.417 1.00 78.69 381 ARG A C 1
ATOM 3042 O O . ARG A 1 381 ? 0.312 -1.042 -15.924 1.00 78.69 381 ARG A O 1
ATOM 3049 N N . ILE A 1 382 ? 2.232 -1.202 -17.077 1.00 78.75 382 ILE A N 1
ATOM 3050 C CA . ILE A 1 382 ? 2.418 0.244 -17.255 1.00 78.75 382 ILE A CA 1
ATOM 3051 C C . ILE A 1 382 ? 1.575 0.735 -18.428 1.00 78.75 382 ILE A C 1
ATOM 3053 O O . ILE A 1 382 ? 0.633 1.490 -18.240 1.00 78.75 382 ILE A O 1
ATOM 3057 N N . PHE A 1 383 ? 1.887 0.284 -19.642 1.00 82.50 383 PHE A N 1
ATOM 3058 C CA . PHE A 1 383 ? 1.369 0.846 -20.890 1.00 82.50 383 PHE A CA 1
ATOM 3059 C C . PHE A 1 383 ? 0.036 0.241 -21.349 1.00 82.50 383 PHE A C 1
ATOM 3061 O O . PHE A 1 383 ? -0.562 0.736 -22.305 1.00 82.50 383 PHE A O 1
ATOM 3068 N N . ARG A 1 384 ? -0.446 -0.817 -20.680 1.00 77.19 384 ARG A N 1
ATOM 3069 C CA . ARG A 1 384 ? -1.657 -1.576 -21.042 1.00 77.19 384 ARG A CA 1
ATOM 3070 C C . ARG A 1 384 ? -1.604 -2.128 -22.478 1.00 77.19 384 ARG A C 1
ATOM 3072 O O . ARG A 1 384 ? -0.569 -2.121 -23.150 1.00 77.19 384 ARG A O 1
ATOM 3079 N N . GLY A 1 385 ? -2.718 -2.701 -22.932 1.00 77.94 385 GLY A N 1
ATOM 3080 C CA . GLY A 1 385 ? -2.878 -3.203 -24.298 1.00 77.94 385 GLY A CA 1
ATOM 3081 C C . GLY A 1 385 ? -1.897 -4.321 -24.671 1.00 77.94 385 GLY A C 1
ATOM 3082 O O . GLY A 1 385 ? -1.656 -5.242 -23.894 1.00 77.94 385 GLY A O 1
ATOM 3083 N N . GLN A 1 386 ? -1.350 -4.242 -25.885 1.00 84.19 386 GLN A N 1
ATOM 3084 C CA . GLN A 1 386 ? -0.422 -5.232 -26.447 1.00 84.19 386 GLN A CA 1
ATOM 3085 C C . GLN A 1 386 ? 1.057 -4.887 -26.208 1.00 84.19 386 GLN A C 1
ATOM 3087 O O . GLN A 1 386 ? 1.933 -5.412 -26.903 1.00 84.19 386 GLN A O 1
ATOM 3092 N N . SER A 1 387 ? 1.341 -3.996 -25.257 1.00 91.44 387 SER A N 1
ATOM 3093 C CA . SER A 1 387 ? 2.716 -3.663 -24.899 1.00 91.44 387 SER A CA 1
ATOM 3094 C C . SER A 1 387 ? 3.472 -4.902 -24.408 1.00 91.44 387 SER A C 1
ATOM 3096 O O . SER A 1 387 ? 2.898 -5.838 -23.844 1.00 91.44 387 SER A O 1
ATOM 3098 N N . ARG A 1 388 ? 4.773 -4.937 -24.679 1.00 94.81 388 ARG A N 1
ATOM 3099 C CA . ARG A 1 388 ? 5.663 -6.062 -24.354 1.00 94.81 388 ARG A CA 1
ATOM 3100 C C . ARG A 1 388 ? 7.067 -5.560 -24.054 1.00 94.81 388 ARG A C 1
ATOM 3102 O O . ARG A 1 388 ? 7.349 -4.387 -24.301 1.00 94.81 388 ARG A O 1
ATOM 3109 N N . SER A 1 389 ? 7.936 -6.428 -23.550 1.00 96.38 389 SER A N 1
ATOM 3110 C CA . SER A 1 389 ? 9.346 -6.108 -23.349 1.00 96.38 389 SER A CA 1
ATOM 3111 C C . SER A 1 389 ? 9.982 -5.663 -24.667 1.00 96.38 389 SER A C 1
ATOM 3113 O O . SER A 1 389 ? 9.721 -6.232 -25.732 1.00 96.38 389 SER A O 1
ATOM 3115 N N . ALA A 1 390 ? 10.762 -4.586 -24.609 1.00 97.12 390 ALA A N 1
ATOM 3116 C CA . ALA A 1 390 ? 11.553 -4.132 -25.739 1.00 97.12 390 ALA A CA 1
ATOM 3117 C C . ALA A 1 390 ? 12.757 -5.052 -25.968 1.00 97.12 390 ALA A C 1
ATOM 3119 O O . ALA A 1 390 ? 13.105 -5.886 -25.136 1.00 97.12 390 ALA A O 1
ATOM 3120 N N . HIS A 1 391 ? 13.427 -4.863 -27.101 1.00 97.50 391 HIS A N 1
ATOM 3121 C CA . HIS A 1 391 ? 14.655 -5.584 -27.401 1.00 97.50 391 HIS A CA 1
ATOM 3122 C C . HIS A 1 391 ? 15.745 -5.303 -26.348 1.00 97.50 391 HIS A C 1
ATOM 3124 O O . HIS A 1 391 ? 15.845 -4.186 -25.835 1.00 97.50 391 HIS A O 1
ATOM 3130 N N . GLU A 1 392 ? 16.606 -6.285 -26.059 1.00 95.75 392 GLU A N 1
ATOM 3131 C CA . GLU A 1 392 ? 17.664 -6.183 -25.036 1.00 95.75 392 GLU A CA 1
ATOM 3132 C C . GLU A 1 392 ? 18.603 -4.985 -25.260 1.00 95.75 392 GLU A C 1
ATOM 3134 O O . GLU A 1 392 ? 19.114 -4.401 -24.306 1.00 95.75 392 GLU A O 1
ATOM 3139 N N . SER A 1 393 ? 18.775 -4.545 -26.513 1.00 96.69 393 SER A N 1
ATOM 3140 C CA . SER A 1 393 ? 19.537 -3.330 -26.840 1.00 96.69 393 SER A CA 1
ATOM 3141 C C . SER A 1 393 ? 18.977 -2.074 -26.171 1.00 96.69 393 SER A C 1
ATOM 3143 O O . SER A 1 393 ? 19.763 -1.211 -25.781 1.00 96.69 393 SER A O 1
ATOM 3145 N N . CYS A 1 394 ? 17.654 -1.970 -26.005 1.00 97.81 394 CYS A N 1
ATOM 3146 C CA . CYS A 1 394 ? 17.021 -0.868 -25.286 1.00 97.81 394 CYS A CA 1
ATOM 3147 C C . CYS A 1 394 ? 17.480 -0.844 -23.826 1.00 97.81 394 CYS A C 1
ATOM 3149 O O . CYS A 1 394 ? 17.888 0.200 -23.326 1.00 97.81 394 CYS A O 1
ATOM 3151 N N . TYR A 1 395 ? 17.462 -2.001 -23.159 1.00 97.94 395 TYR A N 1
ATOM 3152 C CA . TYR A 1 395 ? 17.905 -2.132 -21.771 1.00 97.94 395 TYR A CA 1
ATOM 3153 C C . TYR A 1 395 ? 19.396 -1.843 -21.643 1.00 97.94 395 TYR A C 1
ATOM 3155 O O . TYR A 1 395 ? 19.792 -1.027 -20.814 1.00 97.94 395 TYR A O 1
ATOM 3163 N N . LEU A 1 396 ? 20.222 -2.470 -22.483 1.00 97.25 396 LEU A N 1
ATOM 3164 C CA . LEU A 1 396 ? 21.672 -2.314 -22.455 1.00 97.25 396 LEU A CA 1
ATOM 3165 C C . LEU A 1 396 ? 22.089 -0.853 -22.626 1.00 97.25 396 LEU A C 1
ATOM 3167 O O . LEU A 1 396 ? 22.895 -0.353 -21.847 1.00 97.25 396 LEU A O 1
ATOM 3171 N N . VAL A 1 397 ? 21.548 -0.160 -23.628 1.00 97.38 397 VAL A N 1
ATOM 3172 C CA . VAL A 1 397 ? 21.938 1.225 -23.904 1.00 97.38 397 VAL A CA 1
ATOM 3173 C C . VAL A 1 397 ? 21.347 2.164 -22.865 1.00 97.38 397 VAL A C 1
ATOM 3175 O O . VAL A 1 397 ? 22.095 2.910 -22.252 1.00 97.38 397 VAL A O 1
ATOM 3178 N N . LEU A 1 398 ? 20.036 2.123 -22.617 1.00 97.50 398 LEU A N 1
ATOM 3179 C CA . LEU A 1 398 ? 19.389 3.139 -21.783 1.00 97.50 398 LEU A CA 1
ATOM 3180 C C . LEU A 1 398 ? 19.721 2.967 -20.299 1.00 97.50 398 LEU A C 1
ATOM 3182 O O . LEU A 1 398 ? 19.987 3.957 -19.622 1.00 97.50 398 LEU A O 1
ATOM 3186 N N . ASN A 1 399 ? 19.781 1.734 -19.783 1.00 97.75 399 ASN A N 1
ATOM 3187 C CA . ASN A 1 399 ? 20.025 1.518 -18.354 1.00 97.75 399 ASN A CA 1
ATOM 3188 C C . ASN A 1 399 ? 21.492 1.725 -17.945 1.00 97.75 399 ASN A C 1
ATOM 3190 O O . ASN A 1 399 ? 21.776 1.937 -16.765 1.00 97.75 399 ASN A O 1
ATOM 3194 N N . THR A 1 400 ? 22.429 1.710 -18.896 1.00 97.25 400 THR A N 1
ATOM 3195 C CA . THR A 1 400 ? 23.841 2.046 -18.640 1.00 97.25 400 THR A CA 1
ATOM 3196 C C . THR A 1 400 ? 24.100 3.558 -18.633 1.00 97.25 400 THR A C 1
ATOM 3198 O O . THR A 1 400 ? 25.166 3.981 -18.187 1.00 97.25 400 THR A O 1
ATOM 3201 N N . LEU A 1 401 ? 23.129 4.389 -19.046 1.00 95.75 401 LEU A N 1
ATOM 3202 C CA . LEU A 1 401 ? 23.256 5.851 -19.004 1.00 95.75 401 LEU A CA 1
ATOM 3203 C C . LEU A 1 401 ? 23.172 6.415 -17.582 1.00 95.75 401 LEU A C 1
ATOM 3205 O O . LEU A 1 401 ? 23.859 7.392 -17.294 1.00 95.75 401 LEU A O 1
ATOM 3209 N N . GLY A 1 402 ? 22.370 5.808 -16.697 1.00 92.62 402 GLY A N 1
ATOM 3210 C CA . GLY A 1 402 ? 22.128 6.341 -15.350 1.00 92.62 402 GLY A CA 1
ATOM 3211 C C . GLY A 1 402 ? 21.281 7.614 -15.400 1.00 92.62 402 GLY A C 1
ATOM 3212 O O . GLY A 1 402 ? 21.687 8.663 -14.921 1.00 92.62 402 GLY A O 1
ATOM 3213 N N . THR A 1 403 ? 20.115 7.530 -16.033 1.00 92.06 403 THR A N 1
ATOM 3214 C CA . THR A 1 403 ? 19.140 8.622 -16.191 1.00 92.06 403 THR A CA 1
ATOM 3215 C C . THR A 1 403 ? 17.816 8.256 -15.521 1.00 92.06 403 THR A C 1
ATOM 3217 O O . THR A 1 403 ? 17.596 7.099 -15.162 1.00 92.06 403 THR A O 1
ATOM 3220 N N . SER A 1 404 ? 16.882 9.202 -15.406 1.00 88.25 404 SER A N 1
ATOM 3221 C CA . SER A 1 404 ? 15.566 8.965 -14.787 1.00 88.25 404 SER A CA 1
ATOM 3222 C C . SER A 1 404 ? 14.708 7.903 -15.492 1.00 88.25 404 SER A C 1
ATOM 3224 O O . SER A 1 404 ? 13.854 7.274 -14.870 1.00 88.25 404 SER A O 1
ATOM 3226 N N . TYR A 1 405 ? 14.961 7.653 -16.776 1.00 91.56 405 TYR A N 1
ATOM 3227 C CA . TYR A 1 405 ? 14.276 6.651 -17.597 1.00 91.56 405 TYR A CA 1
ATOM 3228 C C . TYR A 1 405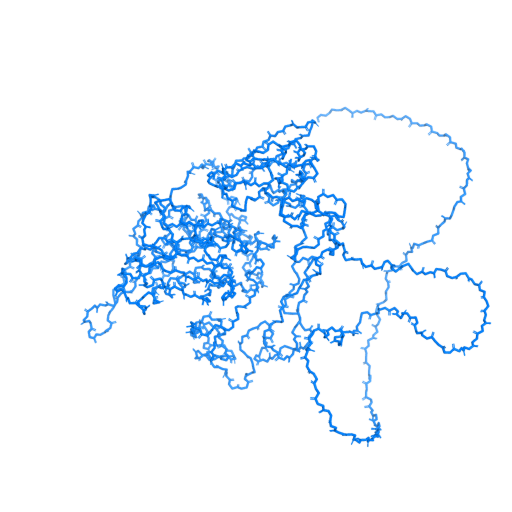 ? 15.135 5.405 -17.882 1.00 91.56 405 TYR A C 1
ATOM 3230 O O . TYR A 1 405 ? 14.669 4.473 -18.545 1.00 91.56 405 TYR A O 1
ATOM 3238 N N . GLY A 1 406 ? 16.371 5.356 -17.376 1.00 94.81 406 GLY A N 1
ATOM 3239 C CA . GLY A 1 406 ? 17.280 4.229 -17.563 1.00 94.81 406 GLY A CA 1
ATOM 3240 C C . GLY A 1 406 ? 18.404 4.190 -16.530 1.00 94.81 406 GLY A C 1
ATOM 3241 O O . GLY A 1 406 ? 19.410 4.880 -16.675 1.00 94.81 406 GLY A O 1
ATOM 3242 N N . ASN A 1 407 ? 18.254 3.366 -15.492 1.00 94.31 407 ASN A N 1
ATOM 3243 C CA . ASN A 1 407 ? 19.193 3.273 -14.369 1.00 94.31 407 ASN A CA 1
ATOM 3244 C C . ASN A 1 407 ? 19.059 1.938 -13.609 1.00 94.31 407 ASN A C 1
ATOM 3246 O O . ASN A 1 407 ? 18.114 1.182 -13.839 1.00 94.31 407 ASN A O 1
ATOM 3250 N N . CYS A 1 408 ? 19.988 1.675 -12.684 1.00 93.25 408 CYS A N 1
ATOM 3251 C CA . CYS A 1 408 ? 19.971 0.561 -11.726 1.00 93.25 408 CYS A CA 1
ATOM 3252 C C . CYS A 1 408 ? 19.680 1.039 -10.294 1.00 93.25 408 CYS A C 1
ATOM 3254 O O . CYS A 1 408 ? 20.285 0.574 -9.329 1.00 93.25 408 CYS A O 1
ATOM 3256 N N . GLY A 1 409 ? 18.728 1.958 -10.150 1.00 87.56 409 GLY A N 1
ATOM 3257 C CA . GLY A 1 409 ? 18.394 2.594 -8.882 1.00 87.56 409 GLY A CA 1
ATOM 3258 C C . GLY A 1 409 ? 19.101 3.930 -8.698 1.00 87.56 409 GLY A C 1
ATOM 3259 O O . GLY A 1 409 ? 19.625 4.520 -9.643 1.00 87.56 409 GLY A O 1
ATOM 3260 N N . ILE A 1 410 ? 19.071 4.417 -7.463 1.00 81.50 410 ILE A N 1
ATOM 3261 C CA . ILE A 1 410 ? 19.540 5.748 -7.090 1.00 81.50 410 ILE A CA 1
ATOM 3262 C C . ILE A 1 410 ? 20.498 5.612 -5.916 1.00 81.50 410 ILE A C 1
ATOM 3264 O O . ILE A 1 410 ? 20.262 4.823 -4.999 1.00 81.50 410 ILE A O 1
ATOM 3268 N N . ASP A 1 411 ? 21.567 6.394 -5.951 1.00 80.50 411 ASP A N 1
ATOM 3269 C CA . ASP A 1 411 ? 22.408 6.637 -4.793 1.00 80.50 411 ASP A CA 1
ATOM 3270 C C . ASP A 1 411 ? 21.756 7.725 -3.936 1.00 80.50 411 ASP A C 1
ATOM 3272 O O . ASP A 1 411 ? 21.869 8.919 -4.227 1.00 80.50 411 ASP A O 1
ATOM 3276 N N . SER A 1 412 ? 21.065 7.313 -2.871 1.00 68.75 412 SER A N 1
ATOM 3277 C CA . SER A 1 412 ? 20.370 8.231 -1.961 1.00 68.75 412 SER A CA 1
ATOM 3278 C C . SER A 1 412 ? 21.296 9.249 -1.288 1.00 68.75 412 SER A C 1
ATOM 3280 O O . SER A 1 412 ? 20.807 10.257 -0.790 1.00 68.75 412 SER A O 1
ATOM 3282 N N . SER A 1 413 ? 22.612 9.007 -1.245 1.00 72.25 413 SER A N 1
ATOM 3283 C CA . SER A 1 413 ? 23.570 9.946 -0.644 1.00 72.25 413 SER A CA 1
ATOM 3284 C C . SER A 1 413 ? 23.929 11.104 -1.576 1.00 72.25 413 SER A C 1
ATOM 3286 O O . SER A 1 413 ? 24.191 12.211 -1.109 1.00 72.25 413 SER A O 1
ATOM 3288 N N . ARG A 1 414 ? 23.919 10.857 -2.890 1.00 73.31 414 ARG A N 1
ATOM 3289 C CA . ARG A 1 414 ? 24.285 11.834 -3.928 1.00 73.31 414 ARG A CA 1
ATOM 3290 C C . ARG A 1 414 ? 23.094 12.346 -4.725 1.00 73.31 414 ARG A C 1
ATOM 3292 O O . ARG A 1 414 ? 23.251 13.278 -5.501 1.00 73.31 414 ARG A O 1
ATOM 3299 N N . ASN A 1 415 ? 21.915 11.760 -4.519 1.00 73.31 415 ASN A N 1
ATOM 3300 C CA . ASN A 1 415 ? 20.707 12.049 -5.288 1.00 73.31 415 ASN A CA 1
ATOM 3301 C C . ASN A 1 415 ? 20.901 11.804 -6.802 1.00 73.31 415 ASN A C 1
ATOM 3303 O O . ASN A 1 415 ? 20.334 12.503 -7.639 1.00 73.31 415 ASN A O 1
ATOM 3307 N N . GLU A 1 416 ? 21.724 10.810 -7.154 1.00 84.50 416 GLU A N 1
ATOM 3308 C CA . GLU A 1 416 ? 22.126 10.506 -8.532 1.00 84.50 416 GLU A CA 1
ATOM 3309 C C . GLU A 1 416 ? 21.647 9.120 -8.971 1.00 84.50 416 GLU A C 1
ATOM 3311 O O . GLU A 1 416 ? 21.648 8.154 -8.204 1.00 84.50 416 GLU A O 1
ATOM 3316 N N . TYR A 1 417 ? 21.273 9.001 -10.244 1.00 88.44 417 TYR A N 1
ATOM 3317 C CA . TYR A 1 417 ? 20.895 7.725 -10.839 1.00 88.44 417 TYR A CA 1
ATOM 3318 C C . TYR A 1 417 ? 22.124 6.851 -11.102 1.00 88.44 417 TYR A C 1
ATOM 3320 O O . TYR A 1 417 ? 23.069 7.242 -11.788 1.00 88.44 417 TYR A O 1
ATOM 3328 N N . LEU A 1 418 ? 22.080 5.616 -10.609 1.00 91.94 418 LEU A N 1
ATOM 3329 C CA . LEU A 1 418 ? 23.154 4.651 -10.789 1.00 91.94 418 LEU A CA 1
ATOM 3330 C C . LEU A 1 418 ? 23.124 4.073 -12.204 1.00 91.94 418 LEU A C 1
ATOM 3332 O O . LEU A 1 418 ? 22.107 3.550 -12.667 1.00 91.94 418 LEU A O 1
ATOM 3336 N N . LYS A 1 419 ? 24.272 4.099 -12.878 1.00 96.19 419 LYS A N 1
ATOM 3337 C CA . LYS A 1 419 ? 24.471 3.385 -14.142 1.00 96.19 419 LYS A CA 1
ATOM 3338 C C . LYS A 1 419 ? 24.437 1.882 -13.889 1.00 96.19 419 LYS A C 1
ATOM 3340 O O . LYS A 1 419 ? 25.117 1.383 -12.993 1.00 96.19 419 LYS A O 1
ATOM 3345 N N . CYS A 1 420 ? 23.682 1.141 -14.692 1.00 97.00 420 CYS A N 1
ATOM 3346 C CA . CYS A 1 420 ? 23.769 -0.312 -14.659 1.00 97.00 420 CYS A CA 1
ATOM 3347 C C . CYS A 1 420 ? 25.114 -0.787 -15.207 1.00 97.00 420 CYS A C 1
ATOM 3349 O O . CYS A 1 420 ? 25.591 -0.293 -16.226 1.00 97.00 420 CYS A O 1
ATOM 3351 N N . HIS A 1 421 ? 25.669 -1.837 -14.605 1.00 97.19 421 HIS A N 1
ATOM 3352 C CA . HIS A 1 421 ? 26.633 -2.675 -15.313 1.00 97.19 421 HIS A CA 1
ATOM 3353 C C . HIS A 1 421 ? 25.915 -3.388 -16.481 1.00 97.19 421 HIS A C 1
ATOM 3355 O O . HIS A 1 421 ? 24.769 -3.808 -16.292 1.00 97.19 421 HIS A O 1
ATOM 3361 N N . PRO A 1 422 ? 26.545 -3.596 -17.655 1.00 96.38 422 PRO A N 1
ATOM 3362 C CA . PRO A 1 422 ? 25.909 -4.232 -18.817 1.00 96.38 422 PRO A CA 1
ATOM 3363 C C . PRO A 1 422 ? 25.152 -5.535 -18.511 1.00 96.38 422 PRO A C 1
ATOM 3365 O O . PRO A 1 422 ? 24.000 -5.689 -18.909 1.00 96.38 422 PRO A O 1
ATOM 3368 N N . ILE A 1 423 ? 25.745 -6.427 -17.709 1.00 95.88 423 ILE A N 1
ATOM 3369 C CA . ILE A 1 423 ? 25.135 -7.708 -17.288 1.00 95.88 423 ILE A CA 1
ATOM 3370 C C . ILE A 1 423 ? 23.913 -7.555 -16.361 1.00 95.88 423 ILE A C 1
ATOM 3372 O O . ILE A 1 423 ? 23.206 -8.515 -16.075 1.00 95.88 423 ILE A O 1
ATOM 3376 N N . HIS A 1 424 ? 23.676 -6.360 -15.827 1.00 96.94 424 HIS A N 1
ATOM 3377 C CA . HIS A 1 424 ? 22.555 -6.046 -14.941 1.00 96.94 424 HIS A CA 1
ATOM 3378 C C . HIS A 1 424 ? 21.525 -5.140 -15.614 1.00 96.94 424 HIS A C 1
ATOM 3380 O O . HIS A 1 424 ? 20.529 -4.787 -14.990 1.00 96.94 424 HIS A O 1
ATOM 3386 N N . SER A 1 425 ? 21.731 -4.793 -16.887 1.00 97.06 425 SER A N 1
ATOM 3387 C CA . SER A 1 425 ? 20.858 -3.890 -17.635 1.00 97.06 425 SER A CA 1
ATOM 3388 C C . SER A 1 425 ? 19.397 -4.350 -17.648 1.00 97.06 425 SER A C 1
ATOM 3390 O O . SER A 1 425 ? 18.510 -3.523 -17.473 1.00 97.06 425 SER A O 1
ATOM 3392 N N . MET A 1 426 ? 19.121 -5.655 -17.716 1.00 97.12 426 MET A N 1
ATOM 3393 C CA . MET A 1 426 ? 17.756 -6.202 -17.643 1.00 97.12 426 MET A CA 1
ATOM 3394 C C . MET A 1 426 ? 17.082 -6.053 -16.263 1.00 97.12 426 MET A C 1
ATOM 3396 O O . MET A 1 426 ? 15.876 -6.260 -16.153 1.00 97.12 426 MET A O 1
ATOM 3400 N N . CYS A 1 427 ? 17.821 -5.671 -15.217 1.00 96.62 427 CYS A N 1
ATOM 3401 C CA . CYS A 1 427 ? 17.324 -5.484 -13.846 1.00 96.62 427 CYS A CA 1
ATOM 3402 C C . CYS A 1 427 ? 17.202 -4.018 -13.409 1.00 96.62 427 CYS A C 1
ATOM 3404 O O . CYS A 1 427 ? 16.900 -3.748 -12.243 1.00 96.62 427 CYS A O 1
ATOM 3406 N N . GLY A 1 428 ? 17.449 -3.086 -14.330 1.00 95.25 428 GLY A N 1
ATOM 3407 C CA . GLY A 1 428 ? 17.291 -1.653 -14.116 1.00 95.25 428 GLY A CA 1
ATOM 3408 C C . GLY A 1 428 ? 15.850 -1.181 -14.326 1.00 95.25 428 GLY A C 1
ATOM 3409 O O . GLY A 1 428 ? 14.909 -1.687 -13.706 1.00 95.25 428 GLY A O 1
ATOM 3410 N N . LYS A 1 429 ? 15.674 -0.217 -15.231 1.00 94.62 429 LYS A N 1
ATOM 3411 C CA . LYS A 1 429 ? 14.365 0.258 -15.696 1.00 94.62 429 LYS A CA 1
ATOM 3412 C C . LYS A 1 429 ? 13.808 -0.640 -16.799 1.00 94.62 429 LYS A C 1
ATOM 3414 O O . LYS A 1 429 ? 14.547 -1.107 -17.667 1.00 94.62 429 LYS A O 1
ATOM 3419 N N . VAL A 1 430 ? 12.504 -0.885 -16.761 1.00 95.38 430 VAL A N 1
ATOM 3420 C CA . VAL A 1 430 ? 11.775 -1.612 -17.795 1.00 95.38 430 VAL A CA 1
ATOM 3421 C C . VAL A 1 430 ? 11.755 -0.791 -19.081 1.00 95.38 430 VAL A C 1
ATOM 3423 O O . VAL A 1 430 ? 11.529 0.415 -19.053 1.00 95.38 430 VAL A O 1
ATOM 3426 N N . GLN A 1 431 ? 12.001 -1.458 -20.203 1.00 97.50 431 GLN A N 1
ATOM 3427 C CA . GLN A 1 431 ? 11.960 -0.874 -21.535 1.00 97.50 431 GLN A CA 1
ATOM 3428 C C . GLN A 1 431 ? 10.906 -1.633 -22.335 1.00 97.50 431 GLN A C 1
ATOM 3430 O O . GLN A 1 431 ? 10.923 -2.862 -22.379 1.00 97.50 431 GLN A O 1
ATOM 3435 N N . CYS A 1 432 ? 9.972 -0.917 -22.946 1.00 97.38 432 CYS A N 1
ATOM 3436 C CA . CYS A 1 432 ? 8.776 -1.494 -23.545 1.00 97.38 432 CYS A CA 1
ATOM 3437 C C . CYS A 1 432 ? 8.670 -1.195 -25.037 1.00 97.38 432 CYS A C 1
ATOM 3439 O O . CYS A 1 432 ? 9.161 -0.186 -25.535 1.00 97.38 432 CYS A O 1
ATOM 3441 N N . ALA A 1 433 ? 8.006 -2.082 -25.761 1.00 96.56 433 ALA A N 1
ATOM 3442 C CA . ALA A 1 433 ? 7.684 -1.941 -27.170 1.00 96.56 433 ALA A CA 1
ATOM 3443 C C . ALA A 1 433 ? 6.178 -2.136 -27.381 1.00 96.56 433 ALA A C 1
ATOM 3445 O O . ALA A 1 433 ? 5.458 -2.567 -26.478 1.00 96.56 433 ALA A O 1
ATOM 3446 N N . ASN A 1 434 ? 5.710 -1.840 -28.596 1.00 93.88 434 ASN A N 1
ATOM 3447 C CA . ASN A 1 434 ? 4.306 -1.989 -28.996 1.00 93.88 434 ASN A CA 1
ATOM 3448 C C . ASN A 1 434 ? 3.322 -1.175 -28.126 1.00 93.88 434 ASN A C 1
ATOM 3450 O O . ASN A 1 434 ? 2.256 -1.649 -27.731 1.00 93.88 434 ASN A O 1
ATOM 3454 N N . VAL A 1 435 ? 3.718 0.054 -27.784 1.00 90.81 435 VAL A N 1
ATOM 3455 C CA . VAL A 1 435 ? 2.886 1.011 -27.045 1.00 90.81 435 VAL A CA 1
ATOM 3456 C C . VAL A 1 435 ? 2.042 1.801 -28.044 1.00 90.81 435 VAL A C 1
ATOM 3458 O O . VAL A 1 435 ? 2.564 2.651 -28.763 1.00 90.81 435 VAL A O 1
ATOM 3461 N N . ASN A 1 436 ? 0.740 1.507 -28.081 1.00 82.75 436 ASN A N 1
ATOM 3462 C CA . ASN A 1 436 ? -0.209 2.123 -29.020 1.00 82.75 436 ASN A CA 1
ATOM 3463 C C . ASN A 1 436 ? -0.947 3.330 -28.428 1.00 82.75 436 ASN A C 1
ATOM 3465 O O . ASN A 1 436 ? -1.401 4.205 -29.158 1.00 82.75 436 ASN A O 1
ATOM 3469 N N . SER A 1 437 ? -1.080 3.374 -27.105 1.00 78.62 437 SER A N 1
ATOM 3470 C CA . SER A 1 437 ? -1.744 4.450 -26.374 1.00 78.62 437 SER A CA 1
ATOM 3471 C C . SER A 1 437 ? -1.011 4.690 -25.067 1.00 78.62 437 SER A C 1
ATOM 3473 O O . SER A 1 437 ? -0.645 3.727 -24.391 1.00 78.62 437 SER A O 1
ATOM 3475 N N . LEU A 1 438 ? -0.830 5.955 -24.700 1.00 78.94 438 LEU A N 1
ATOM 3476 C CA . LEU A 1 438 ? -0.262 6.300 -23.405 1.00 78.94 438 LEU A CA 1
ATOM 3477 C C . LEU A 1 438 ? -1.358 6.246 -22.333 1.00 78.94 438 LEU A C 1
ATOM 3479 O O . LEU A 1 438 ? -2.434 6.813 -22.544 1.00 78.94 438 LEU A O 1
ATOM 3483 N N . PRO A 1 439 ? -1.125 5.526 -21.224 1.00 69.19 439 PRO A N 1
ATOM 3484 C CA . PRO A 1 439 ? -2.047 5.501 -20.099 1.00 69.19 439 PRO A CA 1
ATOM 3485 C C . PRO A 1 439 ? -2.045 6.866 -19.403 1.00 69.19 439 PRO A C 1
ATOM 3487 O O . PRO A 1 439 ? -1.045 7.582 -19.414 1.00 69.19 439 PRO A O 1
ATOM 3490 N N . ASP A 1 440 ? -3.166 7.204 -18.776 1.00 63.66 440 ASP A N 1
ATOM 3491 C CA . ASP A 1 440 ? -3.286 8.419 -17.974 1.00 63.66 440 ASP A CA 1
ATOM 3492 C C . ASP A 1 440 ? -2.704 8.154 -16.578 1.00 63.66 440 ASP A C 1
ATOM 3494 O O . ASP A 1 440 ? -3.410 7.763 -15.651 1.00 63.66 440 ASP A O 1
ATOM 3498 N N . LEU A 1 441 ? -1.373 8.209 -16.477 1.00 64.38 441 LEU A N 1
ATOM 3499 C CA . LEU A 1 441 ? -0.645 8.054 -15.219 1.00 64.38 441 LEU A CA 1
ATOM 3500 C C . LEU A 1 441 ? -0.180 9.435 -14.756 1.00 64.38 441 LEU A C 1
ATOM 3502 O O . LEU A 1 441 ? 0.650 10.063 -15.416 1.00 64.38 441 LEU A O 1
ATOM 3506 N N . LYS A 1 442 ? -0.708 9.891 -13.616 1.00 59.00 442 LYS A N 1
ATOM 3507 C CA . LYS A 1 442 ? -0.272 11.135 -12.968 1.00 59.00 442 LYS A CA 1
ATOM 3508 C C . LYS A 1 442 ? 1.165 10.976 -12.467 1.00 59.00 442 LYS A C 1
ATOM 3510 O O . LYS A 1 442 ? 1.598 9.869 -12.148 1.00 59.00 442 LYS A O 1
ATOM 3515 N N . ASP A 1 443 ? 1.911 12.077 -12.475 1.00 66.25 443 ASP A N 1
ATOM 3516 C CA . ASP A 1 443 ? 3.318 12.134 -12.064 1.00 66.25 443 ASP A CA 1
ATOM 3517 C C . ASP A 1 443 ? 4.238 11.173 -12.835 1.00 66.25 443 ASP A C 1
ATOM 3519 O O . ASP A 1 443 ? 5.248 10.712 -12.314 1.00 66.25 443 ASP A O 1
ATOM 3523 N N . VAL A 1 444 ? 3.921 10.864 -14.098 1.00 74.56 444 VAL A N 1
ATOM 3524 C CA . VAL A 1 444 ? 4.754 10.041 -14.984 1.00 74.56 444 VAL A CA 1
ATOM 3525 C C . VAL A 1 444 ? 5.021 10.775 -16.296 1.00 74.56 444 VAL A C 1
ATOM 3527 O O . VAL A 1 444 ? 4.116 11.252 -16.972 1.00 74.56 444 VAL A O 1
ATOM 3530 N N . VAL A 1 445 ? 6.287 10.816 -16.695 1.00 84.38 445 VAL A N 1
ATOM 3531 C CA . VAL A 1 445 ? 6.753 11.261 -18.007 1.00 84.38 445 VAL A CA 1
ATOM 3532 C C . VAL A 1 445 ? 7.074 10.033 -18.845 1.00 84.38 445 VAL A C 1
ATOM 3534 O O . VAL A 1 445 ? 7.878 9.186 -18.451 1.00 84.38 445 VAL A O 1
ATOM 3537 N N . PHE A 1 446 ? 6.459 9.948 -20.019 1.00 89.12 446 PHE A N 1
ATOM 3538 C CA . PHE A 1 446 ? 6.720 8.892 -20.988 1.00 89.12 446 PHE A CA 1
ATOM 3539 C C . PHE A 1 446 ? 7.867 9.292 -21.908 1.00 89.12 446 PHE A C 1
ATOM 3541 O O . PHE A 1 446 ? 7.861 10.374 -22.493 1.00 89.12 446 PHE A O 1
ATOM 3548 N N . HIS A 1 447 ? 8.829 8.393 -22.076 1.00 93.25 447 HIS A N 1
ATOM 3549 C CA . HIS A 1 447 ? 9.988 8.592 -22.936 1.00 93.25 447 HIS A CA 1
ATOM 3550 C C . HIS A 1 447 ? 9.960 7.596 -24.083 1.00 93.25 447 HIS A C 1
ATOM 3552 O O . HIS A 1 447 ? 9.742 6.404 -23.862 1.00 93.25 447 HIS A O 1
ATOM 3558 N N . LYS A 1 448 ? 10.222 8.076 -25.298 1.00 95.69 448 LYS A N 1
ATOM 3559 C CA . LYS A 1 448 ? 10.337 7.253 -26.502 1.00 95.69 448 LYS A CA 1
ATOM 3560 C C . LYS A 1 448 ? 11.709 7.460 -27.125 1.00 95.69 448 LYS A C 1
ATOM 3562 O O . LYS A 1 448 ? 12.069 8.582 -27.467 1.00 95.69 448 LYS A O 1
ATOM 3567 N N . PHE A 1 449 ? 12.426 6.369 -27.342 1.00 94.94 449 PHE A N 1
ATOM 3568 C CA . PHE A 1 449 ? 13.733 6.352 -27.988 1.00 94.94 449 PHE A CA 1
ATOM 3569 C C . PHE A 1 449 ? 13.740 5.382 -29.166 1.00 94.94 449 PHE A C 1
ATOM 3571 O O . PHE A 1 449 ? 12.904 4.480 -29.255 1.00 94.94 449 PHE A O 1
ATOM 3578 N N . VAL A 1 450 ? 14.717 5.550 -30.052 1.00 96.00 450 VAL A N 1
ATOM 3579 C CA . VAL A 1 450 ? 15.056 4.563 -31.077 1.00 96.00 450 VAL A CA 1
ATOM 3580 C C . VAL A 1 450 ? 16.505 4.151 -30.856 1.00 96.00 450 VAL A C 1
ATOM 3582 O O . VAL A 1 450 ? 17.410 4.976 -30.953 1.00 96.00 450 VAL A O 1
ATOM 3585 N N . VAL A 1 451 ? 16.725 2.881 -30.525 1.00 94.44 451 VAL A N 1
ATOM 3586 C CA . VAL A 1 451 ? 18.047 2.321 -30.228 1.00 94.44 451 VAL A CA 1
ATOM 3587 C C . VAL A 1 451 ? 18.290 1.135 -31.146 1.00 94.44 451 VAL A C 1
ATOM 3589 O O . VAL A 1 451 ? 17.621 0.113 -31.018 1.00 94.44 451 VAL A O 1
ATOM 3592 N N . ARG A 1 452 ? 19.278 1.244 -32.045 1.00 92.75 452 ARG A N 1
ATOM 3593 C CA . ARG A 1 452 ? 19.602 0.194 -33.033 1.00 92.75 452 ARG A CA 1
ATOM 3594 C C . ARG A 1 452 ? 18.341 -0.300 -33.754 1.00 92.75 452 ARG A C 1
ATOM 3596 O O . ARG A 1 452 ? 18.000 -1.472 -33.651 1.00 92.75 452 ARG A O 1
ATOM 3603 N N . GLU A 1 453 ? 17.597 0.631 -34.354 1.00 93.81 453 GLU A N 1
ATOM 3604 C CA . GLU A 1 453 ? 16.338 0.376 -35.084 1.00 93.81 453 GLU A CA 1
ATOM 3605 C C . GLU A 1 453 ? 15.164 -0.148 -34.231 1.00 93.81 453 GLU A C 1
ATOM 3607 O O . GLU A 1 453 ? 14.058 -0.325 -34.735 1.00 93.81 453 GLU A O 1
ATOM 3612 N N . ASN A 1 454 ? 15.348 -0.328 -32.919 1.00 95.25 454 ASN A N 1
ATOM 3613 C CA . ASN A 1 454 ? 14.290 -0.747 -32.006 1.00 95.25 454 ASN A CA 1
ATOM 3614 C C . ASN A 1 454 ? 13.661 0.465 -31.313 1.00 95.25 454 ASN A C 1
ATOM 3616 O O . ASN A 1 454 ? 14.365 1.302 -30.749 1.00 95.25 454 ASN A O 1
ATOM 3620 N N . VAL A 1 455 ? 12.329 0.543 -31.312 1.00 95.44 455 VAL A N 1
ATOM 3621 C CA . VAL A 1 455 ? 11.589 1.556 -30.546 1.00 95.44 455 VAL A CA 1
ATOM 3622 C C . VAL A 1 455 ? 11.530 1.133 -29.079 1.00 95.44 455 VAL A C 1
ATOM 3624 O O . VAL A 1 455 ? 11.001 0.068 -28.762 1.00 95.44 455 VAL A O 1
ATOM 3627 N N . CYS A 1 456 ? 12.033 1.988 -28.195 1.00 96.44 456 CYS A N 1
ATOM 3628 C CA . CYS A 1 456 ? 12.092 1.765 -26.756 1.00 96.44 456 CYS A CA 1
ATOM 3629 C C . CYS A 1 456 ? 11.216 2.796 -26.043 1.00 96.44 456 CYS A C 1
ATOM 3631 O O . CYS A 1 456 ? 11.442 3.999 -26.175 1.00 96.44 456 CYS A O 1
ATOM 3633 N N . TRP A 1 457 ? 10.244 2.334 -25.271 1.00 97.19 457 TRP A N 1
ATOM 3634 C CA . TRP A 1 457 ? 9.444 3.164 -24.383 1.00 97.19 457 TRP A CA 1
ATOM 3635 C C . TRP A 1 457 ? 9.864 2.950 -22.938 1.00 97.19 457 TRP A C 1
ATOM 3637 O O . TRP A 1 457 ? 9.943 1.816 -22.474 1.00 97.19 457 TRP A O 1
ATOM 3647 N N . SER A 1 458 ? 10.080 4.041 -22.220 1.00 94.12 458 SER A N 1
ATOM 3648 C CA . SER A 1 458 ? 10.338 4.035 -20.784 1.00 94.12 458 SER A CA 1
ATOM 3649 C C . SER A 1 458 ? 9.476 5.087 -20.109 1.00 94.12 458 SER A C 1
ATOM 3651 O O . SER A 1 458 ? 8.813 5.895 -20.762 1.00 94.12 458 SER A O 1
ATOM 3653 N N . ILE A 1 459 ? 9.489 5.080 -18.788 1.00 89.19 459 ILE A N 1
ATOM 3654 C CA . ILE A 1 459 ? 8.838 6.091 -17.972 1.00 89.19 459 ILE A CA 1
ATOM 3655 C C . ILE A 1 459 ? 9.830 6.661 -16.971 1.00 89.19 459 ILE A C 1
ATOM 3657 O O . ILE A 1 459 ? 10.726 5.956 -16.514 1.00 89.19 459 ILE A O 1
ATOM 3661 N N . SER A 1 460 ? 9.655 7.913 -16.586 1.00 85.94 460 SER A N 1
ATOM 3662 C CA . SER A 1 460 ? 10.250 8.481 -15.375 1.00 85.94 460 SER A CA 1
ATOM 3663 C C . SER A 1 460 ? 9.141 9.126 -14.569 1.00 85.94 460 SER A C 1
ATOM 3665 O O . SER A 1 460 ? 8.271 9.746 -15.167 1.00 85.94 460 SER A O 1
ATOM 3667 N N . GLN A 1 461 ? 9.156 9.033 -13.248 1.00 73.88 461 GLN A N 1
ATOM 3668 C CA . GLN A 1 461 ? 8.173 9.765 -12.454 1.00 73.88 461 GLN A CA 1
ATOM 3669 C C . GLN A 1 461 ? 8.590 11.232 -12.257 1.00 73.88 461 GLN A C 1
ATOM 3671 O O . GLN A 1 461 ? 9.784 11.536 -12.218 1.00 73.88 461 GLN A O 1
ATOM 3676 N N . HIS A 1 462 ? 7.611 12.138 -12.249 1.00 57.19 462 HIS A N 1
ATOM 3677 C CA . HIS A 1 462 ? 7.772 13.573 -12.026 1.00 57.19 462 HIS A CA 1
ATOM 3678 C C . HIS A 1 462 ? 7.774 13.854 -10.521 1.00 57.19 462 HIS A C 1
ATOM 3680 O O . HIS A 1 462 ? 6.943 13.318 -9.800 1.00 57.19 462 HIS A O 1
ATOM 3686 N N . GLY A 1 463 ? 8.686 14.706 -10.055 1.00 56.56 463 GLY A N 1
ATOM 3687 C CA . GLY A 1 463 ? 8.855 14.986 -8.629 1.00 56.56 463 GLY A CA 1
ATOM 3688 C C . GLY A 1 463 ? 9.948 14.143 -7.973 1.00 56.56 463 GLY A C 1
ATOM 3689 O O . GLY A 1 463 ? 10.870 13.659 -8.632 1.00 56.56 463 GLY A O 1
ATOM 3690 N N . GLU A 1 464 ? 9.894 14.055 -6.647 1.00 48.44 464 GLU A N 1
ATOM 3691 C CA . GLU A 1 464 ? 10.913 13.379 -5.849 1.00 48.44 464 GLU A CA 1
ATOM 3692 C C . GLU A 1 464 ? 10.955 11.878 -6.104 1.00 48.44 464 GLU A C 1
ATOM 3694 O O . GLU A 1 464 ? 10.004 11.255 -6.564 1.00 48.44 464 GLU A O 1
ATOM 3699 N N . ILE A 1 465 ? 12.098 11.298 -5.761 1.00 45.91 465 ILE A N 1
ATOM 3700 C CA . ILE A 1 465 ? 12.422 9.888 -5.916 1.00 45.91 465 ILE A CA 1
ATOM 3701 C C . ILE A 1 465 ? 11.311 9.001 -5.343 1.00 45.91 465 ILE A C 1
ATOM 3703 O O . ILE A 1 465 ? 11.224 8.762 -4.137 1.00 45.91 465 ILE A O 1
ATOM 3707 N N . HIS A 1 466 ? 10.485 8.458 -6.229 1.00 50.88 466 HIS A N 1
ATOM 3708 C CA . HIS A 1 466 ? 9.525 7.424 -5.888 1.00 50.88 466 HIS A CA 1
ATOM 3709 C C . HIS A 1 466 ? 10.276 6.108 -5.696 1.00 50.88 466 HIS A C 1
ATOM 3711 O O . HIS A 1 466 ? 10.895 5.564 -6.612 1.00 50.88 466 HIS A O 1
ATOM 3717 N N . HIS A 1 467 ? 10.249 5.583 -4.475 1.00 48.25 467 HIS A N 1
ATOM 3718 C CA . HIS A 1 467 ? 11.056 4.420 -4.128 1.00 48.25 467 HIS A CA 1
ATOM 3719 C C . HIS A 1 467 ? 10.583 3.099 -4.754 1.00 48.25 467 HIS A C 1
ATOM 3721 O O . HIS A 1 467 ? 11.377 2.166 -4.891 1.00 48.25 467 HIS A O 1
ATOM 3727 N N . GLN A 1 468 ? 9.333 3.040 -5.216 1.00 56.16 468 GLN A N 1
ATOM 3728 C CA . GLN A 1 468 ? 8.873 2.005 -6.132 1.00 56.16 468 GLN A CA 1
ATOM 3729 C C . GLN A 1 468 ? 8.440 2.650 -7.440 1.00 56.16 468 GLN A C 1
ATOM 3731 O O . GLN A 1 468 ? 7.276 2.644 -7.826 1.00 56.16 468 GLN A O 1
ATOM 3736 N N . ASP A 1 469 ? 9.432 3.218 -8.119 1.00 70.00 469 ASP A N 1
ATOM 3737 C CA . ASP A 1 469 ? 9.329 3.573 -9.519 1.00 70.00 469 ASP A CA 1
ATOM 3738 C C . ASP A 1 469 ? 8.740 2.383 -10.283 1.00 70.00 469 ASP A C 1
ATOM 3740 O O . ASP A 1 469 ? 9.393 1.348 -10.460 1.00 70.00 469 ASP A O 1
ATOM 3744 N N . ILE A 1 470 ? 7.473 2.530 -10.689 1.00 74.31 470 ILE A N 1
ATOM 3745 C CA . ILE A 1 470 ? 6.665 1.492 -11.345 1.00 74.31 470 ILE A CA 1
ATOM 3746 C C . ILE A 1 470 ? 7.319 0.986 -12.634 1.00 74.31 470 ILE A C 1
ATOM 3748 O O . ILE A 1 470 ? 7.037 -0.134 -13.072 1.00 74.31 470 ILE A O 1
ATOM 3752 N N . GLY A 1 471 ? 8.223 1.792 -13.200 1.00 85.12 471 GLY A N 1
ATOM 3753 C CA . GLY A 1 471 ? 9.059 1.487 -14.348 1.00 85.12 471 GLY A CA 1
ATOM 3754 C C . GLY A 1 471 ? 10.353 0.771 -13.995 1.00 85.12 471 GLY A C 1
ATOM 3755 O O . GLY A 1 471 ? 11.175 0.577 -14.878 1.00 85.12 471 GLY A O 1
ATOM 3756 N N . SER A 1 472 ? 10.585 0.379 -12.749 1.00 89.38 472 SER A N 1
ATOM 3757 C CA . SER A 1 472 ? 11.772 -0.377 -12.364 1.00 89.38 472 SER A CA 1
ATOM 3758 C C . SER A 1 472 ? 11.482 -1.868 -12.240 1.00 89.38 472 SER A C 1
ATOM 3760 O O . SER A 1 472 ? 10.429 -2.277 -11.751 1.00 89.38 472 SER A O 1
ATOM 3762 N N . VAL A 1 473 ? 12.443 -2.702 -12.631 1.00 91.88 473 VAL A N 1
ATOM 3763 C CA . VAL A 1 473 ? 12.287 -4.162 -12.656 1.00 91.88 473 VAL A CA 1
ATOM 3764 C C . VAL A 1 473 ? 12.374 -4.734 -11.231 1.00 91.88 473 VAL A C 1
ATOM 3766 O O . VAL A 1 473 ? 13.429 -4.618 -10.602 1.00 91.88 473 VAL A O 1
ATOM 3769 N N . PRO A 1 474 ? 11.294 -5.321 -10.678 1.00 87.75 474 PRO A N 1
ATOM 3770 C CA . PRO A 1 474 ? 11.288 -5.838 -9.312 1.00 87.75 474 PRO A CA 1
ATOM 3771 C C . PRO A 1 474 ? 12.143 -7.104 -9.158 1.00 87.75 474 PRO A C 1
ATOM 3773 O O . PRO A 1 474 ? 12.553 -7.736 -10.133 1.00 87.75 474 PRO A O 1
ATOM 3776 N N . ASN A 1 475 ? 12.379 -7.502 -7.906 1.00 88.69 475 ASN A N 1
ATOM 3777 C CA . ASN A 1 475 ? 13.046 -8.767 -7.608 1.00 88.69 475 ASN A CA 1
ATOM 3778 C C . ASN A 1 475 ? 12.221 -9.967 -8.106 1.00 88.69 475 ASN A C 1
ATOM 3780 O O . ASN A 1 475 ? 10.989 -9.936 -8.047 1.00 88.69 475 ASN A O 1
ATOM 3784 N N . GLY A 1 476 ? 12.912 -11.017 -8.555 1.00 88.94 476 GLY A N 1
ATOM 3785 C CA . GLY A 1 476 ? 12.318 -12.265 -9.047 1.00 88.94 476 GLY A CA 1
ATOM 3786 C C . GLY A 1 476 ? 12.083 -12.328 -10.556 1.00 88.94 476 GLY A C 1
ATOM 3787 O O . GLY A 1 476 ? 11.738 -13.384 -11.070 1.00 88.94 476 GLY A O 1
ATOM 3788 N N . ILE A 1 477 ? 12.299 -11.230 -11.283 1.00 92.19 477 ILE A N 1
ATOM 3789 C CA . ILE A 1 477 ? 12.108 -11.188 -12.738 1.00 92.19 477 ILE A CA 1
ATOM 3790 C C . ILE A 1 477 ? 13.297 -11.829 -13.449 1.00 92.19 477 ILE A C 1
ATOM 3792 O O . ILE A 1 477 ? 14.443 -11.505 -13.143 1.00 92.19 477 ILE A O 1
ATOM 3796 N N . VAL A 1 478 ? 13.033 -12.709 -14.414 1.00 92.19 478 VAL A N 1
ATOM 3797 C CA . VAL A 1 478 ? 14.072 -13.335 -15.244 1.00 92.19 478 VAL A CA 1
ATOM 3798 C C . VAL A 1 478 ? 14.838 -12.277 -16.025 1.00 92.19 478 VAL A C 1
ATOM 3800 O O . VAL A 1 478 ? 14.236 -11.476 -16.723 1.00 92.19 478 VAL A O 1
ATOM 3803 N N . CYS A 1 479 ? 16.163 -12.287 -15.919 1.00 94.19 479 CYS A N 1
ATOM 3804 C CA . CYS A 1 479 ? 17.044 -11.339 -16.614 1.00 94.19 479 CYS A CA 1
ATOM 3805 C C . CYS A 1 479 ? 17.993 -11.998 -17.617 1.00 94.19 479 CYS A C 1
ATOM 3807 O O . CYS A 1 479 ? 18.620 -11.298 -18.402 1.00 94.19 479 CYS A O 1
ATOM 3809 N N . ASP A 1 480 ? 18.126 -13.319 -17.542 1.00 90.06 480 ASP A N 1
ATOM 3810 C CA . ASP A 1 480 ? 18.979 -14.184 -18.361 1.00 90.06 480 ASP A CA 1
ATOM 3811 C C . ASP A 1 480 ? 18.531 -15.633 -18.054 1.00 90.06 480 ASP A C 1
ATOM 3813 O O . ASP A 1 480 ? 17.964 -15.861 -16.972 1.00 90.06 480 ASP A O 1
ATOM 3817 N N . PRO A 1 481 ? 18.781 -16.651 -18.898 1.00 86.00 481 PRO A N 1
ATOM 3818 C CA . PRO A 1 481 ? 18.478 -18.030 -18.542 1.00 86.00 481 PRO A CA 1
ATOM 3819 C C . PRO A 1 481 ? 19.111 -18.426 -17.199 1.00 86.00 481 PRO A C 1
ATOM 3821 O O . PRO A 1 481 ? 20.299 -18.209 -16.951 1.00 86.00 481 PRO A O 1
ATOM 3824 N N . TYR A 1 482 ? 18.292 -19.003 -16.315 1.00 82.44 482 TYR A N 1
ATOM 3825 C CA . TYR A 1 482 ? 18.654 -19.392 -14.941 1.00 82.44 482 TYR A CA 1
ATOM 3826 C C . TYR A 1 482 ? 19.086 -18.234 -14.018 1.00 82.44 482 TYR A C 1
ATOM 3828 O O . TYR A 1 482 ? 19.666 -18.469 -12.949 1.00 82.44 482 TYR A O 1
ATOM 3836 N N . LYS A 1 483 ? 18.815 -16.979 -14.394 1.00 90.75 483 LYS A N 1
ATOM 3837 C CA . LYS A 1 483 ? 19.092 -15.802 -13.565 1.00 90.75 483 LYS A CA 1
ATOM 3838 C C . LYS A 1 483 ? 17.847 -14.954 -13.365 1.00 90.75 483 LYS A C 1
ATOM 3840 O O . LYS A 1 483 ? 17.031 -14.783 -14.268 1.00 90.75 483 LYS A O 1
ATOM 3845 N N . VAL A 1 484 ? 17.746 -14.369 -12.178 1.00 92.75 484 VAL A N 1
ATOM 3846 C CA . VAL A 1 484 ? 16.688 -13.418 -11.836 1.00 92.75 484 VAL A CA 1
ATOM 3847 C C . VAL A 1 484 ? 17.279 -12.143 -11.254 1.00 92.75 484 VAL A C 1
ATOM 3849 O O . VAL A 1 484 ? 18.400 -12.121 -10.731 1.00 92.75 484 VAL A O 1
ATOM 3852 N N . CYS A 1 485 ? 16.506 -11.070 -11.335 1.00 94.06 485 CYS A N 1
ATOM 3853 C CA . CYS A 1 485 ? 16.828 -9.804 -10.716 1.00 94.06 485 CYS A CA 1
ATOM 3854 C C . CYS A 1 485 ? 16.696 -9.907 -9.202 1.00 94.06 485 CYS A C 1
ATOM 3856 O O . CYS A 1 485 ? 15.643 -10.270 -8.684 1.00 94.06 485 CYS A O 1
ATOM 3858 N N . ILE A 1 486 ? 17.763 -9.561 -8.490 1.00 91.06 486 ILE A N 1
ATOM 3859 C CA . ILE A 1 486 ? 17.778 -9.382 -7.040 1.00 91.06 486 ILE A CA 1
ATOM 3860 C C . ILE A 1 486 ? 18.541 -8.095 -6.751 1.00 91.06 486 ILE A C 1
ATOM 3862 O O . ILE A 1 486 ? 19.707 -7.963 -7.127 1.00 91.06 486 ILE A O 1
ATOM 3866 N N . ASN A 1 487 ? 17.878 -7.134 -6.111 1.00 88.56 487 ASN A N 1
ATOM 3867 C CA . ASN A 1 487 ? 18.409 -5.813 -5.775 1.00 88.56 487 ASN A CA 1
ATOM 3868 C C . ASN A 1 487 ? 19.101 -5.153 -6.975 1.00 88.56 487 ASN A C 1
ATOM 3870 O O . ASN A 1 487 ? 20.279 -4.814 -6.911 1.00 88.56 487 ASN A O 1
ATOM 3874 N N . ARG A 1 488 ? 18.378 -5.041 -8.100 1.00 90.62 488 ARG A N 1
ATOM 3875 C CA . ARG A 1 488 ? 18.864 -4.457 -9.371 1.00 90.62 488 ARG A CA 1
ATOM 3876 C C . ARG A 1 488 ? 20.045 -5.185 -10.026 1.00 90.62 488 ARG A C 1
ATOM 3878 O O . ARG A 1 488 ? 20.603 -4.693 -10.999 1.00 90.62 488 ARG A O 1
ATOM 3885 N N . THR A 1 489 ? 20.408 -6.374 -9.550 1.00 94.56 489 THR A N 1
ATOM 3886 C CA . THR A 1 489 ? 21.488 -7.183 -10.131 1.00 94.56 489 THR A CA 1
ATOM 3887 C C . THR A 1 489 ? 20.955 -8.497 -10.679 1.00 94.56 489 THR A C 1
ATOM 3889 O O . THR A 1 489 ? 20.126 -9.152 -10.052 1.00 94.56 489 THR A O 1
ATOM 3892 N N . CYS A 1 490 ? 21.443 -8.893 -11.852 1.00 95.25 490 CYS A N 1
ATOM 3893 C CA . CYS A 1 490 ? 21.098 -10.169 -12.470 1.00 95.25 490 CYS A CA 1
ATOM 3894 C C . CYS A 1 490 ? 21.968 -11.281 -11.878 1.00 95.25 490 CYS A C 1
ATOM 3896 O O . CYS A 1 490 ? 23.177 -11.328 -12.128 1.00 95.25 490 CYS A O 1
ATOM 3898 N N . ARG A 1 491 ? 21.375 -12.154 -11.059 1.00 92.31 491 ARG A N 1
ATOM 3899 C CA . ARG A 1 491 ? 22.093 -13.201 -10.315 1.00 92.31 491 ARG A CA 1
ATOM 3900 C C . ARG A 1 491 ? 21.549 -14.577 -10.655 1.00 92.31 491 ARG A C 1
ATOM 3902 O O . ARG A 1 491 ? 20.360 -14.721 -10.919 1.00 92.31 491 ARG A O 1
ATOM 3909 N N . ARG A 1 492 ? 22.413 -15.599 -10.599 1.00 86.12 492 ARG A N 1
ATOM 3910 C CA . ARG A 1 492 ? 21.958 -16.992 -10.702 1.00 86.12 492 ARG A CA 1
ATOM 3911 C C . ARG A 1 492 ? 20.942 -17.261 -9.609 1.00 86.12 492 ARG A C 1
ATOM 3913 O O . ARG A 1 492 ? 21.197 -16.986 -8.437 1.00 86.12 492 ARG A O 1
ATOM 3920 N N . TYR A 1 493 ? 19.826 -17.826 -10.017 1.00 76.12 493 TYR A N 1
ATOM 3921 C CA . TYR A 1 493 ? 18.802 -18.284 -9.110 1.00 76.12 493 TYR A CA 1
ATOM 3922 C C . TYR A 1 493 ? 18.864 -19.800 -9.091 1.00 76.12 493 TYR A C 1
ATOM 3924 O O . TYR A 1 493 ? 18.959 -20.402 -10.156 1.00 76.12 493 TYR A O 1
ATOM 3932 N N . LYS A 1 494 ? 18.887 -20.426 -7.911 1.00 67.69 494 LYS A N 1
ATOM 3933 C CA . LYS A 1 494 ? 18.815 -21.889 -7.832 1.00 67.69 494 LYS A CA 1
ATOM 3934 C C . LYS A 1 494 ? 17.375 -22.277 -8.177 1.00 67.69 494 LYS A C 1
ATOM 3936 O O . LYS A 1 494 ? 16.504 -22.001 -7.356 1.00 67.69 494 LYS A O 1
ATOM 3941 N N . PRO A 1 495 ? 17.097 -22.866 -9.354 1.00 57.69 495 PRO A N 1
ATOM 3942 C CA . PRO A 1 495 ? 15.763 -23.367 -9.633 1.00 57.69 495 PRO A CA 1
ATOM 3943 C C . PRO A 1 495 ? 15.486 -24.506 -8.654 1.00 57.69 495 PRO A C 1
ATOM 3945 O O . PRO A 1 495 ? 16.405 -25.248 -8.285 1.00 57.69 495 PRO A O 1
ATOM 3948 N N . VAL A 1 496 ? 14.228 -24.684 -8.262 1.00 56.31 496 VAL A N 1
ATOM 3949 C CA . VAL A 1 496 ? 13.821 -25.949 -7.651 1.00 56.31 496 VAL A CA 1
ATOM 3950 C C . VAL A 1 496 ? 13.980 -27.010 -8.740 1.00 56.31 496 VAL A C 1
ATOM 3952 O O . VAL A 1 496 ? 13.219 -27.046 -9.706 1.00 56.31 496 VAL A O 1
ATOM 3955 N N . HIS A 1 497 ? 15.034 -27.824 -8.647 1.00 46.25 497 HIS A N 1
ATOM 3956 C CA . HIS A 1 497 ? 15.206 -28.961 -9.539 1.00 46.25 497 HIS A CA 1
ATOM 3957 C C . HIS A 1 497 ? 14.152 -29.999 -9.166 1.00 46.25 497 HIS A C 1
ATOM 3959 O O . HIS A 1 497 ? 14.317 -30.745 -8.205 1.00 46.25 497 HIS A O 1
ATOM 3965 N N . PHE A 1 498 ? 13.074 -30.063 -9.942 1.00 43.47 498 PHE A N 1
ATOM 3966 C CA . PHE A 1 498 ? 12.330 -31.306 -10.060 1.00 43.47 498 PHE A CA 1
ATOM 3967 C C . PHE A 1 498 ? 13.237 -32.259 -10.844 1.00 43.47 498 PHE A C 1
ATOM 3969 O O . PHE A 1 498 ? 13.537 -31.953 -12.003 1.00 43.47 498 PHE A O 1
ATOM 3976 N N . PRO A 1 499 ? 13.754 -33.352 -10.248 1.00 32.91 499 PRO A N 1
ATOM 3977 C CA . PRO A 1 499 ? 14.489 -34.333 -11.023 1.00 32.91 499 PRO A CA 1
ATOM 3978 C C . PRO A 1 499 ? 13.566 -34.802 -12.142 1.00 32.91 499 PRO A C 1
ATOM 3980 O O . PRO A 1 499 ? 12.449 -35.259 -11.897 1.00 32.91 499 PRO A O 1
ATOM 3983 N N . SER A 1 500 ? 14.012 -34.619 -13.381 1.00 33.25 500 SER A N 1
ATOM 3984 C CA . SER A 1 500 ? 13.353 -35.186 -14.543 1.00 33.25 500 SER A CA 1
ATOM 3985 C C . SER A 1 500 ? 13.195 -36.681 -14.275 1.00 33.25 500 SER A C 1
ATOM 3987 O O . SER A 1 500 ? 14.192 -37.386 -14.121 1.00 33.25 500 SER A O 1
ATOM 3989 N N . LEU A 1 501 ? 11.957 -37.164 -14.172 1.00 31.41 501 LEU A N 1
ATOM 3990 C CA . LEU A 1 501 ? 11.649 -38.591 -14.211 1.00 31.41 501 LEU A CA 1
ATOM 3991 C C . LEU A 1 501 ? 11.998 -39.091 -15.618 1.00 31.41 501 LEU A C 1
ATOM 3993 O O . LEU A 1 501 ? 11.141 -39.233 -16.484 1.00 31.41 501 LEU A O 1
ATOM 3997 N N . ILE A 1 502 ? 13.287 -39.307 -15.864 1.00 32.50 502 ILE A N 1
ATOM 3998 C CA . ILE A 1 502 ? 13.760 -40.133 -16.964 1.00 32.50 502 ILE A CA 1
ATOM 3999 C C . ILE A 1 502 ? 13.490 -41.562 -16.499 1.00 32.50 502 ILE A C 1
ATOM 4001 O O . ILE A 1 502 ? 14.241 -42.115 -15.698 1.00 32.50 502 ILE A O 1
ATOM 4005 N N . LEU A 1 503 ? 12.367 -42.133 -16.932 1.00 27.34 503 LEU A N 1
ATOM 4006 C CA . LEU A 1 503 ? 12.129 -43.566 -16.793 1.00 27.34 503 LEU A CA 1
ATOM 4007 C C . LEU A 1 503 ? 13.200 -44.292 -17.626 1.00 27.34 503 LEU A C 1
ATOM 4009 O O . LEU A 1 503 ? 13.278 -44.044 -18.833 1.00 27.34 503 LEU A O 1
ATOM 4013 N N . PRO A 1 504 ? 14.045 -45.154 -17.035 1.00 27.03 504 PRO A N 1
ATOM 4014 C CA . PRO A 1 504 ? 14.986 -45.936 -17.816 1.00 27.03 504 PRO A CA 1
ATOM 4015 C C . PRO A 1 504 ? 14.207 -46.981 -18.621 1.00 27.03 504 PRO A C 1
ATOM 4017 O O . PRO A 1 504 ? 13.498 -47.814 -18.060 1.00 27.03 504 PRO A O 1
ATOM 4020 N N . VAL A 1 505 ? 14.334 -46.938 -19.946 1.00 30.06 505 VAL A N 1
ATOM 4021 C CA . VAL A 1 505 ? 13.881 -48.019 -20.826 1.00 30.06 505 VAL A CA 1
ATOM 4022 C C . VAL A 1 505 ? 14.856 -49.187 -20.648 1.00 30.06 505 VAL A C 1
ATOM 4024 O O . VAL A 1 505 ? 15.990 -49.119 -21.115 1.00 30.06 505 VAL A O 1
ATOM 4027 N N . SER A 1 506 ? 14.450 -50.241 -19.936 1.00 30.83 506 SER A N 1
ATOM 4028 C CA . SER A 1 506 ? 15.233 -51.478 -19.822 1.00 30.83 506 SER A CA 1
ATOM 4029 C C . SER A 1 506 ? 14.971 -52.389 -21.023 1.00 30.83 506 SER A C 1
ATOM 4031 O O . SER A 1 506 ? 13.838 -52.827 -21.232 1.00 30.83 506 SER A O 1
ATOM 4033 N N . THR A 1 507 ? 16.012 -52.703 -21.797 1.00 29.09 507 THR A N 1
ATOM 4034 C CA . THR A 1 507 ? 15.986 -53.782 -22.793 1.00 29.09 507 THR A CA 1
ATOM 4035 C C . THR A 1 507 ? 15.882 -55.145 -22.107 1.00 29.09 507 THR A C 1
ATOM 4037 O O . THR A 1 507 ? 16.429 -55.352 -21.028 1.00 29.09 507 THR A O 1
ATOM 4040 N N . ALA A 1 508 ? 15.153 -56.055 -22.750 1.00 32.22 508 ALA A N 1
ATOM 4041 C CA . ALA A 1 508 ? 14.832 -57.397 -22.280 1.00 32.22 508 ALA A CA 1
ATOM 4042 C C . ALA A 1 508 ? 16.071 -58.281 -22.033 1.00 32.22 508 ALA A C 1
ATOM 4044 O O . ALA A 1 508 ? 17.000 -58.273 -22.839 1.00 32.22 508 ALA A O 1
ATOM 4045 N N . GLY A 1 509 ? 16.037 -59.088 -20.965 1.00 28.81 509 GLY A N 1
ATOM 4046 C CA . GLY A 1 509 ? 17.001 -60.165 -20.724 1.00 28.81 509 GLY A CA 1
ATOM 4047 C C . GLY A 1 509 ? 17.049 -60.647 -19.268 1.00 28.81 509 GLY A C 1
ATOM 4048 O O . GLY A 1 509 ? 17.613 -59.975 -18.417 1.00 28.81 509 GLY A O 1
ATOM 4049 N N . ASP A 1 510 ? 16.495 -61.840 -19.049 1.00 27.25 510 ASP A N 1
ATOM 4050 C CA . ASP A 1 510 ? 16.739 -62.805 -17.965 1.00 27.25 510 ASP A CA 1
ATOM 4051 C C . ASP A 1 510 ? 16.101 -62.655 -16.565 1.00 27.25 510 ASP A C 1
ATOM 4053 O O . ASP A 1 510 ? 16.410 -61.806 -15.731 1.00 27.25 510 ASP A O 1
ATOM 4057 N N . PHE A 1 511 ? 15.229 -63.636 -16.303 1.00 27.88 511 PHE A N 1
ATOM 4058 C CA . PHE A 1 511 ? 14.629 -64.028 -15.031 1.00 27.88 511 PHE A CA 1
ATOM 4059 C C . PHE A 1 511 ? 15.673 -64.526 -14.016 1.00 27.88 511 PHE A C 1
ATOM 4061 O O . PHE A 1 511 ? 16.418 -65.457 -14.314 1.00 27.88 511 PHE A O 1
ATOM 4068 N N . LYS A 1 512 ? 15.600 -64.025 -12.772 1.00 26.73 512 LYS A N 1
ATOM 4069 C CA . LYS A 1 512 ? 15.879 -64.756 -11.513 1.00 26.73 512 LYS A CA 1
ATOM 4070 C C . LYS A 1 512 ? 15.234 -64.015 -10.323 1.00 26.73 512 LYS A C 1
ATOM 4072 O O . LYS A 1 512 ? 15.515 -62.848 -10.081 1.00 26.73 512 LYS A O 1
ATOM 4077 N N . THR A 1 513 ? 14.350 -64.690 -9.589 1.00 25.44 513 THR A N 1
ATOM 4078 C CA . THR A 1 513 ? 13.716 -64.249 -8.322 1.00 25.44 513 THR A CA 1
ATOM 4079 C C . THR A 1 513 ? 14.570 -64.667 -7.097 1.00 25.44 513 THR A C 1
ATOM 4081 O O . THR A 1 513 ? 15.429 -65.531 -7.253 1.00 25.44 513 THR A O 1
ATOM 4084 N N . PRO A 1 514 ? 14.304 -64.209 -5.852 1.00 32.78 514 PRO A N 1
ATOM 4085 C CA . PRO A 1 514 ? 14.623 -62.882 -5.319 1.00 32.78 514 PRO A CA 1
ATOM 4086 C C . PRO A 1 514 ? 15.433 -62.952 -3.996 1.00 32.78 514 PRO A C 1
ATOM 4088 O O . PRO A 1 514 ? 15.173 -63.796 -3.142 1.00 32.78 514 PRO A O 1
ATOM 4091 N N . THR A 1 515 ? 16.334 -62.000 -3.740 1.00 25.23 515 THR A N 1
ATOM 4092 C CA . THR A 1 515 ? 16.881 -61.771 -2.385 1.00 25.23 515 THR A CA 1
ATOM 4093 C C . THR A 1 515 ? 16.893 -60.287 -2.037 1.00 25.23 515 THR A C 1
ATOM 4095 O O . THR A 1 515 ? 17.370 -59.459 -2.806 1.00 25.23 515 THR A O 1
ATOM 4098 N N . LEU A 1 516 ? 16.310 -60.010 -0.866 1.00 28.38 516 LEU A N 1
ATOM 4099 C CA . LEU A 1 516 ? 16.194 -58.762 -0.109 1.00 28.38 516 LEU A CA 1
ATOM 4100 C C . LEU A 1 516 ? 17.202 -57.652 -0.450 1.00 28.38 516 LEU A C 1
ATOM 4102 O O . LEU A 1 516 ? 18.407 -57.829 -0.292 1.00 28.38 516 LEU A O 1
ATOM 4106 N N . GLY A 1 517 ? 16.683 -56.447 -0.711 1.00 25.70 517 GLY A N 1
ATOM 4107 C CA . GLY A 1 517 ? 17.472 -55.227 -0.552 1.00 25.70 517 GLY A CA 1
ATOM 4108 C C . GLY A 1 517 ? 16.972 -54.008 -1.321 1.00 25.70 517 GLY A C 1
ATOM 4109 O O . GLY A 1 517 ? 17.551 -53.662 -2.339 1.00 25.70 517 GLY A O 1
ATOM 4110 N N . LYS A 1 518 ? 16.011 -53.295 -0.720 1.00 25.75 518 LYS A N 1
ATOM 4111 C CA . LYS A 1 518 ? 15.593 -51.899 -0.982 1.00 25.75 518 LYS A CA 1
ATOM 4112 C C . LYS A 1 518 ? 14.540 -51.662 -2.088 1.00 25.75 518 LYS A C 1
ATOM 4114 O O . LYS A 1 518 ? 14.679 -52.171 -3.195 1.00 25.75 518 LYS A O 1
ATOM 4119 N N . PRO A 1 519 ? 13.481 -50.876 -1.794 1.00 26.66 519 PRO A N 1
ATOM 4120 C CA . PRO A 1 519 ? 12.376 -50.651 -2.714 1.00 26.66 519 PRO A CA 1
ATOM 4121 C C . PRO A 1 519 ? 12.668 -49.531 -3.721 1.00 26.66 519 PRO A C 1
ATOM 4123 O O . PRO A 1 519 ? 13.139 -48.450 -3.375 1.00 26.66 519 PRO A O 1
ATOM 4126 N N . THR A 1 520 ? 12.308 -49.805 -4.970 1.00 26.50 520 THR A N 1
ATOM 4127 C CA . THR A 1 520 ? 12.075 -48.855 -6.064 1.00 26.50 520 THR A CA 1
ATOM 4128 C C . THR A 1 520 ? 10.969 -47.837 -5.728 1.00 26.50 520 THR A C 1
ATOM 4130 O O . THR A 1 520 ? 10.022 -48.201 -5.023 1.00 26.50 520 THR A O 1
ATOM 4133 N N . PRO A 1 521 ? 10.987 -46.608 -6.285 1.00 27.73 521 PRO A N 1
ATOM 4134 C CA . PRO A 1 521 ? 9.889 -45.655 -6.128 1.00 27.73 521 PRO A CA 1
ATOM 4135 C C . PRO A 1 521 ? 8.639 -46.138 -6.879 1.00 27.73 521 PRO A C 1
ATOM 4137 O O . PRO A 1 521 ? 8.663 -46.314 -8.097 1.00 27.73 521 PRO A O 1
ATOM 4140 N N . LYS A 1 522 ? 7.531 -46.339 -6.156 1.00 28.31 522 LYS A N 1
ATOM 4141 C CA . LYS A 1 522 ? 6.197 -46.490 -6.751 1.00 28.31 522 LYS A CA 1
ATOM 4142 C C . LYS A 1 522 ? 5.709 -45.132 -7.262 1.00 28.31 522 LYS A C 1
ATOM 4144 O O . LYS A 1 522 ? 5.831 -44.122 -6.573 1.00 28.31 522 LYS A O 1
ATOM 4149 N N . ALA A 1 523 ? 5.139 -45.151 -8.463 1.00 27.06 523 ALA A N 1
ATOM 4150 C CA . ALA A 1 523 ? 4.457 -44.039 -9.109 1.00 27.06 523 ALA A CA 1
ATOM 4151 C C . ALA A 1 523 ? 3.411 -43.381 -8.187 1.00 27.06 523 ALA A C 1
ATOM 4153 O O . ALA A 1 523 ? 2.636 -44.063 -7.514 1.00 27.06 523 ALA A O 1
ATOM 4154 N N . TRP A 1 524 ? 3.410 -42.048 -8.166 1.00 27.81 524 TRP A N 1
ATOM 4155 C CA . TRP A 1 524 ? 2.517 -41.224 -7.357 1.00 27.81 524 TRP A CA 1
ATOM 4156 C C . TRP A 1 524 ? 1.171 -41.044 -8.061 1.00 27.81 524 TRP A C 1
ATOM 4158 O O . TRP A 1 524 ? 1.063 -40.275 -9.013 1.00 27.81 524 TRP A O 1
ATOM 4168 N N . ASN A 1 525 ? 0.135 -41.720 -7.564 1.00 28.73 525 ASN A N 1
ATOM 4169 C CA . ASN A 1 525 ? -1.250 -41.376 -7.873 1.00 28.73 525 ASN A CA 1
ATOM 4170 C C . ASN A 1 525 ? -1.787 -40.411 -6.813 1.00 28.73 525 ASN A C 1
ATOM 4172 O O . ASN A 1 525 ? -1.662 -40.643 -5.611 1.00 28.73 525 ASN A O 1
ATOM 4176 N N . GLY A 1 526 ? -2.400 -39.324 -7.284 1.00 39.22 526 GLY A N 1
ATOM 4177 C CA . GLY A 1 526 ? -3.036 -38.305 -6.462 1.00 39.22 526 GLY A CA 1
ATOM 4178 C C . GLY A 1 526 ? -4.222 -38.866 -5.687 1.00 39.22 526 GLY A C 1
ATOM 4179 O O . GLY A 1 526 ? -5.320 -38.982 -6.223 1.00 39.22 526 GLY A O 1
ATOM 4180 N N . ARG A 1 527 ? -3.978 -39.231 -4.429 1.00 34.59 527 ARG A N 1
ATOM 4181 C CA . ARG A 1 527 ? -4.898 -39.163 -3.283 1.00 34.59 527 ARG A CA 1
ATOM 4182 C C . ARG A 1 527 ? -4.185 -39.783 -2.082 1.00 34.59 527 ARG A C 1
ATOM 4184 O O . ARG A 1 527 ? -4.087 -40.998 -1.981 1.00 34.59 527 ARG A O 1
ATOM 4191 N N . GLY A 1 528 ? -3.706 -38.927 -1.182 1.00 33.22 528 GLY A N 1
ATOM 4192 C CA . GLY A 1 528 ? -3.209 -39.329 0.134 1.00 33.22 528 GLY A CA 1
ATOM 4193 C C . GLY A 1 528 ? -1.739 -39.012 0.362 1.00 33.22 528 GLY A C 1
ATOM 4194 O O . GLY A 1 528 ? -0.910 -39.882 0.172 1.00 33.22 528 GLY A O 1
ATOM 4195 N N . TRP A 1 529 ? -1.450 -37.788 0.813 1.00 24.28 529 TRP A N 1
ATOM 4196 C CA . TRP A 1 529 ? -0.322 -37.480 1.698 1.00 24.28 529 TRP A CA 1
ATOM 4197 C C . TRP A 1 529 ? -0.665 -36.213 2.489 1.00 24.28 529 TRP A C 1
ATOM 4199 O O . TRP A 1 529 ? -0.738 -35.123 1.929 1.00 24.28 529 TRP A O 1
ATOM 4209 N N . LEU A 1 530 ? -0.920 -36.368 3.790 1.00 30.25 530 LEU A N 1
ATOM 4210 C CA . LEU A 1 530 ? -0.978 -35.261 4.750 1.00 30.25 530 LEU A CA 1
ATOM 4211 C C . LEU A 1 530 ? -0.193 -35.576 6.036 1.00 30.25 530 LEU A C 1
ATOM 4213 O O . LEU A 1 530 ? -0.466 -34.973 7.065 1.00 30.25 530 LEU A O 1
ATOM 4217 N N . GLU A 1 531 ? 0.786 -36.488 5.996 1.00 30.41 531 GLU A N 1
ATOM 4218 C CA . GLU A 1 531 ? 1.539 -36.872 7.205 1.00 30.41 531 GLU A CA 1
ATOM 4219 C C . GLU A 1 531 ? 3.074 -36.870 7.102 1.00 30.41 531 GLU A C 1
ATOM 4221 O O . GLU A 1 531 ? 3.728 -37.231 8.068 1.00 30.41 531 GLU A O 1
ATOM 4226 N N . GLU A 1 532 ? 3.695 -36.346 6.041 1.00 28.72 532 GLU A N 1
ATOM 4227 C CA . GLU A 1 532 ? 5.170 -36.217 6.003 1.00 28.72 532 GLU A CA 1
ATOM 4228 C C . GLU A 1 532 ? 5.659 -34.825 5.583 1.00 28.72 532 GLU A C 1
ATOM 4230 O O . GLU A 1 532 ? 6.391 -34.668 4.615 1.00 28.72 532 GLU A O 1
ATOM 4235 N N . LEU A 1 533 ? 5.286 -33.796 6.353 1.00 27.92 533 LEU A N 1
ATOM 4236 C CA . LEU A 1 533 ? 6.033 -32.530 6.447 1.00 27.92 533 LEU A CA 1
ATOM 4237 C C . LEU A 1 533 ? 5.919 -31.962 7.875 1.00 27.92 533 LEU A C 1
ATOM 4239 O O . LEU A 1 533 ? 5.315 -30.919 8.112 1.00 27.92 533 LEU A O 1
ATOM 4243 N N . GLN A 1 534 ? 6.492 -32.666 8.854 1.00 30.17 534 GLN A N 1
ATOM 4244 C CA . GLN A 1 534 ? 6.725 -32.137 10.203 1.00 30.17 534 GLN A CA 1
ATOM 4245 C C . GLN A 1 534 ? 8.199 -32.282 10.592 1.00 30.17 534 GLN A C 1
ATOM 4247 O O . GLN A 1 534 ? 8.602 -33.266 11.197 1.00 30.17 534 GLN A O 1
ATOM 4252 N N . ILE A 1 535 ? 8.996 -31.260 10.274 1.00 26.30 535 ILE A N 1
ATOM 4253 C CA . ILE A 1 535 ? 10.281 -30.942 10.921 1.00 26.30 535 ILE A CA 1
ATOM 4254 C C . ILE A 1 535 ? 10.329 -29.400 10.918 1.00 26.30 535 ILE A C 1
ATOM 4256 O O . ILE A 1 535 ? 10.336 -28.808 9.848 1.00 26.30 535 ILE A O 1
ATOM 4260 N N . GLN A 1 536 ? 10.211 -28.663 12.027 1.00 24.58 536 GLN A N 1
ATOM 4261 C CA . GLN A 1 536 ? 10.983 -28.747 13.269 1.00 24.58 536 GLN A CA 1
ATOM 4262 C C . GLN A 1 536 ? 10.099 -28.670 14.533 1.00 24.58 536 GLN A C 1
ATOM 4264 O O . GLN A 1 536 ? 9.443 -27.662 14.790 1.00 24.58 536 GLN A O 1
ATOM 4269 N N . LYS A 1 537 ? 10.170 -29.695 15.388 1.00 26.00 537 LYS A N 1
ATOM 4270 C CA . LYS A 1 537 ? 9.987 -29.557 16.840 1.00 26.00 537 LYS A CA 1
ATOM 4271 C C . LYS A 1 537 ? 11.235 -30.119 17.505 1.00 26.00 537 LYS A C 1
ATOM 4273 O O . LYS A 1 537 ? 11.573 -31.281 17.304 1.00 26.00 537 LYS A O 1
ATOM 4278 N N . THR A 1 538 ? 11.920 -29.286 18.271 1.00 25.72 538 THR A N 1
ATOM 4279 C CA . THR A 1 538 ? 13.040 -29.686 19.120 1.00 25.72 538 THR A CA 1
ATOM 4280 C C . THR A 1 538 ? 12.507 -30.005 20.521 1.00 25.72 538 THR A C 1
ATOM 4282 O O . THR A 1 538 ? 11.649 -29.277 21.017 1.00 25.72 538 THR A O 1
ATOM 4285 N N . ILE A 1 539 ? 13.106 -31.031 21.144 1.00 25.98 539 ILE A N 1
ATOM 4286 C CA . ILE A 1 539 ? 13.074 -31.465 22.562 1.00 25.98 539 ILE A CA 1
ATOM 4287 C C . ILE A 1 539 ? 12.271 -32.769 22.847 1.00 25.98 539 ILE A C 1
ATOM 4289 O O . ILE A 1 539 ? 11.047 -32.811 22.799 1.00 25.98 539 ILE A O 1
ATOM 4293 N N . LEU A 1 540 ? 13.039 -33.825 23.166 1.00 22.55 540 LEU A N 1
ATOM 4294 C CA . LEU A 1 540 ? 12.741 -35.149 23.778 1.00 22.55 540 LEU A CA 1
ATOM 4295 C C . LEU A 1 540 ? 13.166 -35.119 25.280 1.00 22.55 540 LEU A C 1
ATOM 4297 O O . LEU A 1 540 ? 13.867 -34.158 25.611 1.00 22.55 540 LEU A O 1
ATOM 4301 N N . PRO A 1 541 ? 12.998 -36.156 26.158 1.00 36.00 541 PRO A N 1
ATOM 4302 C CA . PRO A 1 541 ? 12.120 -37.365 26.268 1.00 36.00 541 PRO A CA 1
ATOM 4303 C C . PRO A 1 541 ? 11.480 -37.465 27.719 1.00 36.00 541 PRO A C 1
ATOM 4305 O O . PRO A 1 541 ? 11.425 -36.409 28.349 1.00 36.00 541 PRO A O 1
ATOM 4308 N N . PRO A 1 542 ? 11.044 -38.612 28.345 1.00 37.03 542 PRO A N 1
ATOM 4309 C CA . PRO A 1 542 ? 10.915 -40.026 27.920 1.00 37.03 542 PRO A CA 1
ATOM 4310 C C . PRO A 1 542 ? 9.583 -40.783 28.247 1.00 37.03 542 PRO A C 1
ATOM 4312 O O . PRO A 1 542 ? 8.718 -40.328 28.986 1.00 37.03 542 PRO A O 1
ATOM 4315 N N . LEU A 1 543 ? 9.501 -41.991 27.658 1.00 28.56 543 LEU A N 1
ATOM 4316 C CA . LEU A 1 543 ? 8.636 -43.184 27.888 1.00 28.56 543 LEU A CA 1
ATOM 4317 C C . LEU A 1 543 ? 8.682 -43.724 29.349 1.00 28.56 543 LEU A C 1
ATOM 4319 O O . LEU A 1 543 ? 9.640 -43.359 30.034 1.00 28.56 543 LEU A O 1
ATOM 4323 N N . PRO A 1 544 ? 7.748 -44.588 29.859 1.00 32.75 544 PRO A N 1
ATOM 4324 C CA . PRO A 1 544 ? 7.357 -45.939 29.350 1.00 32.75 544 PRO A CA 1
ATOM 4325 C C . PRO A 1 544 ? 5.825 -46.236 29.469 1.00 32.75 544 PRO A C 1
ATOM 4327 O O . PRO A 1 544 ? 5.086 -45.373 29.915 1.00 32.75 544 PRO A O 1
ATOM 4330 N N . SER A 1 545 ? 5.179 -47.344 29.071 1.00 27.09 545 SER A N 1
ATOM 4331 C CA . SER A 1 545 ? 5.508 -48.757 28.799 1.00 27.09 545 SER A CA 1
ATOM 4332 C C . SER A 1 545 ? 4.330 -49.438 28.056 1.00 27.09 545 SER A C 1
ATOM 4334 O O . SER A 1 545 ? 3.184 -49.020 28.177 1.00 27.09 545 SER A O 1
ATOM 4336 N N . HIS A 1 546 ? 4.652 -50.512 27.329 1.00 27.28 546 HIS A N 1
ATOM 4337 C CA . HIS A 1 546 ? 3.819 -51.527 26.655 1.00 27.28 546 HIS A CA 1
ATOM 4338 C C . HIS A 1 546 ? 2.494 -51.955 27.330 1.00 27.28 546 HIS A C 1
ATOM 4340 O O . HIS A 1 546 ? 2.449 -52.031 28.549 1.00 27.28 546 HIS A O 1
ATOM 4346 N N . VAL A 1 547 ? 1.495 -52.394 26.535 1.00 25.11 547 VAL A N 1
ATOM 4347 C CA . VAL A 1 547 ? 1.046 -53.810 26.387 1.00 25.11 547 VAL A CA 1
ATOM 4348 C C . VAL A 1 547 ? 0.054 -53.949 25.206 1.00 25.11 547 VAL A C 1
ATOM 4350 O O . VAL A 1 547 ? -0.786 -53.091 24.960 1.00 25.11 547 VAL A O 1
ATOM 4353 N N . TRP A 1 548 ? 0.224 -55.038 24.451 1.00 22.92 548 TRP A N 1
ATOM 4354 C CA . TRP A 1 548 ? -0.526 -55.506 23.277 1.00 22.92 548 TRP A CA 1
ATOM 4355 C C . TRP A 1 548 ? -1.917 -56.095 23.607 1.00 22.92 548 TRP A C 1
ATOM 4357 O O . TRP A 1 548 ? -2.052 -56.681 24.673 1.00 22.92 548 TRP A O 1
ATOM 4367 N N . LEU A 1 549 ? -2.880 -56.091 22.660 1.00 23.06 549 LEU A N 1
ATOM 4368 C CA . LEU A 1 549 ? -3.356 -57.284 21.905 1.00 23.06 549 LEU A CA 1
ATOM 4369 C C . LEU A 1 549 ? -4.744 -57.122 21.230 1.00 23.06 549 LEU A C 1
ATOM 4371 O O . LEU A 1 549 ? -5.740 -56.795 21.859 1.00 23.06 549 LEU A O 1
ATOM 4375 N N . GLN A 1 550 ? -4.740 -57.533 19.957 1.00 23.61 550 GLN A N 1
ATOM 4376 C CA . GLN A 1 550 ? -5.716 -58.352 19.221 1.00 23.61 550 GLN A CA 1
ATOM 4377 C C . GLN A 1 550 ? -7.027 -57.797 18.632 1.00 23.61 550 GLN A C 1
ATOM 4379 O O . GLN A 1 550 ? -7.879 -57.185 19.260 1.00 23.61 550 GLN A O 1
ATOM 4384 N N . MET A 1 551 ? -7.141 -58.156 17.351 1.00 23.06 551 MET A N 1
ATOM 4385 C CA . MET A 1 551 ? -8.223 -58.021 16.387 1.00 23.06 551 MET A CA 1
ATOM 4386 C C . MET A 1 551 ? -9.525 -58.694 16.841 1.00 23.06 551 MET A C 1
ATOM 4388 O O . MET A 1 551 ? -9.485 -59.782 17.408 1.00 23.06 551 MET A O 1
ATOM 4392 N N . ASN A 1 552 ? -10.664 -58.166 16.382 1.00 23.00 552 ASN A N 1
ATOM 4393 C CA . ASN A 1 552 ? -11.561 -58.987 15.568 1.00 23.00 552 ASN A CA 1
ATOM 4394 C C . ASN A 1 552 ? -12.500 -58.153 14.687 1.00 23.00 552 ASN A C 1
ATOM 4396 O O . ASN A 1 552 ? -13.094 -57.168 15.117 1.00 23.00 552 ASN A O 1
ATOM 4400 N N . LEU A 1 553 ? -12.589 -58.591 13.433 1.00 25.17 553 LEU A N 1
ATOM 4401 C CA . LEU A 1 553 ? -13.508 -58.140 12.397 1.00 25.17 553 LEU A CA 1
ATOM 4402 C C . LEU A 1 553 ? -14.912 -58.690 12.667 1.00 25.17 553 LEU A C 1
ATOM 4404 O O . LEU A 1 553 ? -15.053 -59.857 13.015 1.00 25.17 553 LEU A O 1
ATOM 4408 N N . ASN A 1 554 ? -15.938 -57.892 12.374 1.00 24.00 554 ASN A N 1
ATOM 4409 C CA . ASN A 1 554 ? -17.185 -58.410 11.823 1.00 24.00 554 ASN A CA 1
ATOM 4410 C C . ASN A 1 554 ? -17.766 -57.417 10.812 1.00 24.00 554 ASN A C 1
ATOM 4412 O O . ASN A 1 554 ? -17.773 -56.204 11.015 1.00 24.00 554 ASN A O 1
ATOM 4416 N N . ALA A 1 555 ? -18.168 -57.989 9.685 1.00 25.11 555 ALA A N 1
ATOM 4417 C CA . ALA A 1 555 ? -18.651 -57.357 8.472 1.00 25.11 555 ALA A CA 1
ATOM 4418 C C . ALA A 1 555 ? -20.158 -57.044 8.537 1.00 25.11 555 ALA A C 1
ATOM 4420 O O . ALA A 1 555 ? -20.866 -57.661 9.324 1.00 25.11 555 ALA A O 1
ATOM 4421 N N . LEU A 1 556 ? -20.647 -56.139 7.674 1.00 24.45 556 LEU A N 1
ATOM 4422 C CA . LEU A 1 556 ? -21.599 -56.452 6.587 1.00 24.45 556 LEU A CA 1
ATOM 4423 C C . LEU A 1 556 ? -22.153 -55.179 5.890 1.00 24.45 556 LEU A C 1
ATOM 4425 O O . LEU A 1 556 ? -22.723 -54.302 6.525 1.00 24.45 556 LEU A O 1
ATOM 4429 N N . HIS A 1 557 ? -22.031 -55.191 4.555 1.00 24.27 557 HIS A N 1
ATOM 4430 C CA . HIS A 1 557 ? -23.024 -54.831 3.523 1.00 24.27 557 HIS A CA 1
ATOM 4431 C C . HIS A 1 557 ? -23.657 -53.420 3.410 1.00 24.27 557 HIS A C 1
ATOM 4433 O O . HIS A 1 557 ? -24.537 -53.062 4.179 1.00 24.27 557 HIS A O 1
ATOM 4439 N N . LEU A 1 558 ? -23.369 -52.711 2.297 1.00 24.81 558 LEU A N 1
ATOM 4440 C CA . LEU A 1 558 ? -24.228 -52.629 1.084 1.00 24.81 558 LEU A CA 1
ATOM 4441 C C . LEU A 1 558 ? -23.640 -51.667 0.011 1.00 24.81 558 LEU A C 1
ATOM 4443 O O . LEU A 1 558 ? -23.388 -50.495 0.268 1.00 24.81 558 LEU A O 1
ATOM 4447 N N . HIS A 1 559 ? -23.442 -52.198 -1.201 1.00 22.03 559 HIS A N 1
ATOM 4448 C CA . HIS A 1 559 ? -23.333 -51.511 -2.512 1.00 22.03 559 HIS A CA 1
ATOM 4449 C C . HIS A 1 559 ? -24.772 -51.367 -3.103 1.00 22.03 559 HIS A C 1
ATOM 4451 O O . HIS A 1 559 ? -25.675 -51.931 -2.481 1.00 22.03 559 HIS A O 1
ATOM 4457 N N . PRO A 1 560 ? -25.051 -50.792 -4.307 1.00 35.78 560 PRO A N 1
ATOM 4458 C CA . PRO A 1 560 ? -24.189 -50.113 -5.294 1.00 35.78 560 PRO A CA 1
ATOM 4459 C C . PRO A 1 560 ? -24.789 -48.824 -5.929 1.00 35.78 560 PRO A C 1
ATOM 4461 O O . PRO A 1 560 ? -25.968 -48.548 -5.782 1.00 35.78 560 PRO A O 1
ATOM 4464 N N . HIS A 1 561 ? -23.981 -48.061 -6.685 1.00 24.30 561 HIS A N 1
ATOM 4465 C CA . HIS A 1 561 ? -24.276 -47.569 -8.053 1.00 24.30 561 HIS A CA 1
ATOM 4466 C C . HIS A 1 561 ? -23.244 -46.510 -8.478 1.00 24.30 561 HIS A C 1
ATOM 4468 O O . HIS A 1 561 ? -23.286 -45.395 -7.980 1.00 24.30 561 HIS A O 1
ATOM 4474 N N . PHE A 1 562 ? -22.360 -46.832 -9.427 1.00 24.53 562 PHE A N 1
ATOM 4475 C CA . PHE A 1 562 ? -21.801 -45.863 -10.382 1.00 24.53 562 PHE A CA 1
ATOM 4476 C C . PHE A 1 562 ? -21.306 -46.626 -11.618 1.00 24.53 562 PHE A C 1
ATOM 4478 O O . PHE A 1 562 ? -20.360 -47.406 -11.539 1.00 24.53 562 PHE A O 1
ATOM 4485 N N . GLN A 1 563 ? -21.981 -46.416 -12.749 1.00 26.03 563 GLN A N 1
ATOM 4486 C CA . GLN A 1 563 ? -21.551 -46.835 -14.081 1.00 26.03 563 GLN A CA 1
ATOM 4487 C C . GLN A 1 563 ? -20.987 -45.608 -14.818 1.00 26.03 563 GLN A C 1
ATOM 4489 O O . GLN A 1 563 ? -21.683 -44.616 -15.005 1.00 26.03 563 GLN A O 1
ATOM 4494 N N . THR A 1 564 ? -19.697 -45.703 -15.154 1.00 25.66 564 THR A N 1
ATOM 4495 C CA . THR A 1 564 ? -19.054 -45.404 -16.452 1.00 25.66 564 THR A CA 1
ATOM 4496 C C . THR A 1 564 ? -19.539 -44.237 -17.321 1.00 25.66 564 THR A C 1
ATOM 4498 O O . THR A 1 564 ? -20.613 -44.324 -17.905 1.00 25.66 564 THR A O 1
ATOM 4501 N N . ILE A 1 565 ? -18.620 -43.296 -17.602 1.00 24.59 565 ILE A N 1
ATOM 4502 C CA . ILE A 1 565 ? -18.266 -42.880 -18.977 1.00 24.59 565 ILE A CA 1
ATOM 4503 C C . ILE A 1 565 ? -16.733 -42.774 -19.078 1.00 24.59 565 ILE A C 1
ATOM 4505 O O . ILE A 1 565 ? -16.092 -42.066 -18.304 1.00 24.59 565 ILE A O 1
ATOM 4509 N N . GLU A 1 566 ? -16.177 -43.520 -20.030 1.00 27.27 566 GLU A N 1
ATOM 4510 C CA . GLU A 1 566 ? -14.769 -43.613 -20.413 1.00 27.27 566 GLU A CA 1
ATOM 4511 C C . GLU A 1 566 ? -14.420 -42.667 -21.582 1.00 27.27 566 GLU A C 1
ATOM 4513 O O . GLU A 1 566 ? -15.208 -42.479 -22.503 1.00 27.27 566 GLU A O 1
ATOM 4518 N N . ASN A 1 567 ? -13.181 -42.168 -21.532 1.00 27.17 567 ASN A N 1
ATOM 4519 C CA . ASN A 1 567 ? -12.183 -42.079 -22.609 1.00 27.17 567 ASN A CA 1
ATOM 4520 C C . ASN A 1 567 ? -12.468 -41.283 -23.902 1.00 27.17 567 ASN A C 1
ATOM 4522 O O . ASN A 1 567 ? -13.102 -41.755 -24.840 1.00 27.17 567 ASN A O 1
ATOM 4526 N N . PHE A 1 568 ? -11.757 -40.152 -24.021 1.00 22.61 568 PHE A N 1
ATOM 4527 C CA . PHE A 1 568 ? -11.233 -39.614 -25.282 1.00 22.61 568 PHE A CA 1
ATOM 4528 C C . PHE A 1 568 ? -9.733 -39.311 -25.110 1.00 22.61 568 PHE A C 1
ATOM 4530 O O . PHE A 1 568 ? -9.382 -38.359 -24.417 1.00 22.61 568 PHE A O 1
ATOM 4537 N N . CYS A 1 569 ? -8.872 -40.155 -25.696 1.00 22.22 569 CYS A N 1
ATOM 4538 C CA . CYS A 1 569 ? -7.535 -39.835 -26.233 1.00 22.22 569 CYS A CA 1
ATOM 4539 C C . CYS A 1 569 ? -6.866 -41.109 -26.795 1.00 22.22 569 CYS A C 1
ATOM 4541 O O . CYS A 1 569 ? -6.461 -41.976 -26.022 1.00 22.22 569 CYS A O 1
ATOM 4543 N N . PRO A 1 570 ? -6.722 -41.210 -28.124 1.00 28.97 570 PRO A N 1
ATOM 4544 C CA . PRO A 1 570 ? -5.541 -41.812 -28.762 1.00 28.97 570 PRO A CA 1
ATOM 4545 C C . PRO A 1 570 ? -5.010 -40.824 -29.842 1.00 28.97 570 PRO A C 1
ATOM 4547 O O . PRO A 1 570 ? -5.768 -39.992 -30.328 1.00 28.97 570 PRO A O 1
ATOM 4550 N N . AS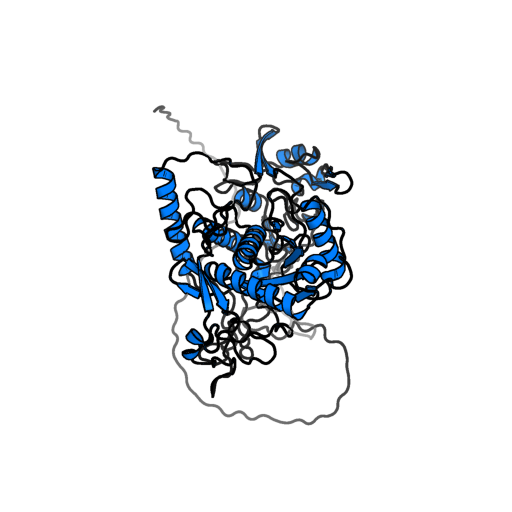P A 1 571 ? -3.757 -40.708 -30.281 1.00 26.12 571 ASP A N 1
ATOM 4551 C CA . ASP A 1 571 ? -2.533 -41.503 -30.254 1.00 26.12 571 ASP A CA 1
ATOM 4552 C C . ASP A 1 571 ? -1.345 -40.550 -30.523 1.00 26.12 571 ASP A C 1
ATOM 4554 O O . ASP A 1 571 ? -1.460 -39.614 -31.315 1.00 26.12 571 ASP A O 1
ATOM 4558 N N . PHE A 1 572 ? -0.167 -40.832 -29.964 1.0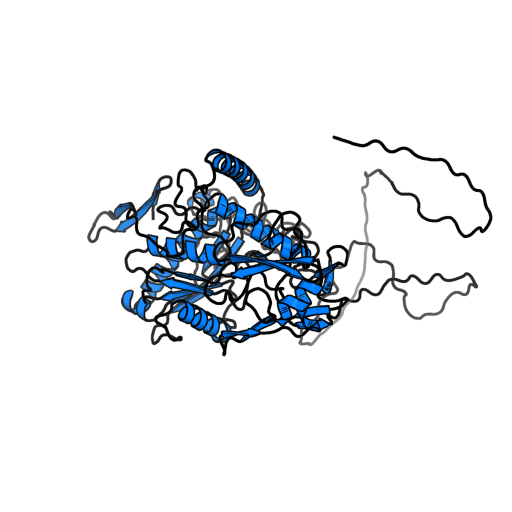0 23.84 572 PHE A N 1
ATOM 4559 C CA . PHE A 1 572 ? 1.120 -40.394 -30.524 1.00 23.84 572 PHE A CA 1
ATOM 4560 C C . PHE A 1 572 ? 2.117 -41.539 -30.332 1.00 23.84 572 PHE A C 1
ATOM 4562 O O . PHE A 1 572 ? 2.522 -41.778 -29.204 1.00 23.84 572 PHE A O 1
ATOM 4569 N N . TYR A 1 573 ? 2.452 -42.264 -31.408 1.00 25.12 573 TYR A N 1
ATOM 4570 C CA . TYR A 1 573 ? 3.784 -42.814 -31.739 1.00 25.12 573 TYR A CA 1
ATOM 4571 C C . TYR A 1 573 ? 3.683 -43.772 -32.944 1.00 25.12 573 TYR A C 1
ATOM 4573 O O . TYR A 1 573 ? 3.312 -44.933 -32.793 1.00 25.12 573 TYR A O 1
ATOM 4581 N N . ARG A 1 574 ? 4.078 -43.312 -34.142 1.00 25.33 574 ARG A N 1
ATOM 4582 C CA . ARG A 1 574 ? 4.702 -44.139 -35.198 1.00 25.33 574 ARG A CA 1
ATOM 4583 C C . ARG A 1 574 ? 5.172 -43.267 -36.364 1.00 25.33 574 ARG A C 1
ATOM 4585 O O . ARG A 1 574 ? 4.348 -42.644 -37.018 1.00 25.33 574 ARG A O 1
ATOM 4592 N N . ALA A 1 575 ? 6.476 -43.278 -36.630 1.00 27.56 575 ALA A N 1
ATOM 4593 C CA . ALA A 1 575 ? 7.073 -43.652 -37.920 1.00 27.56 575 ALA A CA 1
ATOM 4594 C C . ALA A 1 575 ? 8.533 -43.179 -37.965 1.00 27.56 575 ALA A C 1
ATOM 4596 O O . ALA A 1 575 ? 8.827 -41.996 -37.811 1.00 27.56 575 ALA A O 1
ATOM 4597 N N . GLY A 1 576 ? 9.436 -44.143 -38.140 1.00 24.30 576 GLY A N 1
ATOM 4598 C CA . GLY A 1 576 ? 10.847 -43.911 -38.397 1.00 24.30 576 GLY A CA 1
ATOM 4599 C C . GLY A 1 576 ? 11.142 -43.596 -39.864 1.00 24.30 576 GLY A C 1
ATOM 4600 O O . GLY A 1 576 ? 10.294 -43.729 -40.742 1.00 24.30 576 GLY A O 1
ATOM 4601 N N . LEU A 1 577 ? 12.395 -43.188 -40.048 1.00 25.75 577 LEU A N 1
ATOM 4602 C CA . LEU A 1 577 ? 13.219 -43.140 -41.257 1.00 25.75 577 LEU A CA 1
ATOM 4603 C C . LEU A 1 577 ? 12.739 -43.986 -42.448 1.00 25.75 577 LEU A C 1
ATOM 4605 O O . LEU A 1 577 ? 12.680 -45.207 -42.330 1.00 25.75 577 LEU A O 1
ATOM 4609 N N . VAL A 1 578 ? 12.586 -43.339 -43.611 1.00 26.31 578 VAL A N 1
ATOM 4610 C CA . VAL A 1 578 ? 12.923 -43.896 -44.935 1.00 26.31 578 VAL A CA 1
ATOM 4611 C C . VAL A 1 578 ? 13.435 -42.750 -45.825 1.00 26.31 578 VAL A C 1
ATOM 4613 O O . VAL A 1 578 ? 12.749 -41.747 -46.014 1.00 26.31 578 VAL A O 1
ATOM 4616 N N . GLU A 1 579 ? 14.664 -42.893 -46.327 1.00 26.69 579 GLU A N 1
ATOM 4617 C CA . GLU A 1 579 ? 15.241 -42.122 -47.437 1.00 26.69 579 GLU A CA 1
ATOM 4618 C C . GLU A 1 579 ? 14.534 -42.448 -48.760 1.00 26.69 579 GLU A C 1
ATOM 4620 O O . GLU A 1 579 ? 14.128 -43.588 -48.972 1.00 26.69 579 GLU A O 1
ATOM 4625 N N . GLY A 1 580 ? 14.508 -41.500 -49.702 1.00 24.70 580 GLY A N 1
ATOM 4626 C CA . GLY A 1 580 ? 14.427 -41.856 -51.121 1.00 24.70 580 GLY A CA 1
ATOM 4627 C C . GLY A 1 580 ? 13.446 -41.061 -51.975 1.00 24.70 580 GLY A C 1
ATOM 4628 O O . GLY A 1 580 ? 12.305 -41.453 -52.168 1.00 24.70 580 GLY A O 1
ATOM 4629 N N . ASP A 1 581 ? 14.018 -40.049 -52.617 1.00 24.61 581 ASP A N 1
ATOM 4630 C CA . ASP A 1 581 ? 13.880 -39.785 -54.048 1.00 24.61 581 ASP A CA 1
ATOM 4631 C C . ASP A 1 581 ? 12.806 -38.813 -54.590 1.00 24.61 581 ASP A C 1
ATOM 4633 O O . ASP A 1 581 ? 11.668 -38.659 -54.158 1.00 24.61 581 ASP A O 1
ATOM 4637 N N . THR A 1 582 ? 13.326 -38.113 -55.585 1.00 27.41 582 THR A N 1
ATOM 4638 C CA . THR A 1 582 ? 12.940 -36.961 -56.383 1.00 27.41 582 THR A CA 1
ATOM 4639 C C . THR A 1 582 ? 11.556 -36.992 -57.045 1.00 27.41 582 THR A C 1
ATOM 4641 O O . THR A 1 582 ? 11.147 -37.987 -57.633 1.00 27.41 582 THR A O 1
ATOM 4644 N N . ARG A 1 583 ? 10.903 -35.816 -57.128 1.00 26.30 583 ARG A N 1
ATOM 4645 C CA . ARG A 1 583 ? 10.472 -35.214 -58.411 1.00 26.30 583 ARG A CA 1
ATOM 4646 C C . ARG A 1 583 ? 9.891 -33.803 -58.267 1.00 26.30 583 ARG A C 1
ATOM 4648 O O . ARG A 1 583 ? 9.030 -33.515 -57.447 1.00 26.30 583 ARG A O 1
ATOM 4655 N N . LYS A 1 584 ? 10.393 -32.951 -59.162 1.00 27.97 584 LYS A N 1
ATOM 4656 C CA . LYS A 1 584 ? 9.941 -31.608 -59.535 1.00 27.97 584 LYS A CA 1
ATOM 4657 C C . LYS A 1 584 ? 8.451 -31.573 -59.892 1.00 27.97 584 LYS A C 1
ATOM 4659 O O . LYS A 1 584 ? 8.025 -32.411 -60.676 1.00 27.97 584 LYS A O 1
ATOM 4664 N N . THR A 1 585 ? 7.770 -30.486 -59.524 1.00 29.17 585 THR A N 1
ATOM 4665 C CA . THR A 1 585 ? 6.873 -29.757 -60.442 1.00 29.17 585 THR A CA 1
ATOM 4666 C C . THR A 1 585 ? 6.719 -28.302 -60.004 1.00 29.17 585 THR A C 1
ATOM 4668 O O . THR A 1 585 ? 6.146 -28.001 -58.961 1.00 29.17 585 THR A O 1
ATOM 4671 N N . GLU A 1 586 ? 7.227 -27.403 -60.845 1.00 27.20 586 GLU A N 1
ATOM 4672 C CA . GLU A 1 586 ? 6.854 -25.992 -60.924 1.00 27.20 586 GLU A CA 1
ATOM 4673 C C . GLU A 1 586 ? 5.375 -25.836 -61.316 1.00 27.20 586 GLU A C 1
ATOM 4675 O O . GLU A 1 586 ? 4.897 -26.577 -62.176 1.00 27.20 586 GLU A O 1
ATOM 4680 N N . LYS A 1 587 ? 4.697 -24.794 -60.807 1.00 28.45 587 LYS A N 1
ATOM 4681 C CA . LYS A 1 587 ? 3.785 -23.949 -61.611 1.00 28.45 587 LYS A CA 1
ATOM 4682 C C . LYS A 1 587 ? 3.376 -22.648 -60.891 1.00 28.45 587 LYS A C 1
ATOM 4684 O O . LYS A 1 587 ? 2.543 -22.629 -59.999 1.00 28.45 587 LYS A O 1
ATOM 4689 N N . LYS A 1 588 ? 4.014 -21.563 -61.347 1.00 28.55 588 LYS A N 1
ATOM 4690 C CA . LYS A 1 588 ? 3.529 -20.190 -61.621 1.00 28.55 588 LYS A CA 1
ATOM 4691 C C . LYS A 1 588 ? 2.189 -19.716 -61.004 1.00 28.55 588 LYS A C 1
ATOM 4693 O O . LYS A 1 588 ? 1.129 -20.097 -61.477 1.00 28.55 588 LYS A O 1
ATOM 4698 N N . GLY A 1 589 ? 2.288 -18.710 -60.125 1.00 25.41 589 GLY A N 1
ATOM 4699 C CA . GLY A 1 589 ? 2.001 -17.291 -60.423 1.00 25.41 589 GLY A CA 1
ATOM 4700 C C . GLY A 1 589 ? 0.548 -16.790 -60.505 1.00 25.41 589 GLY A C 1
ATOM 4701 O O . GLY A 1 589 ? -0.200 -17.220 -61.372 1.00 25.41 589 GLY A O 1
ATOM 4702 N N . LYS A 1 590 ? 0.233 -15.729 -59.737 1.00 27.69 590 LYS A N 1
ATOM 4703 C CA . LYS A 1 590 ? -0.299 -14.436 -60.238 1.00 27.69 590 LYS A CA 1
ATOM 4704 C C . LYS A 1 590 ? -0.441 -13.389 -59.114 1.00 27.69 590 LYS A C 1
ATOM 4706 O O . LYS A 1 590 ? -0.945 -13.689 -58.041 1.00 27.69 590 LYS A O 1
ATOM 4711 N N . ARG A 1 591 ? 0.016 -12.164 -59.412 1.00 28.84 591 ARG A N 1
ATOM 4712 C CA . ARG A 1 591 ? -0.257 -10.890 -58.712 1.00 28.84 591 ARG A CA 1
ATOM 4713 C C . ARG A 1 591 ? -1.582 -10.300 -59.203 1.00 28.84 591 ARG A C 1
ATOM 4715 O O . ARG A 1 591 ? -1.825 -10.449 -60.398 1.00 28.84 591 ARG A O 1
ATOM 4722 N N . VAL A 1 592 ? -2.284 -9.549 -58.345 1.00 30.23 592 VAL A N 1
ATOM 4723 C CA . VAL A 1 592 ? -3.103 -8.329 -58.609 1.00 30.23 592 VAL A CA 1
ATOM 4724 C C . VAL A 1 592 ? -3.260 -7.634 -57.227 1.00 30.23 592 VAL A C 1
ATOM 4726 O O . VAL A 1 592 ? -3.745 -8.296 -56.318 1.00 30.23 592 VAL A O 1
ATOM 4729 N N . THR A 1 593 ? -2.523 -6.579 -56.847 1.00 33.75 593 THR A N 1
ATOM 4730 C CA . THR A 1 593 ? -2.736 -5.108 -56.986 1.00 33.75 593 THR A CA 1
ATOM 4731 C C . THR A 1 593 ? -4.100 -4.527 -56.566 1.00 33.75 593 THR A C 1
ATOM 4733 O O . THR A 1 593 ? -5.119 -4.862 -57.156 1.00 33.75 593 THR A O 1
ATOM 4736 N N . ASP A 1 594 ? -4.006 -3.585 -55.617 1.00 34.38 594 ASP A N 1
ATOM 4737 C CA . ASP A 1 594 ? -4.746 -2.324 -55.412 1.00 34.38 594 ASP A CA 1
ATOM 4738 C C . ASP A 1 594 ? -6.238 -2.312 -55.026 1.00 34.38 594 ASP A C 1
ATOM 4740 O O . ASP A 1 594 ? -7.118 -2.563 -55.848 1.00 34.38 594 ASP A O 1
ATOM 4744 N N . LEU A 1 595 ? -6.509 -1.882 -53.780 1.00 37.38 595 LEU A N 1
ATOM 4745 C CA . LEU A 1 595 ? -7.107 -0.574 -53.433 1.00 37.38 595 LEU A CA 1
ATOM 4746 C C . LEU A 1 595 ? -6.966 -0.271 -51.933 1.00 37.38 595 LEU A C 1
ATOM 4748 O O . LEU A 1 595 ? -7.129 -1.216 -51.125 1.00 37.38 595 LEU A O 1
#

pLDDT: mean 72.11, std 24.65, range [22.03, 98.19]

Mean predicted aligned error: 16.73 Å

Radius of gyration: 30.44 Å; Cα contacts (8 Å, |Δi|>4): 1050; chains: 1; bounding box: 58×89×92 Å

Organism: Laticauda laticaudata (NCBI:txid8630)

InterPro domains:
  IPR001590 Peptidase M12B, ADAM/reprolysin [PF01421] (70-264)
  IPR001590 Peptidase M12B, ADAM/reprolysin [PS50215] (70-264)
  IPR001762 Disintegrin domain [PF00200] (280-351)
  IPR001762 Disintegrin domain [PR00289] (310-329)
  IPR001762 Disintegrin domain [PR00289] (339-351)
  IPR001762 Disintegrin domain [PS50214] (270-356)
  IPR001762 Disintegrin domain [SM00050] (279-354)
  IPR006586 ADAM, cysteine-rich domain [PF08516] (356-470)
  IPR006586 ADAM, cysteine-rich domain [SM00608] (355-493)
  IPR018358 Disintegrin, conserved site [PS00427] (310-329)
  IPR024079 Metallopeptidase, catalytic domain superfamily [G3DSA:3.40.390.10] (65-265)
  IPR034027 Reprolysin domain, adamalysin-type [cd04269] (70-262)
  IPR036436 Disintegrin domain superfamily [G3DSA:4.10.70.10] (270-352)
  IPR036436 Disintegrin domain superfamily [SSF57552] (279-354)

Sequence (595 aa):
MLKIGARTYGIEPLQNSSTFQHFLYLSEELQPIFSSYRTGVERTKHQAKNLRSRHTRMVYNYLQYEDFPKYIELYIVVDKNVFAQEANNVSRVQTVVLDVVNIADATFQSLKTNVVLVGLEIWTENNLIEISTDITKVLQNFNKWRTTNMANRTAYDTAFLFLSQTFKDVFGKSYHSAICEPHFSAGLQVYLQNQLTRFASGFSHELAYHIGLSHDDSYCICGEHTNCIMHTYYASVNLFSNCSILNFIDLHQQGLLGCLLNVPEISSRFKHCGNGVLDMGEQCDCGEPNTCRNDPCCTPNCLLKKNAICGAGKCCRKCMFIPKGEICRAKVNECDLPEYCDGKSAQCPKDLYLQDGTPCSKYSSYCYKKRCWNHDFLCRRIFRGQSRSAHESCYLVLNTLGTSYGNCGIDSSRNEYLKCHPIHSMCGKVQCANVNSLPDLKDVVFHKFVVRENVCWSISQHGEIHHQDIGSVPNGIVCDPYKVCINRTCRRYKPVHFPSLILPVSTAGDFKTPTLGKPTPKAWNGRGWLEELQIQKTILPPLPSHVWLQMNLNALHLHPHFQTIENFCPDFYRAGLVEGDTRKTEKKGKRVTDL

Nearest PDB structures (foldseek):
  5y2z-assembly5_I  TM=8.345E-01  e=1.883E-40  Homo sapiens
  2dw0-assembly1_A  TM=7.045E-01  e=6.517E-42  Crotalus atrox
  3hdb-assembly1_A  TM=7.355E-01  e=4.839E-40  Deinagkistrodon acutus
  9clp-assembly1_A  TM=8.245E-01  e=2.672E-37  Echis carinatus
  1r55-assembly1_A  TM=9.368E-01  e=3.498E-17  Homo sapiens

Foldseek 3Di:
DDDDDQFDWDWAFDPPDPPRDTDTDGPDDWDFAADDDDPDDDDDPVVLVVVLVVLVVVLVVVVVDPDAAFEFFEAEEEFQVVCVLLVVDPVSVVVLVVLLQVLLQVLCVSLSYGYDHQYYHYPSDHGPFDDDLDVVVVQVRVLVCCLPPPVPPDDGQAYEYEYQDDHPRHQKDAQFLCSNPSSGRYMYGHDDPPPSVQSSLRVSLRVLRNNHFAAADQSWDFVPDRQESRHSIDDSGSYDTSSSSVRSVLCVLQCSSVNRHDQDDARAPDDDAQSQHHHPPAQGHPHQQVRQVPQQFAHSVRHGDPPQPHRHELQADNSAGNDWPQFSADQSFPQFDTWTGHRPDRYTDDGDGHDFQCQDPPNQFTDDPSDTDELQNLQCSFLNDRKGFWDLQLLQPQQQVQDLFHALDADPVVRTGHGDDNQLSLQFFTWMDPRPDHDPDPQKDWDWDQGPNIITITIGGHDDDNVPPSRGHDFRYASDVQWTHDSSGTGRDDHPDPPPPPPDDDDDDDDDDDDDDDDDDDDDDPDDDDPPDDDDDDDDDDDDDDDDDDDDDDDDDDDDDDDDDDDDDDDDDDDDDDDDDDDDDDDDDDDDDDD

Solvent-accessible surface area (backbone atoms only — not comparable to full-atom values): 35212 Å² total; per-residue (Å²): 115,50,76,63,86,79,44,54,27,48,68,44,75,43,87,91,48,93,78,76,47,60,48,77,44,73,70,79,76,97,50,83,46,52,77,72,85,88,81,79,77,89,69,58,73,67,60,46,52,53,51,42,55,55,39,53,56,54,51,51,53,54,73,69,46,95,68,76,72,30,30,41,35,32,29,42,35,36,32,33,60,42,38,50,72,45,72,68,34,68,69,51,47,50,50,55,52,51,54,32,43,53,52,28,20,67,34,33,47,83,72,47,27,43,52,41,76,70,45,78,47,70,28,84,86,57,62,94,57,74,82,55,88,46,67,62,59,26,44,52,42,49,35,51,47,40,62,76,73,41,60,87,75,57,89,62,48,31,37,36,39,38,32,54,72,84,47,90,60,45,52,54,50,48,39,65,52,17,36,65,34,86,84,47,24,34,34,35,30,40,55,44,85,98,35,61,69,60,34,23,50,51,44,39,28,39,54,41,27,15,62,48,36,62,68,55,54,99,66,27,34,32,90,94,39,64,47,15,39,42,28,62,39,63,38,68,29,77,36,61,19,53,53,39,54,50,44,48,51,51,38,49,78,72,58,62,51,62,64,29,63,52,77,78,73,64,40,82,84,69,71,54,82,30,71,52,54,61,29,69,89,47,62,15,25,64,23,49,50,80,67,10,67,75,42,89,15,28,40,58,80,16,37,58,34,92,91,34,78,23,43,45,48,67,11,38,53,95,25,29,54,33,58,61,72,43,78,46,40,80,49,88,49,94,22,32,44,63,38,44,14,73,42,81,39,25,51,50,61,84,91,54,51,48,62,62,31,38,70,26,79,90,68,66,22,24,15,35,88,53,35,69,47,36,59,38,53,54,23,26,70,64,44,33,86,77,18,24,50,31,61,67,62,39,21,42,56,44,6,43,66,24,41,80,51,9,13,38,53,67,42,83,91,75,77,40,47,30,51,25,55,71,83,16,6,68,14,10,28,47,37,21,22,66,73,89,54,86,60,96,55,83,58,53,46,79,43,80,49,74,43,93,91,38,59,28,34,27,42,25,68,59,78,76,89,58,93,70,46,85,42,44,42,57,69,40,27,54,51,49,94,67,19,21,11,51,90,36,32,50,38,80,49,78,58,64,77,72,78,77,84,74,77,81,85,77,81,90,82,83,91,80,90,88,79,90,83,83,85,78,87,75,84,87,70,98,76,90,84,93,82,89,86,87,82,91,83,89,88,87,88,85,87,90,79,90,88,88,85,85,86,83,89,83,88,84,91,84,86,87,90,86,83,87,89,81,88,90,86,89,87,89,90,88,84,79,92,79,88,84,87,87,82,89,80,90,82,84,88,85,90,83,86,91,135